Protein 3DO9 (pdb70)

Foldseek 3Di:
DDDQVLQLVVLVVDVVPFAWPDPVVNVLSVVCSVDSLLSVLEAEEDPQLLDQWGWEAETPPDPDQGIWTHHPPDIDRDSVVSSVCCVPVPPHHYYYYYHDDLQLCDPSNLVRHDDDPRDDDVPVDPCVVVCSVVVSVLSVVLVVVLVVLVVVLVVCVVVVVPVSNVVSVVVNVVRVVVD/DDDDLVLQLVVLVVCVVPFAWPDPVVNVLSVVCSVDSLLSVQEAEEADQQLDQWEWEAETPPDPDDGTWTHHPPDIDRDSVVSSVVCVPPDPDRYYYYYHDDLQLCDPSSLVRHDDDPRDDPDPCPNVCSVVVNVVSNVLVVLLVVLVVQLVVCVVVVPVVSNVVSVVVNVVSVVVD/DADLVLQLVVLVVCVVPFAWPDPVVNVLSVVCSVDSVLSVLEAEEDDQQLDQWGWEAETPPDPDQGTWTHHPPDIDRDSVVVSVVCVVVPHHRHYYYYHDDLQLCDPSSLVRHDDDPRDDDDVCSVVVSVVSVVVVVVVVVLVVQLVCCVVVPPPVRNVVSVVD

Sequence (520 aa):
PVSVNEKKDFVKWFLNNYQLKQRECVWILNYLMSHDQLMHKVHFVEEHHAAKYCPRGLVMSANCVKDTPFHFFKQNVMTTDAEKSFHDDIRLNRDEDIYIQLNFKSSFQNANYVAVLEENPYLPKHIEVNEKDRLLAERFLEESVFSFRRERLLKQIDEALDKQDKEAFHRLTAELKMLEEGHHTPVSVNEKKDFVKWFLNNYQLKQRECVWILNYLMSHDQLMHKVHFVEHAKYCPRGLVMSANCVKDTPFHFFKQNVMTTDAEKSFHDIRLNRDEDIYIQLNFKSSFQNANYVAVLEENPYLPKHNEKDRLLAERFLEESSVFSFRRERLLKQIDEALDKQDKEAFHRLTAELKMLEGHHPVSVNEKKDFVKWFLNNYQLKQRECVWILNYLMSHDQLMHKVHFVEHAKYCPRGLVMSANCVKDTPFHFFKQNVMTTDAEKSFHDIRLNRDEDIYIQLNFKSSFQNANYVAVLEENPYLPKHRLLAERFLEESVFSFRRERLLKQIDEALDKQDKEAFHRLTAE

CATH classification: 3.40.1530.30

Structure (mmCIF, N/CA/C/O backbone):
data_3DO9
#
_entry.id   3DO9
#
_cell.length_a   127.742
_cell.length_b   127.742
_cell.length_c   196.068
_cell.angle_alpha   90.00
_cell.angle_beta   90.00
_cell.angle_gamma   120.00
#
_symmetry.space_group_name_H-M   'P 65 2 2'
#
loop_
_entity.id
_entity.type
_entity.pdbx_description
1 polymer 'UPF0302 protein BA_1542/GBAA1542/BAS1430'
2 water water
#
loop_
_atom_site.group_PDB
_atom_site.id
_atom_site.type_symbol
_atom_site.label_atom_id
_atom_site.label_alt_id
_atom_site.label_comp_id
_atom_site.label_asym_id
_atom_site.label_entity_id
_atom_site.label_seq_id
_atom_site.pdbx_PDB_ins_code
_atom_site.Cartn_x
_atom_site.Cartn_y
_atom_site.Cartn_z
_atom_site.occupancy
_atom_site.B_iso_or_equiv
_atom_site.auth_seq_id
_atom_site.auth_comp_id
_atom_site.auth_asym_id
_atom_site.auth_atom_id
_atom_site.pdbx_PDB_model_num
ATOM 1 N N . PRO A 1 6 ? 36.250 18.877 100.419 1.00 126.33 4 PRO A N 1
ATOM 2 C CA . PRO A 1 6 ? 36.001 19.915 99.413 1.00 124.51 4 PRO A CA 1
ATOM 3 C C . PRO A 1 6 ? 37.048 21.022 99.469 1.00 125.13 4 PRO A C 1
ATOM 4 O O . PRO A 1 6 ? 38.211 20.787 99.138 1.00 127.61 4 PRO A O 1
ATOM 8 N N . VAL A 1 7 ? 36.635 22.214 99.886 1.00 119.84 5 VAL A N 1
ATOM 9 C CA . VAL A 1 7 ? 37.466 23.415 99.734 1.00 107.77 5 VAL A CA 1
ATOM 10 C C . VAL A 1 7 ? 38.099 23.855 101.061 1.00 100.94 5 VAL A C 1
ATOM 11 O O . VAL A 1 7 ? 37.438 23.869 102.102 1.00 94.89 5 VAL A O 1
ATOM 15 N N . SER A 1 8 ? 39.384 24.211 101.004 1.00 99.68 6 SER A N 1
ATOM 16 C CA . SER A 1 8 ? 40.148 24.635 102.180 1.00 91.17 6 SER A CA 1
ATOM 17 C C . SER A 1 8 ? 40.377 26.152 102.243 1.00 85.27 6 SER A C 1
ATOM 18 O O . SER A 1 8 ? 40.045 26.881 101.305 1.00 80.81 6 SER A O 1
ATOM 21 N N . VAL A 1 9 ? 40.955 26.603 103.357 1.00 77.69 7 VAL A N 1
ATOM 22 C CA . VAL A 1 9 ? 41.146 28.027 103.663 1.00 67.00 7 VAL A CA 1
ATOM 23 C C . VAL A 1 9 ? 42.287 28.655 102.855 1.00 73.76 7 VAL A C 1
ATOM 24 O O . VAL A 1 9 ? 42.125 29.739 102.284 1.00 70.86 7 VAL A O 1
ATOM 28 N N . ASN A 1 10 ? 43.429 27.964 102.811 1.00 79.15 8 ASN A N 1
ATOM 29 C CA . ASN A 1 10 ? 44.614 28.407 102.064 1.00 82.93 8 ASN A CA 1
ATOM 30 C C . ASN A 1 10 ? 44.353 28.483 100.565 1.00 82.41 8 ASN A C 1
ATOM 31 O O . ASN A 1 10 ? 44.933 29.314 99.868 1.00 69.82 8 ASN A O 1
ATOM 36 N N . GLU A 1 11 ? 43.480 27.595 100.092 1.00 83.32 9 GLU A N 1
ATOM 37 C CA . GLU A 1 11 ? 43.007 27.568 98.713 1.00 85.50 9 GLU A CA 1
ATOM 38 C C . GLU A 1 11 ? 42.250 28.849 98.365 1.00 71.59 9 GLU A C 1
ATOM 39 O O . GLU A 1 11 ? 42.421 29.397 97.276 1.00 49.75 9 GLU A O 1
ATOM 45 N N . LYS A 1 12 ? 41.422 29.316 99.301 1.00 64.67 10 LYS A N 1
ATOM 46 C CA . LYS A 1 12 ? 40.664 30.558 99.143 1.00 50.06 10 LYS A CA 1
ATOM 47 C C . LYS A 1 12 ? 41.562 31.786 99.278 1.00 55.22 10 LYS A C 1
ATOM 48 O O . LYS A 1 12 ? 41.451 32.721 98.484 1.00 39.45 10 LYS A O 1
ATOM 54 N N . LYS A 1 13 ? 42.441 31.767 100.285 1.00 48.64 11 LYS A N 1
ATOM 55 C CA . LYS A 1 13 ? 43.408 32.842 100.546 1.00 45.25 11 LYS A CA 1
ATOM 56 C C . LYS A 1 13 ? 44.308 33.122 99.349 1.00 49.17 11 LYS A C 1
ATOM 57 O O . LYS A 1 13 ? 44.501 34.277 98.962 1.00 43.86 11 LYS A O 1
ATOM 63 N N . ASP A 1 14 ? 44.853 32.051 98.775 1.00 52.53 12 ASP A N 1
ATOM 64 C CA . ASP A 1 14 ? 45.754 32.147 97.633 1.00 66.79 12 ASP A CA 1
ATOM 65 C C . ASP A 1 14 ? 45.012 32.497 96.345 1.00 62.97 12 ASP A C 1
ATOM 66 O O . ASP A 1 14 ? 45.597 33.094 95.440 1.00 55.08 12 ASP A O 1
ATOM 71 N N . PHE A 1 15 ? 43.734 32.119 96.267 1.00 66.99 13 PHE A N 1
ATOM 72 C CA . PHE A 1 15 ? 42.888 32.486 95.130 1.00 56.84 13 PHE A CA 1
ATOM 73 C C . PHE A 1 15 ? 42.672 33.996 95.059 1.00 54.17 13 PHE A C 1
ATOM 74 O O . PHE A 1 15 ? 42.798 34.584 93.985 1.00 38.21 13 PHE A O 1
ATOM 82 N N . VAL A 1 16 ? 42.344 34.606 96.199 1.00 49.01 14 VAL A N 1
ATOM 83 C CA . VAL A 1 16 ? 42.154 36.059 96.301 1.00 48.53 14 VAL A CA 1
ATOM 84 C C . VAL A 1 16 ? 43.472 36.787 96.023 1.00 51.26 14 VAL A C 1
ATOM 85 O O . VAL A 1 16 ? 43.491 37.814 95.335 1.00 35.61 14 VAL A O 1
ATOM 89 N N . LYS A 1 17 ? 44.565 36.228 96.546 1.00 53.00 15 LYS A N 1
ATOM 90 C CA . LYS A 1 17 ? 45.920 36.723 96.294 1.00 57.32 15 LYS A CA 1
ATOM 91 C C . LYS A 1 17 ? 46.273 36.674 94.803 1.00 57.75 15 LYS A C 1
ATOM 92 O O . LYS A 1 17 ? 46.907 37.596 94.283 1.00 61.78 15 LYS A O 1
ATOM 98 N N . TRP A 1 18 ? 45.853 35.603 94.126 1.00 58.07 16 TRP A N 1
ATOM 99 C CA . TRP A 1 18 ? 46.032 35.474 92.679 1.00 64.97 16 TRP A CA 1
ATOM 100 C C . TRP A 1 18 ? 45.142 36.446 91.907 1.00 55.53 16 TRP A C 1
ATOM 101 O O . TRP A 1 18 ? 45.617 37.138 91.003 1.00 49.84 16 TRP A O 1
ATOM 112 N N . PHE A 1 19 ? 43.857 36.477 92.268 1.00 52.15 17 PHE A N 1
ATOM 113 C CA . PHE A 1 19 ? 42.840 37.278 91.577 1.00 46.03 17 PHE A CA 1
ATOM 114 C C . PHE A 1 19 ? 43.159 38.772 91.558 1.00 45.00 17 PHE A C 1
ATOM 115 O O . PHE A 1 19 ? 43.011 39.429 90.525 1.00 39.80 17 PHE A O 1
ATOM 123 N N . LEU A 1 20 ? 43.600 39.292 92.702 1.00 48.42 18 LEU A N 1
ATOM 124 C CA . LEU A 1 20 ? 43.920 40.713 92.846 1.00 54.75 18 LEU A CA 1
ATOM 125 C C . LEU A 1 20 ? 45.206 41.112 92.125 1.00 64.57 18 LEU A C 1
ATOM 126 O O . LEU A 1 20 ? 45.377 42.274 91.748 1.00 70.78 18 LEU A O 1
ATOM 131 N N . ASN A 1 21 ? 46.100 40.145 91.934 1.00 71.72 19 ASN A N 1
ATOM 132 C CA . ASN A 1 21 ? 47.373 40.376 91.254 1.00 74.85 19 ASN A CA 1
ATOM 133 C C . ASN A 1 21 ? 47.278 40.265 89.729 1.00 67.96 19 ASN A C 1
ATOM 134 O O . ASN A 1 21 ? 48.226 40.604 89.015 1.00 75.30 19 ASN A O 1
ATOM 139 N N . ASN A 1 22 ? 46.130 39.801 89.239 1.00 68.40 20 ASN A N 1
ATOM 140 C CA . ASN A 1 22 ? 45.927 39.568 87.810 1.00 67.61 20 ASN A CA 1
ATOM 141 C C . ASN A 1 22 ? 44.795 40.397 87.201 1.00 72.51 20 ASN A C 1
ATOM 142 O O . ASN A 1 22 ? 44.790 40.656 85.994 1.00 70.43 20 ASN A O 1
ATOM 147 N N . TYR A 1 23 ? 43.845 40.809 88.038 1.00 72.03 21 TYR A N 1
ATOM 148 C CA . TYR A 1 23 ? 42.660 41.533 87.576 1.00 63.08 21 TYR A CA 1
ATOM 149 C C . TYR A 1 23 ? 42.437 42.823 88.360 1.00 62.42 21 TYR A C 1
ATOM 150 O O . TYR A 1 23 ? 42.660 42.873 89.573 1.00 73.78 21 TYR A O 1
ATOM 159 N N . GLN A 1 24 ? 41.995 43.861 87.653 1.00 51.11 22 GLN A N 1
ATOM 160 C CA . GLN A 1 24 ? 41.745 45.169 88.250 1.00 52.42 22 GLN A CA 1
ATOM 161 C C . GLN A 1 24 ? 40.249 45.389 88.468 1.00 57.96 22 GLN A C 1
ATOM 162 O O . GLN A 1 24 ? 39.487 45.488 87.504 1.00 53.40 22 GLN A O 1
ATOM 168 N N . LEU A 1 25 ? 39.844 45.461 89.735 1.00 57.15 23 LEU A N 1
ATOM 169 C CA . LEU A 1 25 ? 38.442 45.683 90.103 1.00 50.60 23 LEU A CA 1
ATOM 170 C C . LEU A 1 25 ? 37.989 47.107 89.782 1.00 48.31 23 LEU A C 1
ATOM 171 O O . LEU A 1 25 ? 38.782 48.049 89.859 1.00 46.36 23 LEU A O 1
ATOM 176 N N . LYS A 1 26 ? 36.715 47.242 89.409 1.00 42.88 24 LYS A N 1
ATOM 177 C CA . LYS A 1 26 ? 36.118 48.529 89.034 1.00 60.04 24 LYS A CA 1
ATOM 178 C C . LYS A 1 26 ? 36.082 49.526 90.187 1.00 66.54 24 LYS A C 1
ATOM 179 O O . LYS A 1 26 ? 36.366 50.712 90.000 1.00 67.76 24 LYS A O 1
ATOM 185 N N . GLN A 1 27 ? 35.730 49.037 91.372 1.00 64.06 25 GLN A N 1
ATOM 186 C CA . GLN A 1 27 ? 35.673 49.873 92.562 1.00 54.75 25 GLN A CA 1
ATOM 187 C C . GLN A 1 27 ? 36.805 49.501 93.519 1.00 55.82 25 GLN A C 1
ATOM 188 O O . GLN A 1 27 ? 37.046 48.321 93.786 1.00 55.35 25 GLN A O 1
ATOM 194 N N . ARG A 1 28 ? 37.491 50.529 94.014 1.00 40.57 26 ARG A N 1
ATOM 195 C CA . ARG A 1 28 ? 38.721 50.380 94.795 1.00 27.79 26 ARG A CA 1
ATOM 196 C C . ARG A 1 28 ? 38.507 49.778 96.185 1.00 33.96 26 ARG A C 1
ATOM 197 O O . ARG A 1 28 ? 39.371 49.067 96.700 1.00 47.26 26 ARG A O 1
ATOM 205 N N . GLU A 1 29 ? 37.352 50.059 96.782 1.00 24.81 27 GLU A N 1
ATOM 206 C CA . GLU A 1 29 ? 37.032 49.564 98.126 1.00 28.34 27 GLU A CA 1
ATOM 207 C C . GLU A 1 29 ? 36.711 48.069 98.165 1.00 20.31 27 GLU A C 1
ATOM 208 O O . GLU A 1 29 ? 36.733 47.457 99.232 1.00 8.99 27 GLU A O 1
ATOM 214 N N . CYS A 1 30 ? 36.439 47.490 96.996 1.00 3.93 28 CYS A N 1
ATOM 215 C CA . CYS A 1 30 ? 36.234 46.049 96.841 1.00 36.87 28 CYS A CA 1
ATOM 216 C C . CYS A 1 30 ? 37.543 45.272 96.980 1.00 39.48 28 CYS A C 1
ATOM 217 O O . CYS A 1 30 ? 37.543 44.112 97.402 1.00 40.62 28 CYS A O 1
ATOM 220 N N . VAL A 1 31 ? 38.647 45.920 96.603 1.00 26.07 29 VAL A N 1
ATOM 221 C CA . VAL A 1 31 ? 40.000 45.398 96.811 1.00 33.41 29 VAL A CA 1
ATOM 222 C C . VAL A 1 31 ? 40.289 45.353 98.313 1.00 40.89 29 VAL A C 1
ATOM 223 O O . VAL A 1 31 ? 40.858 44.381 98.816 1.00 29.88 29 VAL A O 1
ATOM 227 N N . TRP A 1 32 ? 39.866 46.402 99.018 1.00 35.56 30 TRP A N 1
ATOM 228 C CA . TRP A 1 32 ? 40.076 46.520 100.461 1.00 28.30 30 TRP A CA 1
ATOM 229 C C . TRP A 1 32 ? 39.164 45.602 101.267 1.00 34.00 30 TRP A C 1
ATOM 230 O O . TRP A 1 32 ? 39.520 45.204 102.376 1.00 24.65 30 TRP A O 1
ATOM 241 N N . ILE A 1 33 ? 37.991 45.286 100.712 1.00 32.16 31 ILE A N 1
ATOM 242 C CA . ILE A 1 33 ? 37.098 44.271 101.279 1.00 29.88 31 ILE A CA 1
ATOM 243 C C . ILE A 1 33 ? 37.771 42.895 101.188 1.00 29.23 31 ILE A C 1
ATOM 244 O O . ILE A 1 33 ? 37.806 42.149 102.170 1.00 29.23 31 ILE A O 1
ATOM 249 N N . LEU A 1 34 ? 38.329 42.591 100.015 1.00 36.37 32 LEU A N 1
ATOM 250 C CA . LEU A 1 34 ? 39.024 41.323 99.766 1.00 28.05 32 LEU A CA 1
ATOM 251 C C . LEU A 1 34 ? 40.318 41.163 100.564 1.00 32.19 32 LEU A C 1
ATOM 252 O O . LEU A 1 34 ? 40.619 40.065 101.043 1.00 25.56 32 LEU A O 1
ATOM 257 N N . ASN A 1 35 ? 41.076 42.253 100.694 1.00 33.88 33 ASN A N 1
ATOM 258 C CA . ASN A 1 35 ? 42.309 42.269 101.487 1.00 41.02 33 ASN A CA 1
ATOM 259 C C . ASN A 1 35 ? 42.045 42.119 102.982 1.00 48.35 33 ASN A C 1
ATOM 260 O O . ASN A 1 35 ? 42.861 41.544 103.708 1.00 42.87 33 ASN A O 1
ATOM 265 N N . TYR A 1 36 ? 40.908 42.656 103.427 1.00 42.24 34 TYR A N 1
ATOM 266 C CA . TYR A 1 36 ? 40.432 42.500 104.800 1.00 36.83 34 TYR A CA 1
ATOM 267 C C . TYR A 1 36 ? 40.098 41.038 105.079 1.00 23.18 34 TYR A C 1
ATOM 268 O O . TYR A 1 36 ? 40.462 40.503 106.126 1.00 16.66 34 TYR A O 1
ATOM 277 N N . LEU A 1 37 ? 39.403 40.407 104.134 1.00 24.05 35 LEU A N 1
ATOM 278 C CA . LEU A 1 37 ? 38.988 39.012 104.264 1.00 40.94 35 LEU A CA 1
ATOM 279 C C . LEU A 1 37 ? 40.166 38.045 104.184 1.00 38.13 35 LEU A C 1
ATOM 280 O O . LEU A 1 37 ? 40.156 37.005 104.841 1.00 37.34 35 LEU A O 1
ATOM 285 N N . MET A 1 38 ? 41.175 38.399 103.385 1.00 34.40 36 MET A N 1
ATOM 286 C CA . MET A 1 38 ? 42.427 37.636 103.305 1.00 46.16 36 MET A CA 1
ATOM 287 C C . MET A 1 38 ? 43.219 37.656 104.610 1.00 50.13 36 MET A C 1
ATOM 288 O O . MET A 1 38 ? 43.874 36.672 104.960 1.00 60.87 36 MET A O 1
ATOM 293 N N . SER A 1 39 ? 43.153 38.781 105.317 1.00 42.11 37 SER A N 1
ATOM 294 C CA . SER A 1 39 ? 43.859 38.960 106.582 1.00 36.76 37 SER A CA 1
ATOM 295 C C . SER A 1 39 ? 43.206 38.197 107.734 1.00 37.15 37 SER A C 1
ATOM 296 O O . SER A 1 39 ? 43.880 37.823 108.697 1.00 53.92 37 SER A O 1
ATOM 299 N N . HIS A 1 40 ? 41.899 37.971 107.629 1.00 44.07 38 HIS A N 1
ATOM 300 C CA . HIS A 1 40 ? 41.138 37.305 108.681 1.00 38.86 38 HIS A CA 1
ATOM 301 C C . HIS A 1 40 ? 40.825 35.861 108.290 1.00 42.18 38 HIS A C 1
ATOM 302 O O . HIS A 1 40 ? 39.936 35.604 107.473 1.00 55.60 38 HIS A O 1
ATOM 309 N N . ASP A 1 41 ? 41.570 34.926 108.877 1.00 42.22 39 ASP A N 1
ATOM 310 C CA . ASP A 1 41 ? 41.487 33.505 108.508 1.00 57.50 39 ASP A CA 1
ATOM 311 C C . ASP A 1 41 ? 40.239 32.755 108.989 1.00 50.55 39 ASP A C 1
ATOM 312 O O . ASP A 1 41 ? 39.903 31.705 108.434 1.00 54.74 39 ASP A O 1
ATOM 317 N N . GLN A 1 42 ? 39.555 33.273 110.007 1.00 52.26 40 GLN A N 1
ATOM 318 C CA . GLN A 1 42 ? 38.258 32.696 110.392 1.00 59.48 40 GLN A CA 1
ATOM 319 C C . GLN A 1 42 ? 37.060 33.448 109.802 1.00 61.27 40 GLN A C 1
ATOM 320 O O . GLN A 1 42 ? 35.904 33.139 110.110 1.00 51.95 40 GLN A O 1
ATOM 326 N N . LEU A 1 43 ? 37.353 34.431 108.953 1.00 66.52 41 LEU A N 1
ATOM 327 C CA . LEU A 1 43 ? 36.367 34.944 108.006 1.00 67.80 41 LEU A CA 1
ATOM 328 C C . LEU A 1 43 ? 36.392 34.058 106.766 1.00 70.55 41 LEU A C 1
ATOM 329 O O . LEU A 1 43 ? 35.342 33.755 106.197 1.00 75.93 41 LEU A O 1
ATOM 334 N N . MET A 1 44 ? 37.595 33.627 106.378 1.00 56.00 42 MET A N 1
ATOM 335 C CA . MET A 1 44 ? 37.808 32.775 105.199 1.00 57.81 42 MET A CA 1
ATOM 336 C C . MET A 1 44 ? 37.240 31.360 105.324 1.00 69.74 42 MET A C 1
ATOM 337 O O . MET A 1 44 ? 37.038 30.683 104.313 1.00 74.92 42 MET A O 1
ATOM 342 N N . HIS A 1 45 ? 37.006 30.916 106.560 1.00 77.46 43 HIS A N 1
ATOM 343 C CA . HIS A 1 45 ? 36.227 29.708 106.828 1.00 81.40 43 HIS A CA 1
ATOM 344 C C . HIS A 1 45 ? 34.802 29.904 106.332 1.00 77.35 43 HIS A C 1
ATOM 345 O O . HIS A 1 45 ? 34.234 29.036 105.665 1.00 81.45 43 HIS A O 1
ATOM 352 N N . LYS A 1 46 ? 34.243 31.066 106.666 1.00 73.33 44 LYS A N 1
ATOM 353 C CA . LYS A 1 46 ? 32.857 31.404 106.366 1.00 61.04 44 LYS A CA 1
ATOM 354 C C . LYS A 1 46 ? 32.678 32.023 104.976 1.00 57.30 44 LYS A C 1
ATOM 355 O O . LYS A 1 46 ? 31.551 32.189 104.508 1.00 69.14 44 LYS A O 1
ATOM 361 N N . VAL A 1 47 ? 33.789 32.365 104.325 1.00 47.83 45 VAL A N 1
ATOM 362 C CA . VAL A 1 47 ? 33.767 32.889 102.957 1.00 54.28 45 VAL A CA 1
ATOM 363 C C . VAL A 1 47 ? 33.536 31.748 101.963 1.00 57.64 45 VAL A C 1
ATOM 364 O O . VAL A 1 47 ? 34.229 30.726 102.003 1.00 64.15 45 VAL A O 1
ATOM 368 N N . HIS A 1 48 ? 32.541 31.921 101.094 1.00 52.06 46 HIS A N 1
ATOM 369 C CA . HIS A 1 48 ? 32.242 30.946 100.051 1.00 44.49 46 HIS A CA 1
ATOM 370 C C . HIS A 1 48 ? 32.204 31.604 98.678 1.00 53.29 46 HIS A C 1
ATOM 371 O O . HIS A 1 48 ? 31.514 32.606 98.478 1.00 65.04 46 HIS A O 1
ATOM 378 N N . PHE A 1 49 ? 32.956 31.037 97.738 1.00 56.48 47 PHE A N 1
ATOM 379 C CA . PHE A 1 49 ? 32.956 31.526 96.363 1.00 61.28 47 PHE A CA 1
ATOM 380 C C . PHE A 1 49 ? 31.879 30.823 95.549 1.00 58.84 47 PHE A C 1
ATOM 381 O O . PHE A 1 49 ? 31.816 29.594 95.506 1.00 62.21 47 PHE A O 1
ATOM 389 N N . VAL A 1 50 ? 31.027 31.628 94.918 1.00 55.73 48 VAL A N 1
ATOM 390 C CA . VAL A 1 50 ? 29.686 31.201 94.521 1.00 48.33 48 VAL A CA 1
ATOM 391 C C . VAL A 1 50 ? 29.289 31.869 93.194 1.00 46.26 48 VAL A C 1
ATOM 392 O O . VAL A 1 50 ? 29.760 32.964 92.892 1.00 54.94 48 VAL A O 1
ATOM 396 N N A GLU A 1 51 ? 28.443 31.203 92.407 0.50 40.44 49 GLU A N 1
ATOM 397 N N B GLU A 1 51 ? 28.461 31.185 92.404 0.50 48.16 49 GLU A N 1
ATOM 398 C CA A GLU A 1 51 ? 27.781 31.851 91.274 0.50 38.59 49 GLU A CA 1
ATOM 399 C CA B GLU A 1 51 ? 28.117 31.634 91.054 0.50 51.42 49 GLU A CA 1
ATOM 400 C C A GLU A 1 51 ? 26.316 32.151 91.594 0.50 38.61 49 GLU A C 1
ATOM 401 C C B GLU A 1 51 ? 27.105 32.779 90.960 0.50 56.86 49 GLU A C 1
ATOM 402 O O A GLU A 1 51 ? 25.588 31.292 92.094 0.50 23.18 49 GLU A O 1
ATOM 403 O O B GLU A 1 51 ? 27.258 33.665 90.118 0.50 52.61 49 GLU A O 1
ATOM 414 N N A HIS A 1 52 ? 25.893 33.378 91.305 0.50 35.51 50 HIS A N 1
ATOM 415 N N B HIS A 1 52 ? 26.077 32.777 91.804 0.50 61.01 50 HIS A N 1
ATOM 416 C CA A HIS A 1 52 ? 24.555 33.838 91.665 0.50 37.04 50 HIS A CA 1
ATOM 417 C CA B HIS A 1 52 ? 25.012 33.766 91.628 0.50 60.82 50 HIS A CA 1
ATOM 418 C C A HIS A 1 52 ? 24.477 34.066 93.175 0.50 39.05 50 HIS A C 1
ATOM 419 C C B HIS A 1 52 ? 24.804 34.765 92.777 0.50 57.55 50 HIS A C 1
ATOM 420 O O A HIS A 1 52 ? 23.753 33.370 93.889 0.50 45.49 50 HIS A O 1
ATOM 421 O O B HIS A 1 52 ? 24.423 35.907 92.531 0.50 55.32 50 HIS A O 1
ATOM 434 N N A ALA A 1 53 ? 25.227 35.053 93.655 0.50 45.35 51 ALA A N 1
ATOM 435 N N B ALA A 1 53 ? 25.045 34.341 94.015 0.50 59.26 51 ALA A N 1
ATOM 436 C CA A ALA A 1 53 ? 25.294 35.347 95.086 0.50 48.89 51 ALA A CA 1
ATOM 437 C CA B ALA A 1 53 ? 25.260 35.271 95.144 0.50 60.19 51 ALA A CA 1
ATOM 438 C C A ALA A 1 53 ? 24.154 36.246 95.576 0.50 51.83 51 ALA A C 1
ATOM 439 C C B ALA A 1 53 ? 24.104 36.182 95.595 0.50 60.10 51 ALA A C 1
ATOM 440 O O A ALA A 1 53 ? 24.079 36.574 96.762 0.50 53.16 51 ALA A O 1
ATOM 441 O O B ALA A 1 53 ? 24.001 36.493 96.783 0.50 64.24 51 ALA A O 1
ATOM 444 N N . LYS A 1 54 ? 23.264 36.625 94.660 1.00 58.57 52 LYS A N 1
ATOM 445 C CA . LYS A 1 54 ? 22.124 37.506 94.966 1.00 54.64 52 LYS A CA 1
ATOM 446 C C . LYS A 1 54 ? 21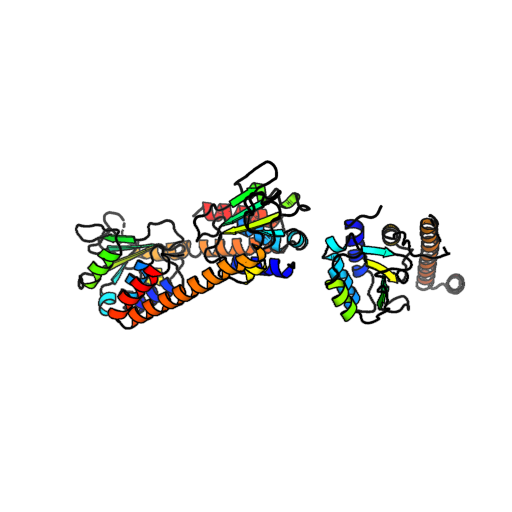.017 36.826 95.781 1.00 46.90 52 LYS A C 1
ATOM 447 O O . LYS A 1 54 ? 20.208 37.496 96.427 1.00 46.97 52 LYS A O 1
ATOM 453 N N . TYR A 1 55 ? 21.001 35.495 95.745 1.00 37.98 53 TYR A N 1
ATOM 454 C CA . TYR A 1 55 ? 20.046 34.682 96.491 1.00 37.72 53 TYR A CA 1
ATOM 455 C C . TYR A 1 55 ? 20.497 34.436 97.934 1.00 45.31 53 TYR A C 1
ATOM 456 O O . TYR A 1 55 ? 19.725 33.933 98.754 1.00 54.77 53 TYR A O 1
ATOM 465 N N . CYS A 1 56 ? 21.742 34.800 98.236 1.00 49.67 54 CYS A N 1
ATOM 466 C CA . CYS A 1 56 ? 22.366 34.482 99.519 1.00 56.54 54 CYS A CA 1
ATOM 467 C C . CYS A 1 56 ? 22.061 35.511 100.615 1.00 60.03 54 CYS A C 1
ATOM 468 O O . CYS A 1 56 ? 21.984 36.708 100.328 1.00 67.34 54 CYS A O 1
ATOM 471 N N . PRO A 1 57 ? 21.869 35.038 101.870 1.00 58.20 55 PRO A N 1
ATOM 472 C CA . PRO A 1 57 ? 21.696 35.838 103.093 1.00 59.98 55 PRO A CA 1
ATOM 473 C C . PRO A 1 57 ? 22.735 36.943 103.312 1.00 67.06 55 PRO A C 1
ATOM 474 O O . PRO A 1 57 ? 22.407 37.977 103.897 1.00 85.49 55 PRO A O 1
ATOM 478 N N . ARG A 1 58 ? 23.968 36.722 102.861 1.00 48.08 56 ARG A N 1
ATOM 479 C CA . ARG A 1 58 ? 24.998 37.754 102.905 1.00 42.87 56 ARG A CA 1
ATOM 480 C C . ARG A 1 58 ? 25.850 37.682 101.637 1.00 45.44 56 ARG A C 1
ATOM 481 O O . ARG A 1 58 ? 26.996 37.221 101.659 1.00 49.24 56 ARG A O 1
ATOM 489 N N . GLY A 1 59 ? 25.264 38.142 100.534 1.00 45.31 57 GLY A N 1
ATOM 490 C CA . GLY A 1 59 ? 25.861 38.009 99.209 1.00 39.80 57 GLY A CA 1
ATOM 491 C C . GLY A 1 59 ? 26.650 39.214 98.741 1.00 40.11 57 GLY A C 1
ATOM 492 O O . GLY A 1 59 ? 26.211 40.353 98.890 1.00 39.59 57 GLY A O 1
ATOM 493 N N . LEU A 1 60 ? 27.814 38.943 98.156 1.00 34.25 58 LEU A N 1
ATOM 494 C CA . LEU A 1 60 ? 28.733 39.975 97.700 1.00 24.42 58 LEU A CA 1
ATOM 495 C C . LEU A 1 60 ? 29.002 39.793 96.207 1.00 27.60 58 LEU A C 1
ATOM 496 O O . LEU A 1 60 ? 29.446 38.728 95.774 1.00 43.01 58 LEU A O 1
ATOM 501 N N . VAL A 1 61 ? 28.705 40.826 95.420 1.00 32.14 59 VAL A N 1
ATOM 502 C CA . VAL A 1 61 ? 28.933 40.795 93.972 1.00 31.60 59 VAL A CA 1
ATOM 503 C C . VAL A 1 61 ? 29.955 41.865 93.602 1.00 51.55 59 VAL A C 1
ATOM 504 O O . VAL A 1 61 ? 29.745 43.049 93.870 1.00 58.66 59 VAL A O 1
ATOM 508 N N . MET A 1 62 ? 31.063 41.442 92.998 1.00 46.21 60 MET A N 1
ATOM 509 C CA . MET A 1 62 ? 32.144 42.357 92.635 1.00 43.37 60 MET A CA 1
ATOM 510 C C . MET A 1 62 ? 32.669 42.100 91.227 1.00 44.35 60 MET A C 1
ATOM 511 O O . MET A 1 62 ? 32.773 40.951 90.797 1.00 52.83 60 MET A O 1
ATOM 516 N N . SER A 1 63 ? 33.001 43.177 90.518 1.00 33.48 61 SER A N 1
ATOM 517 C CA . SER A 1 63 ? 33.352 43.085 89.102 1.00 36.37 61 SER A CA 1
ATOM 518 C C . SER A 1 63 ? 34.679 43.747 88.754 1.00 44.79 61 SER A C 1
ATOM 519 O O . SER A 1 63 ? 34.992 44.836 89.243 1.00 57.16 61 SER A O 1
ATOM 522 N N . ALA A 1 64 ? 35.450 43.073 87.905 1.00 58.28 62 ALA A N 1
ATOM 523 C CA . ALA A 1 64 ? 36.674 43.634 87.346 1.00 58.50 62 ALA A CA 1
ATOM 524 C C . ALA A 1 64 ? 36.339 44.552 86.170 1.00 64.19 62 ALA A C 1
ATOM 525 O O . ALA A 1 64 ? 35.240 44.478 85.613 1.00 75.24 62 ALA A O 1
ATOM 527 N N . ASN A 1 65 ? 37.287 45.408 85.793 1.00 68.09 63 ASN A N 1
ATOM 528 C CA . ASN A 1 65 ? 37.062 46.432 84.756 1.00 69.47 63 ASN A CA 1
ATOM 529 C C . ASN A 1 65 ? 36.980 45.953 83.296 1.00 64.12 63 ASN A C 1
ATOM 530 O O . ASN A 1 65 ? 36.721 46.748 82.388 1.00 58.40 63 ASN A O 1
ATOM 535 N N . CYS A 1 66 ? 37.195 44.657 83.089 1.00 60.02 64 CYS A N 1
ATOM 536 C CA . CYS A 1 66 ? 37.081 44.040 81.771 1.00 75.98 64 CYS A CA 1
ATOM 537 C C . CYS A 1 66 ? 35.619 43.849 81.359 1.00 79.71 64 CYS A C 1
ATOM 538 O O . CYS A 1 66 ? 35.171 44.435 80.369 1.00 80.65 64 CYS A O 1
ATOM 541 N N . VAL A 1 67 ? 34.882 43.036 82.119 1.00 73.13 65 VAL A N 1
ATOM 542 C CA . VAL A 1 67 ? 33.457 42.808 81.857 1.00 69.48 65 VAL A CA 1
ATOM 543 C C . VAL A 1 67 ? 32.646 43.994 82.365 1.00 68.33 65 VAL A C 1
ATOM 544 O O . VAL A 1 67 ? 33.004 44.620 83.367 1.00 62.17 65 VAL A O 1
ATOM 548 N N . LYS A 1 68 ? 31.545 44.287 81.676 1.00 78.50 66 LYS A N 1
ATOM 549 C CA . LYS A 1 68 ? 30.731 45.469 81.961 1.00 86.16 66 LYS A CA 1
ATOM 550 C C . LYS A 1 68 ? 29.637 45.258 83.018 1.00 84.47 66 LYS A C 1
ATOM 551 O O . LYS A 1 68 ? 28.615 45.951 83.007 1.00 77.59 66 LYS A O 1
ATOM 557 N N . ASP A 1 69 ? 29.858 44.310 83.927 1.00 80.20 67 ASP A N 1
ATOM 558 C CA . ASP A 1 69 ? 28.968 44.109 85.069 1.00 71.67 67 ASP A CA 1
ATOM 559 C C . ASP A 1 69 ? 29.181 45.216 86.103 1.00 72.53 67 ASP A C 1
ATOM 560 O O . ASP A 1 69 ? 30.254 45.827 86.154 1.00 74.41 67 ASP A O 1
ATOM 565 N N . THR A 1 70 ? 28.149 45.468 86.908 1.00 72.93 68 THR A N 1
ATOM 566 C CA . THR A 1 70 ? 28.159 46.508 87.945 1.00 74.31 68 THR A CA 1
ATOM 567 C C . THR A 1 70 ? 29.237 46.251 89.007 1.00 64.76 68 THR A C 1
ATOM 568 O O . THR A 1 70 ? 29.387 45.113 89.458 1.00 60.99 68 THR A O 1
ATOM 572 N N . PRO A 1 71 ? 29.992 47.306 89.397 1.00 58.71 69 PRO A N 1
ATOM 573 C CA . PRO A 1 71 ? 31.149 47.214 90.301 1.00 51.46 69 PRO A CA 1
ATOM 574 C C . PRO A 1 71 ? 30.899 46.539 91.652 1.00 52.55 69 PRO A C 1
ATOM 575 O O . PRO A 1 71 ? 31.702 45.703 92.070 1.00 54.61 69 PRO A O 1
ATOM 579 N N . PHE A 1 72 ? 29.806 46.897 92.325 1.00 47.73 70 PHE A N 1
ATOM 580 C CA . PHE A 1 72 ? 29.535 46.373 93.665 1.00 38.96 70 PHE A CA 1
ATOM 581 C C . PHE A 1 72 ? 28.051 46.180 93.972 1.00 47.67 70 PHE A C 1
ATOM 582 O O . PHE A 1 72 ? 27.218 47.019 93.621 1.00 44.07 70 PHE A O 1
ATOM 590 N N . HIS A 1 73 ? 27.747 45.070 94.645 1.00 38.09 71 HIS A N 1
ATOM 591 C CA . HIS A 1 73 ? 26.436 44.824 95.244 1.00 41.20 71 HIS A CA 1
ATOM 592 C C . HIS A 1 73 ? 26.564 44.016 96.533 1.00 51.31 71 HIS A C 1
ATOM 593 O O . HIS A 1 73 ? 27.296 43.025 96.583 1.00 60.30 71 HIS A O 1
ATOM 600 N N . PHE A 1 74 ? 25.852 44.449 97.571 1.00 46.42 72 PHE A N 1
ATOM 601 C CA . PHE A 1 74 ? 25.787 43.703 98.824 1.00 42.49 72 PHE A CA 1
ATOM 602 C C . PHE A 1 74 ? 24.352 43.284 99.128 1.00 41.28 72 PHE A C 1
ATOM 603 O O . PHE A 1 74 ? 23.463 44.125 99.290 1.00 41.05 72 PHE A O 1
ATOM 611 N N . PHE A 1 75 ? 24.145 41.972 99.194 1.00 42.22 73 PHE A N 1
ATOM 612 C CA . PHE A 1 75 ? 22.824 41.395 99.393 1.00 32.18 73 PHE A CA 1
ATOM 613 C C . PHE A 1 75 ? 22.647 40.823 100.795 1.00 47.36 73 PHE A C 1
ATOM 614 O O . PHE A 1 75 ? 22.866 39.630 101.020 1.00 50.59 73 PHE A O 1
ATOM 622 N N . LYS A 1 76 ? 22.252 41.677 101.736 1.00 63.57 74 LYS A N 1
ATOM 623 C CA . LYS A 1 76 ? 21.788 41.203 103.037 1.00 65.79 74 LYS A CA 1
ATOM 624 C C . LYS A 1 76 ? 20.345 40.710 102.925 1.00 64.36 74 LYS A C 1
ATOM 625 O O . LYS A 1 76 ? 19.711 40.873 101.878 1.00 57.86 74 LYS A O 1
ATOM 631 N N . GLN A 1 77 ? 19.837 40.112 104.004 1.00 73.63 75 GLN A N 1
ATOM 632 C CA . GLN A 1 77 ? 18.522 39.451 104.008 1.00 83.30 75 GLN A CA 1
ATOM 633 C C . GLN A 1 77 ? 17.328 40.317 103.591 1.00 66.97 75 GLN A C 1
ATOM 634 O O . GLN A 1 77 ? 16.366 39.806 103.014 1.00 64.86 75 GLN A O 1
ATOM 640 N N . ASN A 1 78 ? 17.394 41.616 103.877 1.00 70.77 76 ASN A N 1
ATOM 641 C CA . ASN A 1 78 ? 16.306 42.534 103.534 1.00 73.19 76 ASN A CA 1
ATOM 642 C C . ASN A 1 78 ? 16.680 43.674 102.581 1.00 67.26 76 ASN A C 1
ATOM 643 O O . ASN A 1 78 ? 15.802 44.257 101.937 1.00 74.46 76 ASN A O 1
ATOM 648 N N . VAL A 1 79 ? 17.974 43.990 102.491 1.00 69.09 77 VAL A N 1
ATOM 649 C CA . VAL A 1 79 ? 18.442 45.125 101.684 1.00 62.67 77 VAL A CA 1
ATOM 650 C C . VAL A 1 79 ? 19.398 44.696 100.564 1.00 61.27 77 VAL A C 1
ATOM 651 O O . VAL A 1 79 ? 20.153 43.732 100.715 1.00 62.47 77 VAL A O 1
ATOM 655 N N . MET A 1 80 ? 19.349 45.419 99.445 1.00 42.50 78 MET A N 1
ATOM 656 C CA . MET A 1 80 ? 20.336 45.285 98.371 1.00 50.14 78 MET A CA 1
ATOM 657 C C . MET A 1 80 ? 21.078 46.613 98.143 1.00 38.69 78 MET A C 1
ATOM 658 O O . MET A 1 80 ? 20.716 47.413 97.274 1.00 48.81 78 MET A O 1
ATOM 663 N N . THR A 1 81 ? 22.115 46.838 98.946 1.00 47.80 79 THR A N 1
ATOM 664 C CA . THR A 1 81 ? 22.876 48.092 98.914 1.00 52.87 79 THR A CA 1
ATOM 665 C C . THR A 1 81 ? 24.004 48.084 97.879 1.00 52.91 79 THR A C 1
ATOM 666 O O . THR A 1 81 ? 24.603 47.041 97.602 1.00 52.97 79 THR A O 1
ATOM 670 N N . THR A 1 82 ? 24.279 49.260 97.318 1.00 51.14 80 THR A N 1
ATOM 671 C CA . THR A 1 82 ? 25.340 49.434 96.323 1.00 51.08 80 THR A CA 1
ATOM 672 C C . THR A 1 82 ? 26.563 50.161 96.894 1.00 55.47 80 THR A C 1
ATOM 673 O O . THR A 1 82 ? 27.634 50.164 96.279 1.00 58.74 80 THR A O 1
ATOM 677 N N . ASP A 1 83 ? 26.394 50.771 98.068 1.00 55.83 81 ASP A N 1
ATOM 678 C CA . ASP A 1 83 ? 27.473 51.496 98.737 1.00 46.86 81 ASP A CA 1
ATOM 679 C C . ASP A 1 83 ? 28.443 50.518 99.392 1.00 48.86 81 ASP A C 1
ATOM 680 O O . ASP A 1 83 ? 28.072 49.776 100.305 1.00 38.32 81 ASP A O 1
ATOM 685 N N . ALA A 1 84 ? 29.684 50.524 98.912 1.00 49.02 82 ALA A N 1
ATOM 686 C CA . ALA A 1 84 ? 30.701 49.585 99.380 1.00 37.82 82 ALA A CA 1
ATOM 687 C C . ALA A 1 84 ? 31.286 49.960 100.737 1.00 47.96 82 ALA A C 1
ATOM 688 O O . ALA A 1 84 ? 31.702 49.083 101.489 1.00 56.08 82 ALA A O 1
ATOM 690 N N . GLU A 1 85 ? 31.309 51.258 101.037 1.00 37.70 83 GLU A N 1
ATOM 691 C CA . GLU A 1 85 ? 31.862 51.775 102.292 1.00 37.91 83 GLU A CA 1
ATOM 692 C C . GLU A 1 85 ? 31.017 51.418 103.512 1.00 49.17 83 GLU A C 1
ATOM 693 O O . GLU A 1 85 ? 31.561 51.067 104.562 1.00 63.96 83 GLU A O 1
ATOM 699 N N . LYS A 1 86 ? 29.695 51.520 103.368 1.00 47.28 84 LYS A N 1
ATOM 700 C CA . LYS A 1 86 ? 28.765 51.139 104.429 1.00 53.19 84 LYS A CA 1
ATOM 701 C C . LYS A 1 86 ? 28.750 49.623 104.603 1.00 56.27 84 LYS A C 1
ATOM 702 O O . LYS A 1 86 ? 28.696 49.127 105.728 1.00 61.84 84 LYS A O 1
ATOM 708 N N . SER A 1 87 ? 28.824 48.904 103.483 1.00 52.57 85 SER A N 1
ATOM 709 C CA . SER A 1 87 ? 28.869 47.442 103.478 1.00 49.61 85 SER A CA 1
ATOM 710 C C . SER A 1 87 ? 30.157 46.897 104.095 1.00 47.01 85 SER A C 1
ATOM 711 O O . SER A 1 87 ? 30.130 45.872 104.774 1.00 52.71 85 SER A O 1
ATOM 714 N N . PHE A 1 88 ? 31.271 47.591 103.855 1.00 40.80 86 PHE A N 1
ATOM 715 C CA . PHE A 1 88 ? 32.565 47.250 104.453 1.00 37.95 86 PHE A CA 1
ATOM 716 C C . PHE A 1 88 ? 32.561 47.534 105.954 1.00 39.94 86 PHE A C 1
ATOM 717 O O . PHE A 1 88 ? 33.125 46.763 106.733 1.00 42.91 86 PHE A O 1
ATOM 725 N N . HIS A 1 89 ? 31.913 48.632 106.346 1.00 43.45 87 HIS A N 1
ATOM 726 C CA . HIS A 1 89 ? 31.733 48.990 107.755 1.00 33.20 87 HIS A CA 1
ATOM 727 C C . HIS A 1 89 ? 30.821 47.992 108.483 1.00 26.92 87 HIS A C 1
ATOM 728 O O . HIS A 1 89 ? 30.957 47.782 109.694 1.00 38.35 87 HIS A O 1
ATOM 735 N N . ASP A 1 90 ? 29.913 47.373 107.727 1.00 37.53 88 ASP A N 1
ATOM 736 C CA A ASP A 1 90 ? 28.997 46.413 108.322 0.50 28.64 88 ASP A CA 1
ATOM 737 C CA B ASP A 1 90 ? 28.950 46.386 108.234 0.50 29.14 88 ASP A CA 1
ATOM 738 C C . ASP A 1 90 ? 29.578 45.004 108.437 1.00 28.85 88 ASP A C 1
ATOM 739 O O . ASP A 1 90 ? 29.406 44.370 109.478 1.00 26.48 88 ASP A O 1
ATOM 748 N N . ILE A 1 91 ? 30.290 44.529 107.409 1.00 34.25 89 ILE A N 1
ATOM 749 C CA . ILE A 1 91 ? 30.942 43.200 107.451 1.00 50.45 89 ILE A CA 1
ATOM 750 C C . ILE A 1 91 ? 32.134 43.168 108.418 1.00 46.38 89 ILE A C 1
ATOM 751 O O . ILE A 1 91 ? 32.570 42.095 108.855 1.00 54.94 89 ILE A O 1
ATOM 756 N N . ARG A 1 92 ? 32.647 44.364 108.718 1.00 36.15 90 ARG A N 1
ATOM 757 C CA . ARG A 1 92 ? 33.648 44.613 109.751 1.00 33.44 90 ARG A CA 1
ATOM 758 C C . ARG A 1 92 ? 33.174 44.112 111.112 1.00 35.88 90 ARG A C 1
ATOM 759 O O . ARG A 1 92 ? 33.923 43.464 111.846 1.00 32.69 90 ARG A O 1
ATOM 767 N N . LEU A 1 93 ? 31.919 44.426 111.428 1.00 49.46 91 LEU A N 1
ATOM 768 C CA . LEU A 1 93 ? 31.334 44.160 112.737 1.00 39.94 91 LEU A CA 1
ATOM 769 C C . LEU A 1 93 ? 30.506 42.877 112.775 1.00 52.25 91 LEU A C 1
ATOM 770 O O . LEU A 1 93 ? 30.407 42.235 113.824 1.00 68.83 91 LEU A O 1
ATOM 775 N N . ASN A 1 94 ? 29.920 42.512 111.639 1.00 56.70 92 ASN A N 1
ATOM 776 C CA . ASN A 1 94 ? 28.881 41.490 111.607 1.00 67.96 92 ASN A CA 1
ATOM 777 C C . ASN A 1 94 ? 29.457 40.080 111.686 1.00 72.93 92 ASN A C 1
ATOM 778 O O . ASN A 1 94 ? 28.842 39.179 112.256 1.00 76.53 92 ASN A O 1
ATOM 783 N N . ARG A 1 95 ? 30.641 39.896 111.111 1.00 71.19 93 ARG A N 1
ATOM 784 C CA . ARG A 1 95 ? 31.543 38.834 111.538 1.00 73.30 93 ARG A CA 1
ATOM 785 C C . ARG A 1 95 ? 30.928 37.458 111.301 1.00 77.32 93 ARG A C 1
ATOM 786 O O . ARG A 1 95 ? 31.088 36.872 110.231 1.00 84.52 93 ARG A O 1
ATOM 794 N N . ASP A 1 96 ? 30.224 36.950 112.307 1.00 76.75 94 ASP A N 1
ATOM 795 C CA . ASP A 1 96 ? 30.181 35.515 112.563 1.00 75.47 94 ASP A CA 1
ATOM 796 C C . ASP A 1 96 ? 29.214 34.814 111.614 1.00 70.61 94 ASP A C 1
ATOM 797 O O . ASP A 1 96 ? 28.876 33.646 111.808 1.00 77.92 94 ASP A O 1
ATOM 802 N N . GLU A 1 97 ? 28.774 35.534 110.588 1.00 67.83 95 GLU A N 1
ATOM 803 C CA . GLU A 1 97 ? 27.934 34.949 109.541 1.00 72.63 95 GLU A CA 1
ATOM 804 C C . GLU A 1 97 ? 28.752 34.584 108.303 1.00 69.46 95 GLU A C 1
ATOM 805 O O . GLU A 1 97 ? 29.844 35.120 108.089 1.00 62.78 95 GLU A O 1
ATOM 811 N N . ASP A 1 98 ? 28.218 33.662 107.502 1.00 67.14 96 ASP A N 1
ATOM 812 C CA . ASP A 1 98 ? 28.824 33.275 106.229 1.00 61.36 96 ASP A CA 1
ATOM 813 C C . ASP A 1 98 ? 28.684 34.390 105.199 1.00 57.82 96 ASP A C 1
ATOM 814 O O . ASP A 1 98 ? 27.626 35.014 105.096 1.00 58.90 96 ASP A O 1
ATOM 819 N N . ILE A 1 99 ? 29.754 34.640 104.446 1.00 50.57 97 ILE A N 1
ATOM 820 C CA . ILE A 1 99 ? 29.721 35.600 103.340 1.00 42.35 97 ILE A CA 1
ATOM 821 C C . ILE A 1 99 ? 29.851 34.847 102.017 1.00 48.41 97 ILE A C 1
ATOM 822 O O . ILE A 1 99 ? 30.668 33.930 101.892 1.00 61.71 97 ILE A O 1
ATOM 827 N N . TYR A 1 100 ? 29.036 35.235 101.038 1.00 43.37 98 TYR A N 1
ATOM 828 C CA . TYR A 1 100 ? 29.033 34.593 99.728 1.00 41.55 98 TYR A CA 1
ATOM 829 C C . TYR A 1 100 ? 29.468 35.571 98.639 1.00 45.44 98 TYR A C 1
ATOM 830 O O . TYR A 1 100 ? 28.735 36.499 98.298 1.00 53.75 98 TYR A O 1
ATOM 839 N N . ILE A 1 101 ? 30.663 35.352 98.098 1.00 37.68 99 ILE A N 1
ATOM 840 C CA . ILE A 1 101 ? 31.256 36.271 97.125 1.00 28.08 99 ILE A CA 1
ATOM 841 C C . ILE A 1 101 ? 31.253 35.693 95.710 1.00 42.24 99 ILE A C 1
ATOM 842 O O . ILE A 1 101 ? 31.662 34.549 95.497 1.00 51.89 99 ILE A O 1
ATOM 847 N N . GLN A 1 102 ? 30.778 36.487 94.752 1.00 41.82 100 GLN A N 1
ATOM 848 C CA . GLN A 1 102 ? 30.997 36.194 93.339 1.00 50.21 100 GLN A CA 1
ATOM 849 C C . GLN A 1 102 ? 31.923 37.230 92.706 1.00 54.68 100 GLN A C 1
ATOM 850 O O . GLN A 1 102 ? 31.944 38.398 93.113 1.00 54.28 100 GLN A O 1
ATOM 856 N N . LEU A 1 103 ? 32.703 36.784 91.724 1.00 50.71 101 LEU A N 1
ATOM 857 C CA . LEU A 1 103 ? 33.607 37.672 91.003 1.00 52.79 101 LEU A CA 1
ATOM 858 C C . LEU A 1 103 ? 33.303 37.675 89.512 1.00 48.52 101 LEU A C 1
ATOM 859 O O . LEU A 1 103 ? 33.158 36.615 88.895 1.00 54.98 101 LEU A O 1
ATOM 864 N N . ASN A 1 104 ? 33.203 38.874 88.944 1.00 44.83 102 ASN A N 1
ATOM 865 C CA . ASN A 1 104 ? 32.942 39.035 87.518 1.00 54.17 102 ASN A CA 1
ATOM 866 C C . ASN A 1 104 ? 34.192 39.484 86.763 1.00 63.67 102 ASN A C 1
ATOM 867 O O . ASN A 1 104 ? 34.495 40.678 86.690 1.00 68.06 102 ASN A O 1
ATOM 872 N N . PHE A 1 105 ? 34.917 38.512 86.213 1.00 64.90 103 PHE A N 1
ATOM 873 C CA . PHE A 1 105 ? 36.127 38.782 85.431 1.00 71.60 103 PHE A CA 1
ATOM 874 C C . PHE A 1 105 ? 36.130 38.030 84.095 1.00 72.29 103 PHE A C 1
ATOM 875 O O . PHE A 1 105 ? 35.446 37.014 83.956 1.00 67.27 103 PHE A O 1
ATOM 883 N N . LYS A 1 106 ? 36.894 38.532 83.130 1.00 79.77 104 LYS A N 1
ATOM 884 C CA . LYS A 1 106 ? 36.661 38.217 81.726 1.00 77.85 104 LYS A CA 1
ATOM 885 C C . LYS A 1 106 ? 36.767 36.717 81.472 1.00 80.76 104 LYS A C 1
ATOM 886 O O . LYS A 1 106 ? 35.888 36.119 80.852 1.00 89.35 104 LYS A O 1
ATOM 892 N N . SER A 1 107 ? 37.849 36.115 81.956 1.00 79.14 105 SER A N 1
ATOM 893 C CA . SER A 1 107 ? 38.225 34.768 81.544 1.00 84.89 105 SER A CA 1
ATOM 894 C C . SER A 1 107 ? 37.589 33.717 82.448 1.00 82.17 105 SER A C 1
ATOM 895 O O . SER A 1 107 ? 37.340 32.589 82.023 1.00 88.04 105 SER A O 1
ATOM 898 N N . SER A 1 108 ? 37.328 34.096 83.695 1.00 73.03 106 SER A N 1
ATOM 899 C CA . SER A 1 108 ? 36.538 33.267 84.597 1.00 75.36 106 SER A CA 1
ATOM 900 C C . SER A 1 108 ? 36.819 31.785 84.373 1.00 81.22 106 SER A C 1
ATOM 901 O O . SER A 1 108 ? 37.758 31.228 84.942 1.00 72.87 106 SER A O 1
ATOM 904 N N . PHE A 1 109 ? 35.999 31.151 83.541 1.00 83.20 107 PHE A N 1
ATOM 905 C CA . PHE A 1 109 ? 35.974 29.697 83.449 1.00 84.24 107 PHE A CA 1
ATOM 906 C C . PHE A 1 109 ? 37.065 29.184 82.516 1.00 86.74 107 PHE A C 1
ATOM 907 O O . PHE A 1 109 ? 37.000 28.055 82.029 1.00 85.34 107 PHE A O 1
ATOM 915 N N . GLN A 1 110 ? 38.068 30.021 82.269 1.00 81.83 108 GLN A N 1
ATOM 916 C CA . GLN A 1 110 ? 39.314 29.567 81.664 1.00 71.50 108 GLN A CA 1
ATOM 917 C C . GLN A 1 110 ? 40.315 29.128 82.727 1.00 73.51 108 GLN A C 1
ATOM 918 O O . GLN A 1 110 ? 41.228 28.350 82.450 1.00 84.63 108 GLN A O 1
ATOM 924 N N . ASN A 1 111 ? 40.138 29.632 83.944 1.00 61.06 109 ASN A N 1
ATOM 925 C CA . ASN A 1 111 ? 41.099 29.402 85.016 1.00 56.97 109 ASN A CA 1
ATOM 926 C C . ASN A 1 111 ? 40.647 28.313 85.986 1.00 59.09 109 ASN A C 1
ATOM 927 O O . ASN A 1 111 ? 39.636 28.468 86.676 1.00 75.42 109 ASN A O 1
ATOM 932 N N . ALA A 1 112 ? 41.421 27.226 86.034 1.00 59.44 110 ALA A N 1
ATOM 933 C CA . ALA A 1 112 ? 41.104 26.024 86.820 1.00 76.50 110 ALA A CA 1
ATOM 934 C C . ALA A 1 112 ? 40.965 26.262 88.322 1.00 85.33 110 ALA A C 1
ATOM 935 O O . ALA A 1 112 ? 40.127 25.641 88.974 1.00 92.26 110 ALA A O 1
ATOM 937 N N . ASN A 1 113 ? 41.793 27.159 88.852 1.00 82.09 111 ASN A N 1
ATOM 938 C CA . ASN A 1 113 ? 41.751 27.555 90.263 1.00 78.31 111 ASN A CA 1
ATOM 939 C C . ASN A 1 113 ? 40.481 28.279 90.704 1.00 81.26 111 ASN A C 1
ATOM 940 O O . ASN A 1 113 ? 40.028 28.098 91.838 1.00 72.89 111 ASN A O 1
ATOM 945 N N . TYR A 1 114 ? 39.919 29.097 89.812 1.00 79.02 112 TYR A N 1
ATOM 946 C CA . TYR A 1 114 ? 38.642 29.763 90.070 1.00 74.72 112 TYR A CA 1
ATOM 947 C C . TYR A 1 114 ? 37.493 28.757 90.073 1.00 69.62 112 TYR A C 1
ATOM 948 O O . TYR A 1 114 ? 36.572 28.866 90.882 1.00 78.78 112 TYR A O 1
ATOM 957 N N . VAL A 1 115 ? 37.558 27.778 89.172 1.00 62.73 113 VAL A N 1
ATOM 958 C CA . VAL A 1 115 ? 36.542 26.726 89.111 1.00 67.82 113 VAL A CA 1
ATOM 959 C C . VAL A 1 115 ? 36.683 25.765 90.301 1.00 71.35 113 VAL A C 1
ATOM 960 O O . VAL A 1 115 ? 35.686 25.234 90.801 1.00 73.33 113 VAL A O 1
ATOM 964 N N . ALA A 1 116 ? 37.919 25.572 90.765 1.00 76.69 114 ALA A N 1
ATOM 965 C CA . ALA A 1 116 ? 38.192 24.758 91.953 1.00 80.97 114 ALA A CA 1
ATOM 966 C C . ALA A 1 116 ? 37.709 25.418 93.245 1.00 78.44 114 ALA A C 1
ATOM 967 O O . ALA A 1 116 ? 37.286 24.727 94.175 1.00 66.02 114 ALA A O 1
ATOM 969 N N . VAL A 1 117 ? 37.770 26.748 93.296 1.00 75.18 115 VAL A N 1
ATOM 970 C CA . VAL A 1 117 ? 37.393 27.499 94.499 1.00 59.72 115 VAL A CA 1
ATOM 971 C C . VAL A 1 117 ? 35.870 27.702 94.617 1.00 56.76 115 VAL A C 1
ATOM 972 O O . VAL A 1 117 ? 35.364 28.046 95.692 1.00 50.37 115 VAL A O 1
ATOM 976 N N . LEU A 1 118 ? 35.151 27.466 93.517 1.00 48.29 116 LEU A N 1
ATOM 977 C CA . LEU A 1 118 ? 33.690 27.584 93.485 1.00 47.06 116 LEU A CA 1
ATOM 978 C C . LEU A 1 118 ? 33.000 26.504 94.314 1.00 54.39 116 LEU A C 1
ATOM 979 O O . LEU A 1 118 ? 33.454 25.358 94.365 1.00 65.36 116 LEU A O 1
ATOM 984 N N . GLU A 1 119 ? 31.901 26.889 94.962 1.00 54.18 117 GLU A N 1
ATOM 985 C CA . GLU A 1 119 ? 31.165 26.003 95.862 1.00 65.51 117 GLU A CA 1
ATOM 986 C C . GLU A 1 119 ? 29.683 25.931 95.498 1.00 73.86 117 GLU A C 1
ATOM 987 O O . GLU A 1 119 ? 29.170 26.787 94.769 1.00 82.41 117 GLU A O 1
ATOM 993 N N . GLU A 1 120 ? 29.011 24.898 96.008 1.00 83.47 118 GLU A N 1
ATOM 994 C CA . GLU A 1 120 ? 27.568 24.732 95.846 1.00 86.27 118 GLU A CA 1
ATOM 995 C C . GLU A 1 120 ? 26.795 25.804 96.608 1.00 80.52 118 GLU A C 1
ATOM 996 O O . GLU A 1 120 ? 26.851 25.872 97.838 1.00 81.70 118 GLU A O 1
ATOM 1002 N N . ASN A 1 121 ? 26.096 26.646 95.853 1.00 71.42 119 ASN A N 1
ATOM 1003 C CA . ASN A 1 121 ? 25.233 27.688 96.397 1.00 67.20 119 ASN A CA 1
ATOM 1004 C C . ASN A 1 121 ? 23.840 27.099 96.645 1.00 66.23 119 ASN A C 1
ATOM 1005 O O . ASN A 1 121 ? 23.119 26.792 95.692 1.00 71.02 119 ASN A O 1
ATOM 1010 N N . PRO A 1 122 ? 23.458 26.941 97.930 1.00 67.17 120 PRO A N 1
ATOM 1011 C CA . PRO A 1 122 ? 22.210 26.271 98.289 1.00 72.55 120 PRO A CA 1
ATOM 1012 C C . PRO A 1 122 ? 21.014 27.218 98.461 1.00 70.30 120 PRO A C 1
ATOM 1013 O O . PRO A 1 122 ? 20.143 26.969 99.300 1.00 79.44 120 PRO A O 1
ATOM 1017 N N . TYR A 1 123 ? 20.976 28.287 97.668 1.00 66.26 121 TYR A N 1
ATOM 1018 C CA . TYR A 1 123 ? 19.871 29.248 97.703 1.00 70.81 121 TYR A CA 1
ATOM 1019 C C . TYR A 1 123 ? 19.294 29.470 96.308 1.00 75.80 121 TYR A C 1
ATOM 1020 O O . TYR A 1 123 ? 18.388 30.288 96.117 1.00 86.93 121 TYR A O 1
ATOM 1029 N N . LEU A 1 124 ? 19.823 28.737 95.334 1.00 74.94 122 LEU A N 1
ATOM 1030 C CA . LEU A 1 124 ? 19.115 28.503 94.081 1.00 73.34 122 LEU A CA 1
ATOM 1031 C C . LEU A 1 124 ? 17.804 27.762 94.319 1.00 73.93 122 LEU A C 1
ATOM 1032 O O . LEU A 1 124 ? 17.756 26.793 95.077 1.00 74.38 122 LEU A O 1
ATOM 1037 N N . PRO A 1 125 ? 16.742 28.224 93.667 1.00 76.58 123 PRO A N 1
ATOM 1038 C CA . PRO A 1 125 ? 15.381 27.804 94.014 1.00 86.95 123 PRO A CA 1
ATOM 1039 C C . PRO A 1 125 ? 14.845 26.760 93.040 1.00 94.89 123 PRO A C 1
ATOM 1040 O O . PRO A 1 125 ? 14.496 25.654 93.452 1.00 96.50 123 PRO A O 1
ATOM 1044 N N . LYS A 1 126 ? 14.781 27.115 91.761 1.00 99.47 124 LYS A N 1
ATOM 1045 C CA . LYS A 1 126 ? 13.868 26.464 90.829 1.00 97.66 124 LYS A CA 1
ATOM 1046 C C . LYS A 1 126 ? 14.613 25.927 89.612 1.00 99.29 124 LYS A C 1
ATOM 1047 O O . LYS A 1 126 ? 15.112 24.802 89.624 1.00 88.83 124 LYS A O 1
ATOM 1053 N N . HIS A 1 127 ? 14.685 26.739 88.562 1.00 111.40 125 HIS A N 1
ATOM 1054 C CA . HIS A 1 127 ? 15.925 27.415 88.199 1.00 120.81 125 HIS A CA 1
ATOM 1055 C C . HIS A 1 127 ? 17.084 26.428 88.110 1.00 124.10 125 HIS A C 1
ATOM 1056 O O . HIS A 1 127 ? 17.734 26.312 87.071 1.00 130.62 125 HIS A O 1
ATOM 1063 N N . ILE A 1 128 ? 17.338 25.720 89.206 1.00 122.25 126 ILE A N 1
ATOM 1064 C CA . ILE A 1 128 ? 18.415 24.739 89.251 1.00 119.56 126 ILE A CA 1
ATOM 1065 C C . ILE A 1 128 ? 18.367 23.811 88.042 1.00 124.87 126 ILE A C 1
ATOM 1066 O O . ILE A 1 128 ? 19.190 23.917 87.133 1.00 126.05 126 ILE A O 1
ATOM 1071 N N . GLU A 1 129 ? 17.399 22.901 88.039 1.00 130.50 127 GLU A N 1
ATOM 1072 C CA . GLU A 1 129 ? 17.003 22.207 86.819 1.00 132.71 127 GLU A CA 1
ATOM 1073 C C . GLU A 1 129 ? 18.218 21.656 86.079 1.00 137.88 127 GLU A C 1
ATOM 1074 O O . GLU A 1 129 ? 18.103 21.171 84.954 1.00 136.92 127 GLU A O 1
ATOM 1080 N N . VAL A 1 130 ? 19.380 21.735 86.719 1.00 143.02 128 VAL A N 1
ATOM 1081 C CA . VAL A 1 130 ? 20.532 20.979 86.293 1.00 146.68 128 VAL A CA 1
ATOM 1082 C C . VAL A 1 130 ? 21.008 20.288 87.563 1.00 151.71 128 VAL A C 1
ATOM 1083 O O . VAL A 1 130 ? 21.691 20.907 88.389 1.00 150.33 128 VAL A O 1
ATOM 1087 N N . ASN A 1 131 ? 20.634 19.021 87.751 1.00 156.50 129 ASN A N 1
ATOM 1088 C CA . ASN A 1 131 ? 21.191 18.279 88.885 1.00 162.91 129 ASN A CA 1
ATOM 1089 C C . ASN A 1 131 ? 22.515 17.565 88.550 1.00 163.98 129 ASN A C 1
ATOM 1090 O O . ASN A 1 131 ? 22.914 16.584 89.186 1.00 164.09 129 ASN A O 1
ATOM 1095 N N . GLU A 1 132 ? 23.181 18.111 87.528 1.00 166.46 130 GLU A N 1
ATOM 1096 C CA . GLU A 1 132 ? 24.549 17.778 87.160 1.00 168.88 130 GLU A CA 1
ATOM 1097 C C . GLU A 1 132 ? 25.336 19.072 86.926 1.00 167.62 130 GLU A C 1
ATOM 1098 O O . GLU A 1 132 ? 26.216 19.120 86.065 1.00 169.80 130 GLU A O 1
ATOM 1104 N N . LYS A 1 133 ? 25.011 20.114 87.695 1.00 166.22 131 LYS A N 1
ATOM 1105 C CA . LYS A 1 133 ? 25.738 21.390 87.643 1.00 166.47 131 LYS A CA 1
ATOM 1106 C C . LYS A 1 133 ? 27.144 21.242 88.227 1.00 168.50 131 LYS A C 1
ATOM 1107 O O . LYS A 1 133 ? 28.032 22.037 87.934 1.00 170.14 131 LYS A O 1
ATOM 1113 N N . ASP A 1 134 ? 27.317 20.206 89.048 1.00 168.43 132 ASP A N 1
ATOM 1114 C CA . ASP A 1 134 ? 28.619 19.730 89.504 1.00 167.51 132 ASP A CA 1
ATOM 1115 C C . ASP A 1 134 ? 29.454 19.211 88.327 1.00 164.29 132 ASP A C 1
ATOM 1116 O O . ASP A 1 134 ? 30.673 19.394 88.293 1.00 161.39 132 ASP A O 1
ATOM 1121 N N . ARG A 1 135 ? 28.784 18.572 87.366 1.00 161.72 133 ARG A N 1
ATOM 1122 C CA . ARG A 1 135 ? 29.440 17.992 86.193 1.00 156.47 133 ARG A CA 1
ATOM 1123 C C . ARG A 1 135 ? 29.428 18.875 84.939 1.00 152.18 133 ARG A C 1
ATOM 1124 O O . ARG A 1 135 ? 30.107 18.557 83.955 1.00 154.16 133 ARG A O 1
ATOM 1132 N N . LEU A 1 136 ? 28.658 19.963 84.957 1.00 143.68 134 LEU A N 1
ATOM 1133 C CA . LEU A 1 136 ? 28.728 20.936 83.859 1.00 136.50 134 LEU A CA 1
ATOM 1134 C C . LEU A 1 136 ? 29.092 22.364 84.278 1.00 131.84 134 LEU A C 1
ATOM 1135 O O . LEU A 1 136 ? 28.673 23.337 83.654 1.00 129.34 134 LEU A O 1
ATOM 1140 N N . LEU A 1 137 ? 29.887 22.470 85.343 1.00 124.48 135 LEU A N 1
ATOM 1141 C CA . LEU A 1 137 ? 30.802 23.595 85.500 1.00 119.54 135 LEU A CA 1
ATOM 1142 C C . LEU A 1 137 ? 31.929 23.282 84.525 1.00 117.09 135 LEU A C 1
ATOM 1143 O O . LEU A 1 137 ? 32.481 24.179 83.864 1.00 111.90 135 LEU A O 1
ATOM 1148 N N . ALA A 1 138 ? 32.246 21.979 84.469 1.00 113.51 136 ALA A N 1
ATOM 1149 C CA . ALA A 1 138 ? 33.234 21.380 83.564 1.00 105.54 136 ALA A CA 1
ATOM 1150 C C . ALA A 1 138 ? 33.027 21.710 82.090 1.00 97.47 136 ALA A C 1
ATOM 1151 O O . ALA A 1 138 ? 33.984 22.074 81.403 1.00 87.77 136 ALA A O 1
ATOM 1153 N N . GLU A 1 139 ? 31.784 21.559 81.623 1.00 91.76 137 GLU A N 1
ATOM 1154 C CA . GLU A 1 139 ? 31.394 21.832 80.236 1.00 104.50 137 GLU A CA 1
ATOM 1155 C C . GLU A 1 139 ? 31.785 23.245 79.801 1.00 97.80 137 GLU A C 1
ATOM 1156 O O . GLU A 1 139 ? 32.379 23.435 78.738 1.00 99.73 137 GLU A O 1
ATOM 1162 N N . ARG A 1 140 ? 31.467 24.220 80.649 1.00 96.98 138 ARG A N 1
ATOM 1163 C CA . ARG A 1 140 ? 31.740 25.626 80.368 1.00 94.62 138 ARG A CA 1
ATOM 1164 C C . ARG A 1 140 ? 33.204 25.983 80.613 1.00 87.70 138 ARG A C 1
ATOM 1165 O O . ARG A 1 140 ? 33.720 26.918 80.000 1.00 79.71 138 ARG A O 1
ATOM 1173 N N . PHE A 1 141 ? 33.858 25.247 81.516 1.00 77.95 139 PHE A N 1
ATOM 1174 C CA . PHE A 1 141 ? 35.295 25.398 81.771 1.00 74.41 139 PHE A CA 1
ATOM 1175 C C . PHE A 1 141 ? 36.097 24.969 80.549 1.00 83.45 139 PHE A C 1
ATOM 1176 O O . PHE A 1 141 ? 37.004 25.690 80.107 1.00 79.15 139 PHE A O 1
ATOM 1184 N N . LEU A 1 142 ? 35.741 23.789 80.027 1.00 89.76 140 LEU A N 1
ATOM 1185 C CA . LEU A 1 142 ? 36.295 23.245 78.788 1.00 83.72 140 LEU A CA 1
ATOM 1186 C C . LEU A 1 142 ? 36.123 24.214 77.632 1.00 74.89 140 LEU A C 1
ATOM 1187 O O . LEU A 1 142 ? 37.104 24.597 76.992 1.00 80.65 140 LEU A O 1
ATOM 1192 N N . GLU A 1 143 ? 34.867 24.601 77.394 1.00 62.12 141 GLU A N 1
ATOM 1193 C CA . GLU A 1 143 ? 34.477 25.525 76.331 1.00 72.91 141 GLU A CA 1
ATOM 1194 C C . GLU A 1 143 ? 35.274 26.826 76.372 1.00 70.76 141 GLU A C 1
ATOM 1195 O O . GLU A 1 143 ? 35.735 27.296 75.338 1.00 61.12 141 GLU A O 1
ATOM 1201 N N . GLU A 1 144 ? 35.450 27.380 77.572 1.00 70.57 142 GLU A N 1
ATOM 1202 C CA . GLU A 1 144 ? 36.199 28.624 77.756 1.00 70.18 142 GLU A CA 1
ATOM 1203 C C . GLU A 1 144 ? 37.710 28.475 77.600 1.00 57.86 142 GLU A C 1
ATOM 1204 O O . GLU A 1 144 ? 38.347 29.335 76.997 1.00 51.15 142 GLU A O 1
ATOM 1210 N N . SER A 1 145 ? 38.276 27.398 78.148 1.00 46.49 143 SER A N 1
ATOM 1211 C CA . SER A 1 145 ? 39.715 27.131 78.045 1.00 54.07 143 SER A CA 1
ATOM 1212 C C . SER A 1 145 ? 40.127 26.814 76.608 1.00 61.59 143 SER A C 1
ATOM 1213 O O . SER A 1 145 ? 41.213 27.200 76.171 1.00 59.40 143 SER A O 1
ATOM 1216 N N . VAL A 1 146 ? 39.248 26.114 75.887 1.00 64.71 144 VAL A N 1
ATOM 1217 C CA . VAL A 1 146 ? 39.433 25.831 74.461 1.00 57.48 144 VAL A CA 1
ATOM 1218 C C . VAL A 1 146 ? 39.257 27.105 73.622 1.00 64.86 144 VAL A C 1
ATOM 1219 O O . VAL A 1 146 ? 40.089 27.390 72.755 1.00 70.26 144 VAL A O 1
ATOM 1223 N N . PHE A 1 147 ? 38.192 27.865 73.900 1.00 66.42 145 PHE A N 1
ATOM 1224 C CA . PHE A 1 147 ? 37.913 29.135 73.211 1.00 76.46 145 PHE A CA 1
ATOM 1225 C C . PHE A 1 147 ? 39.072 30.110 73.345 1.00 77.87 145 PHE A C 1
ATOM 1226 O O . PHE A 1 147 ? 39.564 30.632 72.343 1.00 57.57 145 PHE A O 1
ATOM 1234 N N . SER A 1 148 ? 39.485 30.349 74.591 1.00 85.48 146 SER A N 1
ATOM 1235 C CA . SER A 1 148 ? 40.549 31.297 74.905 1.00 84.48 146 SER A CA 1
ATOM 1236 C C . SER A 1 148 ? 41.874 30.888 74.286 1.00 81.30 146 SER A C 1
ATOM 1237 O O . SER A 1 148 ? 42.569 31.739 73.741 1.00 78.40 146 SER A O 1
ATOM 1240 N N . PHE A 1 149 ? 42.209 29.595 74.357 1.00 72.76 147 PHE A N 1
ATOM 1241 C CA . PHE A 1 149 ? 43.453 29.093 73.766 1.00 60.52 147 PHE A CA 1
ATOM 1242 C C . PHE A 1 149 ? 43.495 29.341 72.268 1.00 58.73 147 PHE A C 1
ATOM 1243 O O . PHE A 1 149 ? 44.467 29.906 71.775 1.00 58.69 147 PHE A O 1
ATOM 1251 N N . ARG A 1 150 ? 42.449 28.908 71.561 1.00 56.45 148 ARG A N 1
ATOM 1252 C CA . ARG A 1 150 ? 42.353 29.089 70.112 1.00 66.02 148 ARG A CA 1
ATOM 1253 C C . ARG A 1 150 ? 42.444 30.565 69.734 1.00 64.81 148 ARG A C 1
ATOM 1254 O O . ARG A 1 150 ? 43.113 30.913 68.768 1.00 60.81 148 ARG A O 1
ATOM 1262 N N . ARG A 1 151 ? 41.797 31.418 70.529 1.00 71.52 149 ARG A N 1
ATOM 1263 C CA . ARG A 1 151 ? 41.869 32.872 70.377 1.00 72.50 149 ARG A CA 1
ATOM 1264 C C . ARG A 1 151 ? 43.273 33.430 70.665 1.00 75.06 149 ARG A C 1
ATOM 1265 O O . ARG A 1 151 ? 43.764 34.272 69.911 1.00 65.23 149 ARG A O 1
ATOM 1273 N N . GLU A 1 152 ? 43.905 32.955 71.743 1.00 74.27 150 GLU A N 1
ATOM 1274 C CA . GLU A 1 152 ? 45.288 33.324 72.090 1.00 75.73 150 GLU A CA 1
ATOM 1275 C C . GLU A 1 152 ? 46.269 32.848 71.026 1.00 73.14 150 GLU A C 1
ATOM 1276 O O . GLU A 1 152 ? 47.253 33.533 70.724 1.00 75.28 150 GLU A O 1
ATOM 1282 N N . ARG A 1 153 ? 45.987 31.664 70.478 1.00 71.22 151 ARG A N 1
ATOM 1283 C CA . ARG A 1 153 ? 46.755 31.088 69.382 1.00 76.62 151 ARG A CA 1
ATOM 1284 C C . ARG A 1 153 ? 46.594 31.926 68.119 1.00 79.08 151 ARG A C 1
ATOM 1285 O O . ARG A 1 153 ? 47.592 32.301 67.504 1.00 72.14 151 ARG A O 1
ATOM 1293 N N . LEU A 1 154 ? 45.342 32.225 67.758 1.00 75.71 152 LEU A N 1
ATOM 1294 C CA . LEU A 1 154 ? 45.017 33.074 66.603 1.00 77.27 152 LEU A CA 1
ATOM 1295 C C . LEU A 1 154 ? 45.658 34.458 66.684 1.00 72.85 152 LEU A C 1
ATOM 1296 O O . LEU A 1 154 ? 46.334 34.877 65.745 1.00 68.69 152 LEU A O 1
ATOM 1301 N N . LEU A 1 155 ? 45.465 35.141 67.816 1.00 68.30 153 LEU A N 1
ATOM 1302 C CA . LEU A 1 155 ? 45.988 36.499 68.037 1.00 65.07 153 LEU A CA 1
ATOM 1303 C C . LEU A 1 155 ? 47.515 36.592 68.038 1.00 68.44 153 LEU A C 1
ATOM 1304 O O . LEU A 1 155 ? 48.074 37.660 67.773 1.00 68.83 153 LEU A O 1
ATOM 1309 N N . LYS A 1 156 ? 48.177 35.477 68.343 1.00 62.19 154 LYS A N 1
ATOM 1310 C CA . LYS A 1 156 ? 49.632 35.388 68.269 1.00 65.37 154 LYS A CA 1
ATOM 1311 C C . LYS A 1 156 ? 50.101 35.398 66.811 1.00 69.21 154 LYS A C 1
ATOM 1312 O O . LYS A 1 156 ? 51.031 36.129 66.463 1.00 73.82 154 LYS A O 1
ATOM 1318 N N . GLN A 1 157 ? 49.435 34.603 65.971 1.00 73.88 155 GLN A N 1
ATOM 1319 C CA . GLN A 1 157 ? 49.824 34.421 64.566 1.00 78.76 155 GLN A CA 1
ATOM 1320 C C . GLN A 1 157 ? 49.559 35.644 63.687 1.00 74.50 155 GLN A C 1
ATOM 1321 O O . GLN A 1 157 ? 50.288 35.873 62.719 1.00 64.20 155 GLN A O 1
ATOM 1327 N N . ILE A 1 158 ? 48.513 36.406 64.024 1.00 65.67 156 ILE A N 1
ATOM 1328 C CA . ILE A 1 158 ? 48.171 37.660 63.333 1.00 69.28 156 ILE A CA 1
ATOM 1329 C C . ILE A 1 158 ? 49.313 38.672 63.461 1.00 75.10 156 ILE A C 1
ATOM 1330 O O . ILE A 1 158 ? 49.699 39.322 62.483 1.00 64.94 156 ILE A O 1
ATOM 1335 N N . ASP A 1 159 ? 49.859 38.769 64.673 1.00 84.79 157 ASP A N 1
ATOM 1336 C CA . ASP A 1 159 ? 50.978 39.658 64.978 1.00 90.40 157 ASP A CA 1
ATOM 1337 C C . ASP A 1 159 ? 52.280 39.190 64.321 1.00 94.53 157 ASP A C 1
ATOM 1338 O O . ASP A 1 159 ? 53.126 40.013 63.961 1.00 94.91 157 ASP A O 1
ATOM 1343 N N . GLU A 1 160 ? 52.429 37.872 64.172 1.00 95.46 158 GLU A N 1
ATOM 1344 C CA . GLU A 1 160 ? 53.559 37.275 63.453 1.00 98.92 158 GLU A CA 1
ATOM 1345 C C . GLU A 1 160 ? 53.437 37.491 61.946 1.00 97.21 158 GLU A C 1
ATOM 1346 O O . GLU A 1 160 ? 54.445 37.611 61.245 1.00 94.11 158 GLU A O 1
ATOM 1352 N N . ALA A 1 161 ? 52.198 37.518 61.456 1.00 89.56 159 ALA A N 1
ATOM 1353 C CA . ALA A 1 161 ? 51.914 37.762 60.041 1.00 81.83 159 ALA A CA 1
ATOM 1354 C C . ALA A 1 161 ? 52.113 39.232 59.686 1.00 78.16 159 ALA A C 1
ATOM 1355 O O . ALA A 1 161 ? 52.569 39.554 58.583 1.00 69.30 159 ALA A O 1
ATOM 1357 N N . LEU A 1 162 ? 51.766 40.114 60.627 1.00 82.35 160 LEU A N 1
ATOM 1358 C CA . LEU A 1 162 ? 51.998 41.552 60.488 1.00 89.16 160 LEU A CA 1
ATOM 1359 C C . LEU A 1 162 ? 53.486 41.884 60.566 1.00 90.27 160 LEU A C 1
ATOM 1360 O O . LEU A 1 162 ? 53.940 42.863 59.974 1.00 83.37 160 LEU A O 1
ATOM 1365 N N . ASP A 1 163 ? 54.228 41.059 61.304 1.00 91.85 161 ASP A N 1
ATOM 1366 C CA . ASP A 1 163 ? 55.684 41.153 61.403 1.00 100.86 161 ASP A CA 1
ATOM 1367 C C . ASP A 1 163 ? 56.372 40.828 60.073 1.00 108.28 161 ASP A C 1
ATOM 1368 O O . ASP A 1 163 ? 57.334 41.497 59.686 1.00 114.55 161 ASP A O 1
ATOM 1373 N N . LYS A 1 164 ? 55.865 39.810 59.381 1.00 109.05 162 LYS A N 1
ATOM 1374 C CA . LYS A 1 164 ? 56.491 39.301 58.157 1.00 106.28 162 LYS A CA 1
ATOM 1375 C C . LYS A 1 164 ? 55.835 39.827 56.877 1.00 108.25 162 LYS A C 1
ATOM 1376 O O . LYS A 1 164 ? 56.156 39.364 55.776 1.00 113.51 162 LYS A O 1
ATOM 1382 N N . GLN A 1 165 ? 54.923 40.792 57.041 1.00 102.08 163 GLN A N 1
ATOM 1383 C CA . GLN A 1 165 ? 54.162 41.438 55.948 1.00 93.16 163 GLN A CA 1
ATOM 1384 C C . GLN A 1 165 ? 53.322 40.462 55.112 1.00 87.88 163 GLN A C 1
ATOM 1385 O O . GLN A 1 165 ? 53.017 40.722 53.943 1.00 91.97 163 GLN A O 1
ATOM 1391 N N . ASP A 1 166 ? 52.947 39.348 55.736 1.00 84.04 164 ASP A N 1
ATOM 1392 C CA . ASP A 1 166 ? 52.146 38.315 55.101 1.00 80.22 164 ASP A CA 1
ATOM 1393 C C . ASP A 1 166 ? 50.683 38.755 55.112 1.00 75.36 164 ASP A C 1
ATOM 1394 O O . ASP A 1 166 ? 49.931 38.443 56.041 1.00 56.40 164 ASP A O 1
ATOM 1399 N N . LYS A 1 167 ? 50.307 39.503 54.073 1.00 75.59 165 LYS A N 1
ATOM 1400 C CA . LYS A 1 167 ? 48.963 40.069 53.919 1.00 89.20 165 LYS A CA 1
ATOM 1401 C C . LYS A 1 167 ? 47.926 38.970 53.700 1.00 90.05 165 LYS A C 1
ATOM 1402 O O . LYS A 1 167 ? 46.758 39.109 54.107 1.00 82.51 165 LYS A O 1
ATOM 1408 N N . GLU A 1 168 ? 48.377 37.907 53.018 1.00 89.90 166 GLU A N 1
ATOM 1409 C CA . GLU A 1 168 ? 47.702 36.609 52.958 1.00 86.66 166 GLU A CA 1
ATOM 1410 C C . GLU A 1 168 ? 47.109 36.186 54.297 1.00 92.06 166 GLU A C 1
ATOM 1411 O O . GLU A 1 168 ? 45.890 36.223 54.479 1.00 92.76 166 GLU A O 1
ATOM 1417 N N . ALA A 1 169 ? 47.993 35.809 55.225 1.00 93.30 167 ALA A N 1
ATOM 1418 C CA . ALA A 1 169 ? 47.614 35.245 56.520 1.00 87.68 167 ALA A CA 1
ATOM 1419 C C . ALA A 1 169 ? 46.807 36.191 57.392 1.00 85.88 167 ALA A C 1
ATOM 1420 O O . ALA A 1 169 ? 45.864 35.755 58.038 1.00 64.46 167 ALA A O 1
ATOM 1422 N N . PHE A 1 170 ? 47.172 37.475 57.394 1.00 92.12 168 PHE A N 1
ATOM 1423 C CA . PHE A 1 170 ? 46.454 38.492 58.172 1.00 91.98 168 PHE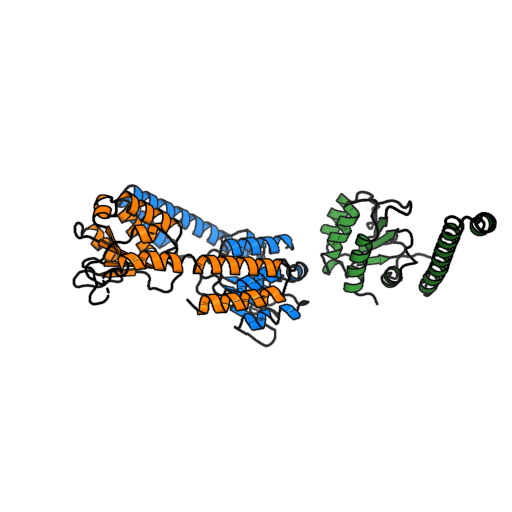 A CA 1
ATOM 1424 C C . PHE A 1 170 ? 44.946 38.393 57.955 1.00 89.50 168 PHE A C 1
ATOM 1425 O O . PHE A 1 170 ? 44.197 38.213 58.910 1.00 77.45 168 PHE A O 1
ATOM 1433 N N . HIS A 1 171 ? 44.525 38.474 56.693 1.00 92.89 169 HIS A N 1
ATOM 1434 C CA . HIS A 1 171 ? 43.112 38.393 56.320 1.00 93.13 169 HIS A CA 1
ATOM 1435 C C . HIS A 1 171 ? 42.511 37.000 56.470 1.00 93.06 169 HIS A C 1
ATOM 1436 O O . HIS A 1 171 ? 41.298 36.872 56.666 1.00 89.48 169 HIS A O 1
ATOM 1443 N N . ARG A 1 172 ? 43.349 35.967 56.353 1.00 85.94 170 ARG A N 1
ATOM 1444 C CA . ARG A 1 172 ? 42.920 34.600 56.642 1.00 87.65 170 ARG A CA 1
ATOM 1445 C C . ARG A 1 172 ? 42.591 34.492 58.127 1.00 89.38 170 ARG A C 1
ATOM 1446 O O . ARG A 1 172 ? 41.479 34.114 58.488 1.00 87.31 170 ARG A O 1
ATOM 1454 N N . LEU A 1 173 ? 43.551 34.874 58.970 1.00 93.51 171 LEU A N 1
ATOM 1455 C CA . LEU A 1 173 ? 43.452 34.718 60.426 1.00 89.67 171 LEU A CA 1
ATOM 1456 C C . LEU A 1 173 ? 42.479 35.685 61.112 1.00 96.30 171 LEU A C 1
ATOM 1457 O O . LEU A 1 173 ? 41.901 35.336 62.145 1.00 96.58 171 LEU A O 1
ATOM 1462 N N . THR A 1 174 ? 42.313 36.889 60.555 1.00 96.62 172 THR A N 1
ATOM 1463 C CA . THR A 1 174 ? 41.340 37.863 61.073 1.00 93.35 172 THR A CA 1
ATOM 1464 C C . THR A 1 174 ? 39.922 37.325 60.884 1.00 92.58 172 THR A C 1
ATOM 1465 O O . THR A 1 174 ? 39.112 37.359 61.812 1.00 80.77 172 THR A O 1
ATOM 1469 N N . ALA A 1 175 ? 39.649 36.800 59.690 1.00 94.45 173 ALA A N 1
ATOM 1470 C CA . ALA A 1 175 ? 38.363 36.178 59.375 1.00 96.42 173 ALA A CA 1
ATOM 1471 C C . ALA A 1 175 ? 38.179 34.824 60.069 1.00 96.31 173 ALA A C 1
ATOM 1472 O O . ALA A 1 175 ? 37.045 34.397 60.304 1.00 93.83 173 ALA A O 1
ATOM 1474 N N . GLU A 1 176 ? 39.292 34.155 60.381 1.00 97.86 174 GLU A N 1
ATOM 1475 C CA . GLU A 1 176 ? 39.281 32.901 61.147 1.00 98.15 174 GLU A CA 1
ATOM 1476 C C . GLU A 1 176 ? 38.821 33.127 62.583 1.00 105.52 174 GLU A C 1
ATOM 1477 O O . GLU A 1 176 ? 38.040 32.338 63.120 1.00 110.13 174 GLU A O 1
ATOM 1483 N N . LEU A 1 177 ? 39.311 34.205 63.195 1.00 110.06 175 LEU A N 1
ATOM 1484 C CA . LEU A 1 177 ? 38.984 34.533 64.583 1.00 115.43 175 LEU A CA 1
ATOM 1485 C C . LEU A 1 177 ? 37.571 35.112 64.702 1.00 119.52 175 LEU A C 1
ATOM 1486 O O . LEU A 1 177 ? 36.930 34.965 65.743 1.00 121.42 175 LEU A O 1
ATOM 1491 N N . LYS A 1 178 ? 37.100 35.759 63.630 1.00 119.31 176 LYS A N 1
ATOM 1492 C CA . LYS A 1 178 ? 35.740 36.308 63.551 1.00 111.26 176 LYS A CA 1
ATOM 1493 C C . LYS A 1 178 ? 34.679 35.212 63.637 1.00 109.72 176 LYS A C 1
ATOM 1494 O O . LYS A 1 178 ? 33.591 35.428 64.179 1.00 110.92 176 LYS A O 1
ATOM 1500 N N . MET A 1 179 ? 35.019 34.044 63.089 1.00 108.45 177 MET A N 1
ATOM 1501 C CA . MET A 1 179 ? 34.175 32.851 63.119 1.00 114.36 177 MET A CA 1
ATOM 1502 C C . MET A 1 179 ? 33.998 32.289 64.538 1.00 110.70 177 MET A C 1
ATOM 1503 O O . MET A 1 179 ? 32.921 31.794 64.881 1.00 115.95 177 MET A O 1
ATOM 1508 N N . LEU A 1 180 ? 35.052 32.387 65.350 1.00 107.19 178 LEU A N 1
ATOM 1509 C CA . LEU A 1 180 ? 35.109 31.758 66.681 1.00 106.52 178 LEU A CA 1
ATOM 1510 C C . LEU A 1 180 ? 34.101 32.268 67.718 1.00 114.78 178 LEU A C 1
ATOM 1511 O O . LEU A 1 180 ? 33.412 31.466 68.358 1.00 116.74 178 LEU A O 1
ATOM 1516 N N . GLU A 1 181 ? 34.026 33.595 67.871 1.00 120.21 179 GLU A N 1
ATOM 1517 C CA A GLU A 1 181 ? 33.129 34.185 68.872 0.50 119.17 179 GLU A CA 1
ATOM 1518 C CA B GLU A 1 181 ? 33.148 34.278 68.830 0.50 119.36 179 GLU A CA 1
ATOM 1519 C C . GLU A 1 181 ? 31.658 34.160 68.455 1.00 120.33 179 GLU A C 1
ATOM 1520 O O . GLU A 1 181 ? 30.769 34.396 69.281 1.00 115.90 179 GLU A O 1
ATOM 1531 N N . GLY A 1 182 ? 31.395 33.809 67.196 1.00 122.49 180 GLY A N 1
ATOM 1532 C CA . GLY A 1 182 ? 30.029 33.625 66.697 1.00 135.43 180 GLY A CA 1
ATOM 1533 C C . GLY A 1 182 ? 29.252 32.501 67.371 1.00 146.26 180 GLY A C 1
ATOM 1534 O O . GLY A 1 182 ? 28.024 32.453 67.283 1.00 146.73 180 GLY A O 1
ATOM 1535 N N . HIS A 1 183 ? 29.971 31.598 68.042 1.00 155.93 181 HIS A N 1
ATOM 1536 C CA . HIS A 1 183 ? 29.364 30.500 68.797 1.00 164.03 181 HIS A CA 1
ATOM 1537 C C . HIS A 1 183 ? 29.900 30.455 70.236 1.00 166.71 181 HIS A C 1
ATOM 1538 O O . HIS A 1 183 ? 29.994 29.382 70.840 1.00 168.52 181 HIS A O 1
ATOM 1545 N N . HIS A 1 184 ? 30.244 31.625 70.774 1.00 166.32 182 HIS A N 1
ATOM 1546 C CA . HIS A 1 184 ? 30.830 31.746 72.113 1.00 164.21 182 HIS A CA 1
ATOM 1547 C C . HIS A 1 184 ? 29.793 31.545 73.218 1.00 160.38 182 HIS A C 1
ATOM 1548 O O . HIS A 1 184 ? 28.688 32.085 73.155 1.00 158.19 182 HIS A O 1
ATOM 1555 N N . THR B 1 5 ? 65.588 66.165 71.886 1.00 112.42 3 THR B N 1
ATOM 1556 C CA . THR B 1 5 ? 66.394 66.623 70.665 1.00 116.78 3 THR B CA 1
ATOM 1557 C C . THR B 1 5 ? 65.390 66.736 69.449 1.00 114.57 3 THR B C 1
ATOM 1558 O O . THR B 1 5 ? 64.248 67.247 69.628 1.00 106.54 3 THR B O 1
ATOM 1562 N N . PRO B 1 6 ? 65.800 66.319 68.222 1.00 117.22 4 PRO B N 1
ATOM 1563 C CA . PRO B 1 6 ? 64.728 65.735 67.410 1.00 114.72 4 PRO B CA 1
ATOM 1564 C C . PRO B 1 6 ? 64.623 64.213 67.615 1.00 104.85 4 PRO B C 1
ATOM 1565 O O . PRO B 1 6 ? 65.430 63.630 68.343 1.00 104.33 4 PRO B O 1
ATOM 1569 N N . VAL B 1 7 ? 63.638 63.583 66.975 1.00 91.40 5 VAL B N 1
ATOM 1570 C CA . VAL B 1 7 ? 63.277 62.189 67.274 1.00 87.87 5 VAL B CA 1
ATOM 1571 C C . VAL B 1 7 ? 63.702 61.205 66.172 1.00 91.89 5 VAL B C 1
ATOM 1572 O O . VAL B 1 7 ? 63.521 61.476 64.982 1.00 100.02 5 VAL B O 1
ATOM 1576 N N . SER B 1 8 ? 64.266 60.069 66.588 1.00 92.21 6 SER B N 1
ATOM 1577 C CA . SER B 1 8 ? 64.721 59.015 65.674 1.00 92.39 6 SER B CA 1
ATOM 1578 C C . SER B 1 8 ? 63.682 57.906 65.457 1.00 93.21 6 SER B C 1
ATOM 1579 O O . SER B 1 8 ? 62.677 57.830 66.170 1.00 99.51 6 SER B O 1
ATOM 1582 N N . VAL B 1 9 ? 63.952 57.049 64.470 1.00 92.35 7 VAL B N 1
ATOM 1583 C CA . VAL B 1 9 ? 63.033 55.995 64.019 1.00 94.30 7 VAL B CA 1
ATOM 1584 C C . VAL B 1 9 ? 62.923 54.839 65.020 1.00 96.08 7 VAL B C 1
ATOM 1585 O O . VAL B 1 9 ? 61.817 54.384 65.333 1.00 89.27 7 VAL B O 1
ATOM 1589 N N . ASN B 1 10 ? 64.075 54.381 65.514 1.00 97.47 8 ASN B N 1
ATOM 1590 C CA . ASN B 1 10 ? 64.162 53.291 66.494 1.00 100.10 8 ASN B CA 1
ATOM 1591 C C . ASN B 1 10 ? 63.510 53.652 67.824 1.00 103.33 8 ASN B C 1
ATOM 1592 O O . ASN B 1 10 ? 62.955 52.788 68.504 1.00 102.36 8 ASN B O 1
ATOM 1597 N N . GLU B 1 11 ? 63.595 54.935 68.178 1.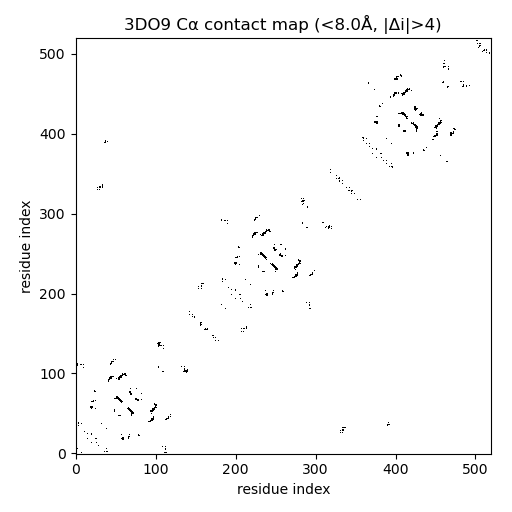00 102.32 9 GLU B N 1
ATOM 1598 C CA . GLU B 1 11 ? 62.956 55.496 69.367 1.00 104.67 9 GLU B CA 1
ATOM 1599 C C . GLU B 1 11 ? 61.431 55.415 69.268 1.00 98.94 9 GLU B C 1
ATOM 1600 O O . GLU B 1 11 ? 60.752 55.186 70.269 1.00 107.62 9 GLU B O 1
ATOM 1606 N N . LYS B 1 12 ? 60.909 55.600 68.056 1.00 86.10 10 LYS B N 1
ATOM 1607 C CA . LYS B 1 12 ? 59.476 55.482 67.789 1.00 80.06 10 LYS B CA 1
ATOM 1608 C C . LYS B 1 12 ? 59.023 54.022 67.766 1.00 86.53 10 LYS B C 1
ATOM 1609 O O . LYS B 1 12 ? 57.994 53.689 68.357 1.00 86.99 10 LYS B O 1
ATOM 1615 N N . LYS B 1 13 ? 59.797 53.170 67.085 1.00 87.90 11 LYS B N 1
ATOM 1616 C CA . LYS B 1 13 ? 59.519 51.729 66.972 1.00 94.63 11 LYS B CA 1
ATOM 1617 C C . LYS B 1 13 ? 59.443 51.038 68.329 1.00 100.29 11 LYS B C 1
ATOM 1618 O O . LYS B 1 13 ? 58.530 50.250 68.584 1.00 102.27 11 LYS B O 1
ATOM 1624 N N . ASP B 1 14 ? 60.416 51.344 69.186 1.00 100.86 12 ASP B N 1
ATOM 1625 C CA . ASP B 1 14 ? 60.515 50.765 70.523 1.00 102.53 12 ASP B CA 1
ATOM 1626 C C . ASP B 1 14 ? 59.429 51.298 71.455 1.00 98.33 12 ASP B C 1
ATOM 1627 O O . ASP B 1 14 ? 59.001 50.596 72.377 1.00 100.20 12 ASP B O 1
ATOM 1632 N N . PHE B 1 15 ? 58.993 52.536 71.213 1.00 89.97 13 PHE B N 1
ATOM 1633 C CA . PHE B 1 15 ? 57.886 53.131 71.960 1.00 88.00 13 PHE B CA 1
ATOM 1634 C C . PHE B 1 15 ? 56.559 52.427 71.670 1.00 88.37 13 PHE B C 1
ATOM 1635 O O . PHE B 1 15 ? 55.755 52.226 72.574 1.00 90.90 13 PHE B O 1
ATOM 1643 N N . VAL B 1 16 ? 56.330 52.066 70.410 1.00 83.42 14 VAL B N 1
ATOM 1644 C CA . VAL B 1 16 ? 55.112 51.345 70.029 1.00 85.95 14 VAL B CA 1
ATOM 1645 C C . VAL B 1 16 ? 55.139 49.921 70.600 1.00 87.09 14 VAL B C 1
ATOM 1646 O O . VAL B 1 16 ? 54.101 49.384 71.001 1.00 70.22 14 VAL B O 1
ATOM 1650 N N . LYS B 1 17 ? 56.339 49.340 70.666 1.00 91.64 15 LYS B N 1
ATOM 1651 C CA . LYS B 1 17 ? 56.541 47.992 71.199 1.00 90.29 15 LYS B CA 1
ATOM 1652 C C . LYS B 1 17 ? 56.139 47.854 72.672 1.00 90.28 15 LYS B C 1
ATOM 1653 O O . LYS B 1 17 ? 55.312 47.002 73.003 1.00 88.82 15 LYS B O 1
ATOM 1659 N N . TRP B 1 18 ? 56.711 48.695 73.540 1.00 92.64 16 TRP B N 1
ATOM 1660 C CA . TRP B 1 18 ? 56.431 48.634 74.982 1.00 100.02 16 TRP B CA 1
ATOM 1661 C C . TRP B 1 18 ? 54.986 49.026 75.310 1.00 105.82 16 TRP B C 1
ATOM 1662 O O . TRP B 1 18 ? 54.414 48.516 76.272 1.00 106.55 16 TRP B O 1
ATOM 1673 N N . PHE B 1 19 ? 54.415 49.927 74.506 1.00 108.94 17 PHE B N 1
ATOM 1674 C CA . PHE B 1 19 ? 53.066 50.452 74.726 1.00 104.52 17 PHE B CA 1
ATOM 1675 C C . PHE B 1 19 ? 52.013 49.367 74.532 1.00 99.31 17 PHE B C 1
ATOM 1676 O O . PHE B 1 19 ? 51.056 49.277 75.300 1.00 77.95 17 PHE B O 1
ATOM 1684 N N . LEU B 1 20 ? 52.208 48.541 73.507 1.00 101.52 18 LEU B N 1
ATOM 1685 C CA . LEU B 1 20 ? 51.332 47.402 73.251 1.00 102.58 18 LEU B CA 1
ATOM 1686 C C . LEU B 1 20 ? 51.600 46.264 74.234 1.00 99.55 18 LEU B C 1
ATOM 1687 O O . LEU B 1 20 ? 50.725 45.432 74.485 1.00 96.26 18 LEU B O 1
ATOM 1692 N N . ASN B 1 21 ? 52.811 46.242 74.787 1.00 97.89 19 ASN B N 1
ATOM 1693 C CA . ASN B 1 21 ? 53.215 45.231 75.761 1.00 107.05 19 ASN B CA 1
ATOM 1694 C C . ASN B 1 21 ? 52.852 45.592 77.207 1.00 110.83 19 ASN B C 1
ATOM 1695 O O . ASN B 1 21 ? 52.972 44.756 78.107 1.00 121.51 19 ASN B O 1
ATOM 1700 N N . ASN B 1 22 ? 52.404 46.829 77.421 1.00 105.94 20 ASN B N 1
ATOM 1701 C CA . ASN B 1 22 ? 52.031 47.303 78.757 1.00 96.75 20 ASN B CA 1
ATOM 1702 C C . ASN B 1 22 ? 50.588 47.803 78.869 1.00 95.39 20 ASN B C 1
ATOM 1703 O O . ASN B 1 22 ? 50.014 47.802 79.961 1.00 98.06 20 ASN B O 1
ATOM 1708 N N . TYR B 1 23 ? 50.009 48.224 77.746 1.00 92.67 21 TYR B N 1
ATOM 1709 C CA . TYR B 1 23 ? 48.657 48.786 77.741 1.00 89.71 21 TYR B CA 1
ATOM 1710 C C . TYR B 1 23 ? 47.722 48.073 76.770 1.00 89.64 21 TYR B C 1
ATOM 1711 O O . TYR B 1 23 ? 48.109 47.734 75.649 1.00 91.58 21 TYR B O 1
ATOM 1720 N N . GLN B 1 24 ? 46.489 47.855 77.221 1.00 84.35 22 GLN B N 1
ATOM 1721 C CA . GLN B 1 24 ? 45.462 47.194 76.425 1.00 86.61 22 GLN B CA 1
ATOM 1722 C C . GLN B 1 24 ? 44.541 48.229 75.785 1.00 87.87 22 GLN B C 1
ATOM 1723 O O . GLN B 1 24 ? 43.846 48.968 76.485 1.00 92.72 22 GLN B O 1
ATOM 1729 N N . LEU B 1 25 ? 44.549 48.279 74.454 1.00 88.97 23 LEU B N 1
ATOM 1730 C CA . LEU B 1 25 ? 43.708 49.212 73.703 1.00 85.80 23 LEU B CA 1
ATOM 1731 C C . LEU B 1 25 ? 42.243 48.779 73.706 1.00 92.90 23 LEU B C 1
ATOM 1732 O O . LEU B 1 25 ? 41.943 47.584 73.792 1.00 85.34 23 LEU B O 1
ATOM 1737 N N . LYS B 1 26 ? 41.344 49.761 73.625 1.00 103.80 24 LYS B N 1
ATOM 1738 C CA . LYS B 1 26 ? 39.899 49.519 73.592 1.00 109.33 24 LYS B CA 1
ATOM 1739 C C . LYS B 1 26 ? 39.467 48.800 72.319 1.00 111.48 24 LYS B C 1
ATOM 1740 O O . LYS B 1 26 ? 38.672 47.858 72.368 1.00 111.96 24 LYS B O 1
ATOM 1746 N N . GLN B 1 27 ? 39.999 49.251 71.187 1.00 108.16 25 GLN B N 1
ATOM 1747 C CA . GLN B 1 27 ? 39.673 48.662 69.897 1.00 110.86 25 GLN B CA 1
ATOM 1748 C C . GLN B 1 27 ? 40.838 47.819 69.375 1.00 106.52 25 GLN B C 1
ATOM 1749 O O . GLN B 1 27 ? 41.994 48.251 69.388 1.00 102.17 25 GLN B O 1
ATOM 1755 N N . ARG B 1 28 ? 40.503 46.613 68.923 1.00 106.69 26 ARG B N 1
ATOM 1756 C CA . ARG B 1 28 ? 41.473 45.576 68.568 1.00 103.43 26 ARG B CA 1
ATOM 1757 C C . ARG B 1 28 ? 42.207 45.852 67.254 1.00 103.41 26 ARG B C 1
ATOM 1758 O O . ARG B 1 28 ? 43.346 45.419 67.069 1.00 110.96 26 ARG B O 1
ATOM 1766 N N . GLU B 1 29 ? 41.552 46.575 66.350 1.00 92.02 27 GLU B N 1
ATOM 1767 C CA . GLU B 1 29 ? 42.139 46.913 65.050 1.00 88.63 27 GLU B CA 1
ATOM 1768 C C . GLU B 1 29 ? 43.194 48.017 65.136 1.00 89.27 27 GLU B C 1
ATOM 1769 O O . GLU B 1 29 ? 44.016 48.166 64.233 1.00 83.20 27 GLU B O 1
ATOM 1775 N N . CYS B 1 30 ? 43.168 48.770 66.236 1.00 97.90 28 CYS B N 1
ATOM 1776 C CA . CYS B 1 30 ? 44.153 49.814 66.523 1.00 106.14 28 CYS B CA 1
ATOM 1777 C C . CYS B 1 30 ? 45.512 49.228 66.899 1.00 103.39 28 CYS B C 1
ATOM 1778 O O . CYS B 1 30 ? 46.550 49.859 66.676 1.00 105.56 28 CYS B O 1
ATOM 1781 N N . VAL B 1 31 ? 45.485 48.033 67.490 1.00 93.51 29 VAL B N 1
ATOM 1782 C CA . VAL B 1 31 ? 46.682 47.230 67.740 1.00 89.84 29 VAL B CA 1
ATOM 1783 C C . VAL B 1 31 ? 47.304 46.853 66.396 1.00 97.10 29 VAL B C 1
ATOM 1784 O O . VAL B 1 31 ? 48.519 46.961 66.213 1.00 102.49 29 VAL B O 1
ATOM 1788 N N . TRP B 1 32 ? 46.451 46.443 65.458 1.00 96.58 30 TRP B N 1
ATOM 1789 C CA . TRP B 1 32 ? 46.883 46.005 64.131 1.00 88.63 30 TRP B CA 1
ATOM 1790 C C . TRP B 1 32 ? 47.341 47.166 63.253 1.00 84.22 30 TRP B C 1
ATOM 1791 O O . TRP B 1 32 ? 48.195 46.978 62.389 1.00 81.01 30 TRP B O 1
ATOM 1802 N N . ILE B 1 33 ? 46.770 48.351 63.479 1.00 77.01 31 ILE B N 1
ATOM 1803 C CA . ILE B 1 33 ? 47.221 49.585 62.827 1.00 78.11 31 ILE B CA 1
ATOM 1804 C C . ILE B 1 33 ? 48.647 49.921 63.284 1.00 86.51 31 ILE B C 1
ATOM 1805 O O . ILE B 1 33 ? 49.516 50.206 62.456 1.00 84.34 31 ILE B O 1
ATOM 1810 N N . LEU B 1 34 ? 48.882 49.844 64.595 1.00 93.54 32 LEU B N 1
ATOM 1811 C CA . LEU B 1 34 ? 50.206 50.084 65.185 1.00 99.34 32 LEU B CA 1
ATOM 1812 C C . LEU B 1 34 ? 51.246 49.034 64.799 1.00 102.77 32 LEU B C 1
ATOM 1813 O O . LEU B 1 34 ? 52.408 49.372 64.554 1.00 99.51 32 LEU B O 1
ATOM 1818 N N . ASN B 1 35 ? 50.823 47.768 64.764 1.00 107.98 33 ASN B N 1
ATOM 1819 C CA . ASN B 1 35 ? 51.681 46.650 64.355 1.00 112.78 33 ASN B CA 1
ATOM 1820 C C . ASN B 1 35 ? 52.085 46.736 62.888 1.00 110.65 33 ASN B C 1
ATOM 1821 O O . ASN B 1 35 ? 53.190 46.333 62.515 1.00 105.49 33 ASN B O 1
ATOM 1826 N N . TYR B 1 36 ? 51.167 47.249 62.069 1.00 105.32 34 TYR B N 1
ATOM 1827 C CA . TYR B 1 36 ? 51.423 47.545 60.663 1.00 105.61 34 TYR B CA 1
ATOM 1828 C C . TYR B 1 36 ? 52.460 48.658 60.536 1.00 102.69 34 TYR B C 1
ATOM 1829 O O . TYR B 1 36 ? 53.377 48.565 59.720 1.00 104.03 34 TYR B O 1
ATOM 1838 N N . LEU B 1 37 ? 52.305 49.701 61.350 1.00 98.36 35 LEU B N 1
ATOM 1839 C CA . LEU B 1 37 ? 53.190 50.865 61.313 1.00 101.67 35 LEU B CA 1
ATOM 1840 C C . LEU B 1 37 ? 54.591 50.570 61.848 1.00 106.66 35 LEU B C 1
ATOM 1841 O O . LEU B 1 37 ? 55.564 51.172 61.394 1.00 105.30 35 LEU B O 1
ATOM 1846 N N . MET B 1 38 ? 54.684 49.648 62.807 1.00 116.28 36 MET B N 1
ATOM 1847 C CA . MET B 1 38 ? 55.973 49.175 63.323 1.00 122.56 36 MET B CA 1
ATOM 1848 C C . MET B 1 38 ? 56.744 48.353 62.297 1.00 121.39 36 MET B C 1
ATOM 1849 O O . MET B 1 38 ? 57.976 48.399 62.254 1.00 112.14 36 MET B O 1
ATOM 1854 N N . SER B 1 39 ? 56.005 47.597 61.485 1.00 122.17 37 SER B N 1
ATOM 1855 C CA . SER B 1 39 ? 56.578 46.752 60.440 1.00 117.51 37 SER B CA 1
ATOM 1856 C C . SER B 1 39 ? 57.175 47.575 59.302 1.00 115.14 37 SER B C 1
ATOM 1857 O O . SER B 1 39 ? 58.126 47.143 58.646 1.00 110.09 37 SER B O 1
ATOM 1860 N N . HIS B 1 40 ? 56.610 48.758 59.081 1.00 113.42 38 HIS B N 1
ATOM 1861 C CA . HIS B 1 40 ? 57.039 49.637 58.003 1.00 110.63 38 HIS B CA 1
ATOM 1862 C C . HIS B 1 40 ? 57.852 50.802 58.556 1.00 109.06 38 HIS B C 1
ATOM 1863 O O . HIS B 1 40 ? 57.301 51.787 59.052 1.00 105.34 38 HIS B O 1
ATOM 1870 N N . ASP B 1 41 ? 59.174 50.670 58.469 1.00 113.35 39 ASP B N 1
ATOM 1871 C CA . ASP B 1 41 ? 60.105 51.709 58.922 1.00 123.65 39 ASP B CA 1
ATOM 1872 C C . ASP B 1 41 ? 60.163 52.914 57.981 1.00 127.43 39 ASP B C 1
ATOM 1873 O O . ASP B 1 41 ? 60.719 53.958 58.333 1.00 131.03 39 ASP B O 1
ATOM 1878 N N . GLN B 1 42 ? 59.586 52.761 56.790 1.00 131.43 40 GLN B N 1
ATOM 1879 C CA . GLN B 1 42 ? 59.407 53.865 55.855 1.00 133.63 40 GLN B CA 1
ATOM 1880 C C . GLN B 1 42 ? 58.277 54.771 56.346 1.00 133.48 40 GLN B C 1
ATOM 1881 O O . GLN B 1 42 ? 58.313 55.987 56.144 1.00 132.38 40 GLN B O 1
ATOM 1887 N N . LEU B 1 43 ? 57.281 54.162 56.990 1.00 133.11 41 LEU B N 1
ATOM 1888 C CA . LEU B 1 43 ? 56.162 54.891 57.589 1.00 129.15 41 LEU B CA 1
ATOM 1889 C C . LEU B 1 43 ? 56.564 55.608 58.876 1.00 125.41 41 LEU B C 1
ATOM 1890 O O . LEU B 1 43 ? 56.089 56.713 59.142 1.00 131.86 41 LEU B O 1
ATOM 1895 N N . MET B 1 44 ? 57.448 54.982 59.656 1.00 114.55 42 MET B N 1
ATOM 1896 C CA . MET B 1 44 ? 57.898 55.520 60.949 1.00 101.15 42 MET B CA 1
ATOM 1897 C C . MET B 1 44 ? 58.760 56.782 60.853 1.00 103.24 42 MET B C 1
ATOM 1898 O O . MET B 1 44 ? 58.977 57.464 61.856 1.00 108.59 42 MET B O 1
ATOM 1903 N N . HIS B 1 45 ? 59.252 57.079 59.650 1.00 100.55 43 HIS B N 1
ATOM 1904 C CA . HIS B 1 45 ? 59.852 58.376 59.345 1.00 110.93 43 HIS B CA 1
ATOM 1905 C C . HIS B 1 45 ? 58.790 59.469 59.405 1.00 112.35 43 HIS B C 1
ATOM 1906 O O . HIS B 1 45 ? 59.034 60.565 59.916 1.00 113.20 43 HIS B O 1
ATOM 1913 N N . LYS B 1 46 ? 57.610 59.147 58.879 1.00 114.46 44 LYS B N 1
ATOM 1914 C CA . LYS B 1 46 ? 56.520 60.103 58.714 1.00 118.75 44 LYS B CA 1
ATOM 1915 C C . LYS B 1 46 ? 55.529 60.097 59.882 1.00 113.01 44 LYS B C 1
ATOM 1916 O O . LYS B 1 46 ? 54.719 61.018 60.018 1.00 115.14 44 LYS B O 1
ATOM 1922 N N . VAL B 1 47 ? 55.601 59.060 60.715 1.00 104.63 45 VAL B N 1
ATOM 1923 C CA . VAL B 1 47 ? 54.770 58.952 61.917 1.00 97.12 45 VAL B CA 1
ATOM 1924 C C . VAL B 1 47 ? 55.265 59.926 62.990 1.00 91.05 45 VAL B C 1
ATOM 1925 O O . VAL B 1 47 ? 56.440 59.900 63.371 1.00 83.17 45 VAL B O 1
ATOM 1929 N N . HIS B 1 48 ? 54.371 60.801 63.446 1.00 87.42 46 HIS B N 1
ATOM 1930 C CA . HIS B 1 48 ? 54.681 61.730 64.530 1.00 80.68 46 HIS B CA 1
ATOM 1931 C C . HIS B 1 48 ? 53.766 61.505 65.724 1.00 78.09 46 HIS B C 1
ATOM 1932 O O . HIS B 1 48 ? 52.554 61.350 65.569 1.00 85.81 46 HIS B O 1
ATOM 1939 N N . PHE B 1 49 ? 54.357 61.486 66.915 1.00 67.26 47 PHE B N 1
ATOM 1940 C CA . PHE B 1 49 ? 53.584 61.338 68.142 1.00 60.87 47 PHE B CA 1
ATOM 1941 C C . PHE B 1 49 ? 53.279 62.688 68.763 1.00 64.34 47 PHE B C 1
ATOM 1942 O O . PHE B 1 49 ? 54.175 63.488 69.037 1.00 60.18 47 PHE B O 1
ATOM 1950 N N . VAL B 1 50 ? 51.986 62.924 68.959 1.00 59.16 48 VAL B N 1
ATOM 1951 C CA . VAL B 1 50 ? 51.427 64.256 69.157 1.00 54.13 48 VAL B CA 1
ATOM 1952 C C . VAL B 1 50 ? 50.396 64.167 70.281 1.00 51.90 48 VAL B C 1
ATOM 1953 O O . VAL B 1 50 ? 49.826 63.105 70.502 1.00 55.59 48 VAL B O 1
ATOM 1957 N N . GLU B 1 51 ? 50.185 65.257 71.017 1.00 56.16 49 GLU B N 1
ATOM 1958 C CA . GLU B 1 51 ? 49.177 65.272 72.078 1.00 59.04 49 GLU B CA 1
ATOM 1959 C C . GLU B 1 51 ? 47.739 65.398 71.561 1.00 63.07 49 GLU B C 1
ATOM 1960 O O . GLU B 1 51 ? 46.863 64.637 71.979 1.00 70.37 49 GLU B O 1
ATOM 1966 N N . HIS B 1 52 ? 47.500 66.350 70.660 1.00 65.78 50 HIS B N 1
ATOM 1967 C CA . HIS B 1 52 ? 46.174 66.534 70.064 1.00 56.18 50 HIS B CA 1
ATOM 1968 C C . HIS B 1 52 ? 46.242 66.445 68.541 1.00 54.29 50 HIS B C 1
ATOM 1969 O O . HIS B 1 52 ? 46.656 67.393 67.866 1.00 50.46 50 HIS B O 1
ATOM 1976 N N . ALA B 1 53 ? 45.837 65.292 68.014 1.00 49.33 51 ALA B N 1
ATOM 1977 C CA . ALA B 1 53 ? 46.011 64.970 66.598 1.00 48.44 51 ALA B CA 1
ATOM 1978 C C . ALA B 1 53 ? 44.813 65.326 65.712 1.00 59.60 51 ALA B C 1
ATOM 1979 O O . ALA B 1 53 ? 44.853 65.106 64.501 1.00 57.85 51 ALA B O 1
ATOM 1981 N N . LYS B 1 54 ? 43.763 65.890 66.307 1.00 62.82 52 LYS B N 1
ATOM 1982 C CA . LYS B 1 54 ? 42.547 66.247 65.561 1.00 54.28 52 LYS B CA 1
ATOM 1983 C C . LYS B 1 54 ? 42.722 67.475 64.657 1.00 55.41 52 LYS B C 1
ATOM 1984 O O . LYS B 1 54 ? 41.910 67.719 63.760 1.00 73.44 52 LYS B O 1
ATOM 1990 N N . TYR B 1 55 ? 43.792 68.228 64.900 1.00 48.30 53 TYR B N 1
ATOM 1991 C CA . TYR B 1 55 ? 44.116 69.438 64.147 1.00 55.42 53 TYR B CA 1
ATOM 1992 C C . TYR B 1 55 ? 44.928 69.122 62.889 1.00 59.92 53 TYR B C 1
ATOM 1993 O O . TYR B 1 55 ? 45.184 70.005 62.066 1.00 57.99 53 TYR B O 1
ATOM 2002 N N . CYS B 1 56 ? 45.303 67.854 62.739 1.00 65.91 54 CYS B N 1
ATOM 2003 C CA . CYS B 1 56 ? 46.274 67.428 61.735 1.00 86.96 54 CYS B CA 1
ATOM 2004 C C . CYS B 1 56 ? 45.637 66.932 60.430 1.00 88.76 54 CYS B C 1
ATOM 2005 O O . CYS B 1 56 ? 44.549 66.349 60.460 1.00 91.21 54 CYS B O 1
ATOM 2008 N N . PRO B 1 57 ? 46.302 67.203 59.282 1.00 92.61 55 PRO B N 1
ATOM 2009 C CA . PRO B 1 57 ? 46.060 66.621 57.955 1.00 94.36 55 PRO B CA 1
ATOM 2010 C C . PRO B 1 57 ? 45.727 65.127 57.964 1.00 97.72 55 PRO B C 1
ATOM 2011 O O . PRO B 1 57 ? 44.771 64.712 57.307 1.00 106.67 55 PRO B O 1
ATOM 2015 N N . ARG B 1 58 ? 46.509 64.335 58.695 1.00 92.28 56 ARG B N 1
ATOM 2016 C CA . ARG B 1 58 ? 46.268 62.900 58.796 1.00 94.82 56 ARG B CA 1
ATOM 2017 C C . ARG B 1 58 ? 46.410 62.439 60.247 1.00 88.99 56 ARG B C 1
ATOM 2018 O O . ARG B 1 58 ? 47.376 61.763 60.615 1.00 99.02 56 ARG B O 1
ATOM 2026 N N . GLY B 1 59 ? 45.427 62.818 61.060 1.00 83.81 57 GLY B N 1
ATOM 2027 C CA . GLY B 1 59 ? 45.465 62.584 62.499 1.00 87.28 57 GLY B CA 1
ATOM 2028 C C . GLY B 1 59 ? 44.823 61.291 62.955 1.00 88.35 57 GLY B C 1
ATOM 2029 O O . GLY B 1 59 ? 43.664 61.020 62.651 1.00 98.94 57 GLY B O 1
ATOM 2030 N N . LEU B 1 60 ? 45.593 60.502 63.698 1.00 80.81 58 LEU B N 1
ATOM 2031 C CA . LEU B 1 60 ? 45.149 59.224 64.236 1.00 78.47 58 LEU B CA 1
ATOM 2032 C C . LEU B 1 60 ? 44.980 59.359 65.748 1.00 73.35 58 LEU B C 1
ATOM 2033 O O . LEU B 1 60 ? 45.883 59.833 66.438 1.00 85.46 58 LEU B O 1
ATOM 2038 N N . VAL B 1 61 ? 43.813 58.969 66.259 1.00 59.74 59 VAL B N 1
ATOM 2039 C CA . VAL B 1 61 ? 43.521 59.070 67.695 1.00 59.81 59 VAL B CA 1
ATOM 2040 C C . VAL B 1 61 ? 43.107 57.707 68.242 1.00 70.83 59 VAL B C 1
ATOM 2041 O O . VAL B 1 61 ? 42.143 57.108 67.763 1.00 83.50 59 VAL B O 1
ATOM 2045 N N . MET B 1 62 ? 43.842 57.223 69.243 1.00 75.26 60 MET B N 1
ATOM 2046 C CA . MET B 1 62 ? 43.593 55.902 69.821 1.00 69.20 60 MET B CA 1
ATOM 2047 C C . MET B 1 62 ? 43.635 55.906 71.347 1.00 72.64 60 MET B C 1
ATOM 2048 O O . MET B 1 62 ? 44.359 56.697 71.952 1.00 69.52 60 MET B O 1
ATOM 2053 N N . SER B 1 63 ? 42.853 55.020 71.961 1.00 81.77 61 SER B N 1
ATOM 2054 C CA . SER B 1 63 ? 42.698 55.012 73.415 1.00 95.12 61 SER B CA 1
ATOM 2055 C C . SER B 1 63 ? 42.790 53.624 74.035 1.00 99.15 61 SER B C 1
ATOM 2056 O O . SER B 1 63 ? 42.272 52.648 73.487 1.00 100.01 61 SER B O 1
ATOM 2059 N N . ALA B 1 64 ? 43.452 53.556 75.187 1.00 105.66 62 ALA B N 1
ATOM 2060 C CA . ALA B 1 64 ? 43.531 52.335 75.979 1.00 106.05 62 ALA B CA 1
ATOM 2061 C C . ALA B 1 64 ? 42.277 52.173 76.842 1.00 99.57 62 ALA B C 1
ATOM 2062 O O . ALA B 1 64 ? 41.481 53.107 76.975 1.00 91.99 62 ALA B O 1
ATOM 2064 N N . ASN B 1 65 ? 42.115 50.989 77.430 1.00 97.29 63 ASN B N 1
ATOM 2065 C CA . ASN B 1 65 ? 40.903 50.637 78.186 1.00 106.57 63 ASN B CA 1
ATOM 2066 C C . ASN B 1 65 ? 40.856 51.085 79.655 1.00 112.76 63 ASN B C 1
ATOM 2067 O O . ASN B 1 65 ? 40.005 50.633 80.427 1.00 116.37 63 ASN B O 1
ATOM 2072 N N . CYS B 1 66 ? 41.768 51.983 80.020 1.00 115.71 64 CYS B N 1
ATOM 2073 C CA . CYS B 1 66 ? 41.835 52.538 81.369 1.00 124.03 64 CYS B CA 1
ATOM 2074 C C . CYS B 1 66 ? 41.110 53.882 81.463 1.00 130.01 64 CYS B C 1
ATOM 2075 O O . CYS B 1 66 ? 40.152 54.018 82.229 1.00 135.54 64 CYS B O 1
ATOM 2078 N N . VAL B 1 67 ? 41.565 54.867 80.685 1.00 130.96 65 VAL B N 1
ATOM 2079 C CA . VAL B 1 67 ? 40.887 56.163 80.611 1.00 129.88 65 VAL B CA 1
ATOM 2080 C C . VAL B 1 67 ? 39.657 56.025 79.723 1.00 134.18 65 VAL B C 1
ATOM 2081 O O . VAL B 1 67 ? 39.662 55.254 78.758 1.00 139.74 65 VAL B O 1
ATOM 2085 N N . LYS B 1 68 ? 38.612 56.784 80.045 1.00 132.50 66 LYS B N 1
ATOM 2086 C CA . LYS B 1 68 ? 37.331 56.685 79.343 1.00 131.23 66 LYS B CA 1
ATOM 2087 C C . LYS B 1 68 ? 37.233 57.527 78.063 1.00 127.87 66 LYS B C 1
ATOM 2088 O O . LYS B 1 68 ? 36.141 57.953 77.674 1.00 130.24 66 LYS B O 1
ATOM 2094 N N . ASP B 1 69 ? 38.373 57.761 77.414 1.00 125.61 67 ASP B N 1
ATOM 2095 C CA . ASP B 1 69 ? 38.400 58.375 76.091 1.00 121.85 67 ASP B CA 1
ATOM 2096 C C . ASP B 1 69 ? 37.946 57.350 75.058 1.00 116.10 67 ASP B C 1
ATOM 2097 O O . ASP B 1 69 ? 38.140 56.146 75.244 1.00 110.82 67 ASP B O 1
ATOM 2102 N N . THR B 1 70 ? 37.342 57.838 73.979 1.00 115.06 68 THR B N 1
ATOM 2103 C CA . THR B 1 70 ? 36.776 56.986 72.932 1.00 115.88 68 THR B CA 1
ATOM 2104 C C . THR B 1 70 ? 37.853 56.235 72.142 1.00 108.89 68 THR B C 1
ATOM 2105 O O . THR B 1 70 ? 38.884 56.824 71.805 1.00 103.56 68 THR B O 1
ATOM 2109 N N . PRO B 1 71 ? 37.613 54.932 71.864 1.00 105.11 69 PRO B N 1
ATOM 2110 C CA . PRO B 1 71 ? 38.517 53.995 71.181 1.00 99.86 69 PRO B CA 1
ATOM 2111 C C . PRO B 1 71 ? 39.309 54.540 69.986 1.00 86.66 69 PRO B C 1
ATOM 2112 O O . PRO B 1 71 ? 40.532 54.637 70.073 1.00 83.29 69 PRO B O 1
ATOM 2116 N N . PHE B 1 72 ? 38.629 54.887 68.892 1.00 64.10 70 PHE B N 1
ATOM 2117 C CA . PHE B 1 72 ? 39.323 55.260 67.654 1.00 65.42 70 PHE B CA 1
ATOM 2118 C C . PHE B 1 72 ? 38.733 56.455 66.901 1.00 75.52 70 PHE B C 1
ATOM 2119 O O . PHE B 1 72 ? 37.513 56.585 66.785 1.00 82.40 70 PHE B O 1
ATOM 2127 N N . HIS B 1 73 ? 39.623 57.304 66.380 1.00 75.00 71 HIS B N 1
ATOM 2128 C CA . HIS B 1 73 ? 39.282 58.322 65.377 1.00 75.10 71 HIS B CA 1
ATOM 2129 C C . HIS B 1 73 ? 40.370 58.468 64.314 1.00 74.90 71 HIS B C 1
ATOM 2130 O O . HIS B 1 73 ? 41.547 58.201 64.573 1.00 86.38 71 HIS B O 1
ATOM 2137 N N . PHE B 1 74 ? 39.961 58.890 63.119 1.00 62.20 72 PHE B N 1
ATOM 2138 C CA . PHE B 1 74 ? 40.891 59.223 62.045 1.00 72.02 72 PHE B CA 1
ATOM 2139 C C . PHE B 1 74 ? 40.463 60.508 61.347 1.00 84.36 72 PHE B C 1
ATOM 2140 O O . PHE B 1 74 ? 39.329 60.630 60.890 1.00 99.07 72 PHE B O 1
ATOM 2148 N N . PHE B 1 75 ? 41.391 61.457 61.267 1.00 80.14 73 PHE B N 1
ATOM 2149 C CA . PHE B 1 75 ? 41.114 62.775 60.716 1.00 74.11 73 PHE B CA 1
ATOM 2150 C C . PHE B 1 75 ? 41.884 63.034 59.438 1.00 84.20 73 PHE B C 1
ATOM 2151 O O . PHE B 1 75 ? 43.049 63.433 59.474 1.00 75.57 73 PHE B O 1
ATOM 2159 N N . LYS B 1 76 ? 41.228 62.806 58.306 1.00 100.86 74 LYS B N 1
ATOM 2160 C CA . LYS B 1 76 ? 41.737 63.302 57.037 1.00 111.58 74 LYS B CA 1
ATOM 2161 C C . LYS B 1 76 ? 41.359 64.773 56.873 1.00 110.20 74 LYS B C 1
ATOM 2162 O O . LYS B 1 76 ? 40.585 65.310 57.673 1.00 105.89 74 LYS B O 1
ATOM 2168 N N . GLN B 1 77 ? 41.910 65.411 55.838 1.00 104.18 75 GLN B N 1
ATOM 2169 C CA . GLN B 1 77 ? 41.751 66.855 55.600 1.00 101.77 75 GLN B CA 1
ATOM 2170 C C . GLN B 1 77 ? 40.309 67.367 55.563 1.00 106.72 75 GLN B C 1
ATOM 2171 O O . GLN B 1 77 ? 40.039 68.496 55.979 1.00 114.61 75 GLN B O 1
ATOM 2177 N N . ASN B 1 78 ? 39.394 66.538 55.066 1.00 107.69 76 ASN B N 1
ATOM 2178 C CA . ASN B 1 78 ? 37.977 66.885 55.025 1.00 106.99 76 ASN B CA 1
ATOM 2179 C C . ASN B 1 78 ? 37.098 65.969 55.869 1.00 107.43 76 ASN B C 1
ATOM 2180 O O . ASN B 1 78 ? 36.071 66.402 56.399 1.00 104.13 76 ASN B O 1
ATOM 2185 N N . VAL B 1 79 ? 37.506 64.707 55.987 1.00 108.69 77 VAL B N 1
ATOM 2186 C CA . VAL B 1 79 ? 36.692 63.699 56.659 1.00 107.44 77 VAL B CA 1
ATOM 2187 C C . VAL B 1 79 ? 37.268 63.301 58.014 1.00 97.93 77 VAL B C 1
ATOM 2188 O O . VAL B 1 79 ? 38.480 63.138 58.173 1.00 95.53 77 VAL B O 1
ATOM 2192 N N . MET B 1 80 ? 36.372 63.161 58.983 1.00 86.89 78 MET B N 1
ATOM 2193 C CA . MET B 1 80 ? 36.685 62.585 60.276 1.00 93.24 78 MET B CA 1
ATOM 2194 C C . MET B 1 80 ? 35.998 61.225 60.307 1.00 108.75 78 MET B C 1
ATOM 2195 O O . MET B 1 80 ? 34.791 61.150 60.142 1.00 106.37 78 MET B O 1
ATOM 2200 N N . THR B 1 81 ? 36.763 60.146 60.467 1.00 118.66 79 THR B N 1
ATOM 2201 C CA . THR B 1 81 ? 36.160 58.809 60.485 1.00 116.43 79 THR B CA 1
ATOM 2202 C C . THR B 1 81 ? 36.406 58.078 61.800 1.00 120.01 79 THR B C 1
ATOM 2203 O O . THR B 1 81 ? 37.409 58.312 62.478 1.00 124.60 79 THR B O 1
ATOM 2207 N N . THR B 1 82 ? 35.470 57.204 62.157 1.00 117.41 80 THR B N 1
ATOM 2208 C CA . THR B 1 82 ? 35.597 56.378 63.351 1.00 114.52 80 THR B CA 1
ATOM 2209 C C . THR B 1 82 ? 35.809 54.912 63.001 1.00 116.84 80 THR B C 1
ATOM 2210 O O . THR B 1 82 ? 36.183 54.110 63.863 1.00 111.49 80 THR B O 1
ATOM 2214 N N . ASP B 1 83 ? 35.552 54.567 61.741 1.00 118.64 81 ASP B N 1
ATOM 2215 C CA . ASP B 1 83 ? 35.671 53.195 61.283 1.00 118.71 81 ASP B CA 1
ATOM 2216 C C . ASP B 1 83 ? 37.141 52.874 61.083 1.00 113.28 81 ASP B C 1
ATOM 2217 O O . ASP B 1 83 ? 37.773 53.378 60.153 1.00 87.77 81 ASP B O 1
ATOM 2222 N N . ALA B 1 84 ? 37.674 52.043 61.975 1.00 122.38 82 ALA B N 1
ATOM 2223 C CA . ALA B 1 84 ? 39.093 51.704 61.981 1.00 128.33 82 ALA B CA 1
ATOM 2224 C C . ALA B 1 84 ? 39.515 50.873 60.778 1.00 130.97 82 ALA B C 1
ATOM 2225 O O . ALA B 1 84 ? 40.631 51.031 60.291 1.00 133.55 82 ALA B O 1
ATOM 2227 N N . GLU B 1 85 ? 38.616 50.009 60.305 1.00 128.96 83 GLU B N 1
ATOM 2228 C CA . GLU B 1 85 ? 38.871 49.136 59.154 1.00 129.42 83 GLU B CA 1
ATOM 2229 C C . GLU B 1 85 ? 39.047 49.910 57.848 1.00 126.19 83 GLU B C 1
ATOM 2230 O O . GLU B 1 85 ? 39.955 49.614 57.069 1.00 114.84 83 GLU B O 1
ATOM 2236 N N . LYS B 1 86 ? 38.171 50.888 57.617 1.00 123.83 84 LYS B N 1
ATOM 2237 C CA . LYS B 1 86 ? 38.253 51.748 56.436 1.00 125.41 84 LYS B CA 1
ATOM 2238 C C . LYS B 1 86 ? 39.434 52.708 56.551 1.00 124.27 84 LYS B C 1
ATOM 2239 O O . LYS B 1 86 ? 40.068 53.036 55.549 1.00 125.19 84 LYS B O 1
ATOM 2245 N N . SER B 1 87 ? 39.728 53.137 57.778 1.00 121.52 85 SER B N 1
ATOM 2246 C CA . SER B 1 87 ? 40.889 53.979 58.065 1.00 123.52 85 SER B CA 1
ATOM 2247 C C . SER B 1 87 ? 42.199 53.200 57.978 1.00 121.88 85 SER B C 1
ATOM 2248 O O . SER B 1 87 ? 43.236 53.771 57.640 1.00 121.17 85 SER B O 1
ATOM 2251 N N . PHE B 1 88 ? 42.144 51.907 58.307 1.00 120.80 86 PHE B N 1
ATOM 2252 C CA . PHE B 1 88 ? 43.270 50.993 58.114 1.00 122.55 86 PHE B CA 1
ATOM 2253 C C . PHE B 1 88 ? 43.512 50.880 56.617 1.00 122.23 86 PHE B C 1
ATOM 2254 O O . PHE B 1 88 ? 44.604 51.186 56.148 1.00 120.49 86 PHE B O 1
ATOM 2262 N N . HIS B 1 89 ? 42.472 50.479 55.884 1.00 118.71 87 HIS B N 1
ATOM 2263 C CA . HIS B 1 89 ? 42.507 50.344 54.424 1.00 116.41 87 HIS B CA 1
ATOM 2264 C C . HIS B 1 89 ? 42.912 51.643 53.709 1.00 113.56 87 HIS B C 1
ATOM 2265 O O . HIS B 1 89 ? 43.536 51.604 52.643 1.00 114.01 87 HIS B O 1
ATOM 2272 N N . ASP B 1 90 ? 42.563 52.780 54.315 1.00 109.42 88 ASP B N 1
ATOM 2273 C CA . ASP B 1 90 ? 43.001 54.104 53.864 1.00 113.10 88 ASP B CA 1
ATOM 2274 C C . ASP B 1 90 ? 44.519 54.257 53.967 1.00 113.56 88 ASP B C 1
ATOM 2275 O O . ASP B 1 90 ? 45.185 54.505 52.959 1.00 113.46 88 ASP B O 1
ATOM 2280 N N . ILE B 1 91 ? 45.055 54.095 55.181 1.00 113.50 89 ILE B N 1
ATOM 2281 C CA . ILE B 1 91 ? 46.489 54.308 55.445 1.00 120.32 89 ILE B CA 1
ATOM 2282 C C . ILE B 1 91 ? 47.399 53.215 54.859 1.00 121.84 89 ILE B C 1
ATOM 2283 O O . ILE B 1 91 ? 48.621 53.395 54.797 1.00 125.18 89 ILE B O 1
ATOM 2288 N N . ARG B 1 92 ? 46.796 52.092 54.450 1.00 121.38 90 ARG B N 1
ATOM 2289 C CA . ARG B 1 92 ? 47.488 51.048 53.684 1.00 123.79 90 ARG B CA 1
ATOM 2290 C C . ARG B 1 92 ? 47.956 51.607 52.349 1.00 128.62 90 ARG B C 1
ATOM 2291 O O . ARG B 1 92 ? 49.093 51.385 51.928 1.00 131.47 90 ARG B O 1
ATOM 2299 N N . LEU B 1 93 ? 47.070 52.338 51.681 1.00 128.60 91 LEU B N 1
ATOM 2300 C CA . LEU B 1 93 ? 47.342 52.832 50.337 1.00 126.72 91 LEU B CA 1
ATOM 2301 C C . LEU B 1 93 ? 47.840 54.273 50.369 1.00 124.57 91 LEU B C 1
ATOM 2302 O O . LEU B 1 93 ? 48.844 54.607 49.741 1.00 127.83 91 LEU B O 1
ATOM 2307 N N . ASN B 1 94 ? 47.131 55.122 51.105 1.00 116.23 92 ASN B N 1
ATOM 2308 C CA . ASN B 1 94 ? 47.594 56.480 51.368 1.00 108.69 92 ASN B CA 1
ATOM 2309 C C . ASN B 1 94 ? 48.938 56.501 52.087 1.00 110.55 92 ASN B C 1
ATOM 2310 O O . ASN B 1 94 ? 48.996 56.622 53.311 1.00 107.87 92 ASN B O 1
ATOM 2315 N N . ARG B 1 95 ? 50.016 56.383 51.320 1.00 114.15 93 ARG B N 1
ATOM 2316 C CA . ARG B 1 95 ? 51.363 56.454 51.874 1.00 126.40 93 ARG B CA 1
ATOM 2317 C C . ARG B 1 95 ? 52.154 57.602 51.257 1.00 136.70 93 ARG B C 1
ATOM 2318 O O . ARG B 1 95 ? 52.017 57.896 50.070 1.00 147.46 93 ARG B O 1
ATOM 2326 N N . ASP B 1 96 ? 52.982 58.249 52.072 1.00 139.10 94 ASP B N 1
ATOM 2327 C CA . ASP B 1 96 ? 53.362 59.636 51.835 1.00 137.75 94 ASP B CA 1
ATOM 2328 C C . ASP B 1 96 ? 52.138 60.546 51.804 1.00 138.46 94 ASP B C 1
ATOM 2329 O O . ASP B 1 96 ? 51.878 61.220 50.807 1.00 141.01 94 ASP B O 1
ATOM 2334 N N . GLU B 1 97 ? 51.390 60.560 52.902 1.00 133.81 95 GLU B N 1
ATOM 2335 C CA . GLU B 1 97 ? 51.286 61.746 53.743 1.00 132.39 95 GLU B CA 1
ATOM 2336 C C . GLU B 1 97 ? 51.575 61.414 55.203 1.00 133.98 95 GLU B C 1
ATOM 2337 O O . GLU B 1 97 ? 51.064 60.430 55.739 1.00 142.81 95 GLU B O 1
ATOM 2343 N N . ASP B 1 98 ? 52.396 62.241 55.842 1.00 125.38 96 ASP B N 1
ATOM 2344 C CA . ASP B 1 98 ? 52.721 62.060 57.252 1.00 113.74 96 ASP B CA 1
ATOM 2345 C C . ASP B 1 98 ? 51.491 61.647 58.053 1.00 110.22 96 ASP B C 1
ATOM 2346 O O . ASP B 1 98 ? 50.369 62.038 57.732 1.00 112.42 96 ASP B O 1
ATOM 2351 N N . ILE B 1 99 ? 51.710 60.853 59.096 1.00 106.23 97 ILE B N 1
ATOM 2352 C CA . ILE B 1 99 ? 50.634 60.473 60.012 1.00 105.00 97 ILE B CA 1
ATOM 2353 C C . ILE B 1 99 ? 50.926 61.038 61.401 1.00 99.10 97 ILE B C 1
ATOM 2354 O O . ILE B 1 99 ? 52.073 61.034 61.851 1.00 106.87 97 ILE B O 1
ATOM 2359 N N . TYR B 1 100 ? 49.886 61.531 62.067 1.00 87.56 98 TYR B N 1
ATOM 2360 C CA . TYR B 1 100 ? 50.011 62.085 63.409 1.00 86.63 98 TYR B CA 1
ATOM 2361 C C . TYR B 1 100 ? 49.179 61.267 64.399 1.00 87.27 98 TYR B C 1
ATOM 2362 O O . TYR B 1 100 ? 47.952 61.276 64.339 1.00 95.61 98 TYR B O 1
ATOM 2371 N N . ILE B 1 101 ? 49.853 60.562 65.305 1.00 74.95 99 ILE B N 1
ATOM 2372 C CA . ILE B 1 101 ? 49.176 59.676 66.258 1.00 64.74 99 ILE B CA 1
ATOM 2373 C C . ILE B 1 101 ? 49.168 60.241 67.681 1.00 68.57 99 ILE B C 1
ATOM 2374 O O . ILE B 1 101 ? 50.186 60.755 68.160 1.00 80.85 99 ILE B O 1
ATOM 2379 N N . GLN B 1 102 ? 48.012 60.156 68.341 1.00 57.99 100 GLN B N 1
ATOM 2380 C CA . GLN B 1 102 ? 47.930 60.359 69.788 1.00 73.93 100 GLN B CA 1
ATOM 2381 C C . GLN B 1 102 ? 47.394 59.127 70.511 1.00 78.62 100 GLN B C 1
ATOM 2382 O O . GLN B 1 102 ? 46.544 58.402 69.985 1.00 82.70 100 GLN B O 1
ATOM 2388 N N . LEU B 1 103 ? 47.911 58.893 71.714 1.00 78.55 101 LEU B N 1
ATOM 2389 C CA . LEU B 1 103 ? 47.507 57.750 72.527 1.00 77.67 101 LEU B CA 1
ATOM 2390 C C . LEU B 1 103 ? 46.951 58.198 73.874 1.00 80.87 101 LEU B C 1
ATOM 2391 O O . LEU B 1 103 ? 47.517 59.078 74.528 1.00 74.99 101 LEU B O 1
ATOM 2396 N N . ASN B 1 104 ? 45.841 57.586 74.278 1.00 82.92 102 ASN B N 1
ATOM 2397 C CA . ASN B 1 104 ? 45.203 57.896 75.555 1.00 83.66 102 ASN B CA 1
ATOM 2398 C C . ASN B 1 104 ? 45.289 56.730 76.538 1.00 88.77 102 ASN B C 1
ATOM 2399 O O . ASN B 1 104 ? 44.484 55.796 76.489 1.00 95.17 102 ASN B O 1
ATOM 2404 N N . PHE B 1 105 ? 46.279 56.796 77.425 1.00 89.83 103 PHE B N 1
ATOM 2405 C CA . PHE B 1 105 ? 46.512 55.760 78.434 1.00 84.33 103 PHE B CA 1
ATOM 2406 C C . PHE B 1 105 ? 46.739 56.374 79.818 1.00 81.63 103 PHE B C 1
ATOM 2407 O O . PHE B 1 105 ? 47.204 57.512 79.918 1.00 88.84 103 PHE B O 1
ATOM 2415 N N . LYS B 1 106 ? 46.399 55.615 80.865 1.00 78.05 104 LYS B N 1
ATOM 2416 C CA . LYS B 1 106 ? 46.211 56.133 82.239 1.00 87.86 104 LYS B CA 1
ATOM 2417 C C . LYS B 1 106 ? 47.305 57.045 82.787 1.00 91.87 104 LYS B C 1
ATOM 2418 O O . LYS B 1 106 ? 47.031 58.185 83.177 1.00 97.66 104 LYS B O 1
ATOM 2424 N N . SER B 1 107 ? 48.533 56.539 82.809 1.00 91.11 105 SER B N 1
ATOM 2425 C CA . SER B 1 107 ? 49.660 57.266 83.374 1.00 92.96 105 SER B CA 1
ATOM 2426 C C . SER B 1 107 ? 50.120 58.413 82.472 1.00 89.96 105 SER B C 1
ATOM 2427 O O . SER B 1 107 ? 50.319 59.533 82.953 1.00 87.55 105 SER B O 1
ATOM 2430 N N . SER B 1 108 ? 50.253 58.119 81.174 1.00 84.33 106 SER B N 1
ATOM 2431 C CA . SER B 1 108 ? 50.728 59.060 80.143 1.00 77.83 106 SER B CA 1
ATOM 2432 C C . SER B 1 108 ? 52.037 59.762 80.504 1.00 73.37 106 SER B C 1
ATOM 2433 O O . SER B 1 108 ? 53.124 59.254 80.221 1.00 63.99 106 SER B O 1
ATOM 2436 N N . PHE B 1 109 ? 51.915 60.914 81.162 1.00 76.19 107 PHE B N 1
ATOM 2437 C CA . PHE B 1 109 ? 53.059 61.733 81.560 1.00 76.84 107 PHE B CA 1
ATOM 2438 C C . PHE B 1 109 ? 53.791 61.226 82.812 1.00 80.19 107 PHE B C 1
ATOM 2439 O O . PHE B 1 109 ? 54.471 61.991 83.490 1.00 78.90 107 PHE B O 1
ATOM 2447 N N . GLN B 1 110 ? 53.638 59.939 83.112 1.00 83.39 108 GLN B N 1
ATOM 2448 C CA . GLN B 1 110 ? 54.420 59.265 84.144 1.00 89.61 108 GLN B CA 1
ATOM 2449 C C . GLN B 1 110 ? 55.585 58.537 83.466 1.00 88.01 108 GLN B C 1
ATOM 2450 O O . GLN B 1 110 ? 56.574 58.175 84.112 1.00 99.36 108 GLN B O 1
ATOM 2456 N N . ASN B 1 111 ? 55.468 58.355 82.152 1.00 75.37 109 ASN B N 1
ATOM 2457 C CA . ASN B 1 111 ? 56.442 57.592 81.376 1.00 70.84 109 ASN B CA 1
ATOM 2458 C C . ASN B 1 111 ? 57.337 58.487 80.518 1.00 74.72 109 ASN B C 1
ATOM 2459 O O . ASN B 1 111 ? 56.855 59.173 79.612 1.00 78.29 109 ASN B O 1
ATOM 2464 N N . ALA B 1 112 ? 58.638 58.455 80.819 1.00 76.47 110 ALA B N 1
ATOM 2465 C CA . ALA B 1 112 ? 59.652 59.325 80.201 1.00 74.40 110 ALA B CA 1
ATOM 2466 C C . ALA B 1 112 ? 59.769 59.155 78.697 1.00 68.43 110 ALA B C 1
ATOM 2467 O O . ALA B 1 112 ? 59.879 60.135 77.961 1.00 63.61 110 ALA B O 1
ATOM 2469 N N . ASN B 1 113 ? 59.747 57.898 78.267 1.00 59.45 111 ASN B N 1
ATOM 2470 C CA . ASN B 1 113 ? 59.830 57.521 76.859 1.00 65.70 111 ASN B CA 1
ATOM 2471 C C . ASN B 1 113 ? 58.655 58.002 75.997 1.00 70.43 111 ASN B C 1
ATOM 2472 O O . ASN B 1 113 ? 58.832 58.257 74.804 1.00 66.61 111 ASN B O 1
ATOM 2477 N N . TYR B 1 114 ? 57.470 58.118 76.600 1.00 64.84 112 TYR B N 1
ATOM 2478 C CA . TYR B 1 114 ? 56.310 58.710 75.928 1.00 55.58 112 TYR B CA 1
ATOM 2479 C C . TYR B 1 114 ? 56.479 60.221 75.782 1.00 58.24 112 TYR B C 1
ATOM 2480 O O . TYR B 1 114 ? 56.125 60.791 74.750 1.00 60.58 112 TYR B O 1
ATOM 2489 N N . VAL B 1 115 ? 57.020 60.856 76.821 1.00 48.09 113 VAL B N 1
ATOM 2490 C CA . VAL B 1 115 ? 57.296 62.296 76.812 1.00 58.21 113 VAL B CA 1
ATOM 2491 C C . VAL B 1 115 ? 58.445 62.612 75.841 1.00 61.25 113 VAL B C 1
ATOM 2492 O O . VAL B 1 115 ? 58.436 63.649 75.169 1.00 62.30 113 VAL B O 1
ATOM 2496 N N . ALA B 1 116 ? 59.410 61.697 75.754 1.00 67.61 114 ALA B N 1
ATOM 2497 C CA . ALA B 1 116 ? 60.543 61.830 74.834 1.00 65.66 114 ALA B CA 1
ATOM 2498 C C . ALA B 1 116 ? 60.144 61.645 73.367 1.00 65.75 114 ALA B C 1
ATOM 2499 O O . ALA B 1 116 ? 60.730 62.273 72.482 1.00 67.81 114 ALA B O 1
ATOM 2501 N N . VAL B 1 117 ? 59.152 60.792 73.116 1.00 62.94 115 VAL B N 1
ATOM 2502 C CA . VAL B 1 117 ? 58.711 60.497 71.747 1.00 45.66 115 VAL B CA 1
ATOM 2503 C C . VAL B 1 117 ? 57.774 61.582 71.181 1.00 46.38 115 VAL B C 1
ATOM 2504 O O . VAL B 1 117 ? 57.570 61.659 69.964 1.00 46.44 115 VAL B O 1
ATOM 2508 N N . LEU B 1 118 ? 57.227 62.419 72.066 1.00 47.45 116 LEU B N 1
ATOM 2509 C CA . LEU B 1 118 ? 56.314 63.498 71.674 1.00 52.62 116 LEU B CA 1
ATOM 2510 C C . LEU B 1 118 ? 57.001 64.583 70.850 1.00 56.65 116 LEU B C 1
ATOM 2511 O O . LEU B 1 118 ? 58.162 64.923 71.092 1.00 68.75 116 LEU B O 1
ATOM 2516 N N . GLU B 1 119 ? 56.266 65.116 69.876 1.00 55.35 117 GLU B N 1
ATOM 2517 C CA . GLU B 1 119 ? 56.788 66.121 68.955 1.00 60.66 117 GLU B CA 1
ATOM 2518 C C . GLU B 1 119 ? 55.918 67.375 68.933 1.00 60.64 117 GLU B C 1
ATOM 2519 O O . GLU B 1 119 ? 54.747 67.340 69.329 1.00 65.33 117 GLU B O 1
ATOM 2525 N N . GLU B 1 120 ? 56.511 68.477 68.475 1.00 69.13 118 GLU B N 1
ATOM 2526 C CA . GLU B 1 120 ? 55.804 69.740 68.275 1.00 78.86 118 GLU B CA 1
ATOM 2527 C C . GLU B 1 120 ? 54.795 69.629 67.137 1.00 82.12 118 GLU B C 1
ATOM 2528 O O . GLU B 1 120 ? 55.168 69.461 65.974 1.00 91.51 118 GLU B O 1
ATOM 2534 N N . ASN B 1 121 ? 53.517 69.705 67.495 1.00 72.59 119 ASN B N 1
ATOM 2535 C CA . ASN B 1 121 ? 52.427 69.700 66.531 1.00 71.98 119 ASN B CA 1
ATOM 2536 C C . ASN B 1 121 ? 52.146 71.140 66.086 1.00 75.76 119 ASN B C 1
ATOM 2537 O O . ASN B 1 121 ? 51.700 71.967 66.889 1.00 72.95 119 ASN B O 1
ATOM 2542 N N . PRO B 1 122 ? 52.440 71.452 64.805 1.00 73.59 120 PRO B N 1
ATOM 2543 C CA . PRO B 1 122 ? 52.373 72.821 64.298 1.00 74.88 120 PRO B CA 1
ATOM 2544 C C . PRO B 1 122 ? 51.008 73.196 63.711 1.00 82.98 120 PRO B C 1
ATOM 2545 O O . PRO B 1 122 ? 50.922 74.062 62.834 1.00 81.83 120 PRO B O 1
ATOM 2549 N N . TYR B 1 123 ? 49.957 72.547 64.204 1.00 88.14 121 TYR B N 1
ATOM 2550 C CA . TYR B 1 123 ? 48.591 72.823 63.776 1.00 92.53 121 TYR B CA 1
ATOM 2551 C C . TYR B 1 123 ? 47.740 73.280 64.961 1.00 95.76 121 TYR B C 1
ATOM 2552 O O . TYR B 1 123 ? 46.522 73.440 64.842 1.00 100.61 121 TYR B O 1
ATOM 2561 N N . LEU B 1 124 ? 48.404 73.486 66.099 1.00 95.65 122 LEU B N 1
ATOM 2562 C CA . LEU B 1 124 ? 47.786 74.061 67.292 1.00 102.53 122 LEU B CA 1
ATOM 2563 C C . LEU B 1 124 ? 47.446 75.537 67.081 1.00 105.30 122 LEU B C 1
ATOM 2564 O O . LEU B 1 124 ? 48.297 76.311 66.638 1.00 116.68 122 LEU B O 1
ATOM 2569 N N . PRO B 1 125 ? 46.192 75.922 67.389 1.00 104.56 123 PRO B N 1
ATOM 2570 C CA . PRO B 1 125 ? 45.684 77.271 67.123 1.00 114.92 123 PRO B CA 1
ATOM 2571 C C . PRO B 1 125 ? 46.195 78.354 68.084 1.00 126.40 123 PRO B C 1
ATOM 2572 O O . PRO B 1 125 ? 47.340 78.797 67.968 1.00 130.42 123 PRO B O 1
ATOM 2576 N N . LYS B 1 126 ? 45.338 78.766 69.014 1.00 133.98 124 LYS B N 1
ATOM 2577 C CA . LYS B 1 126 ? 45.589 79.903 69.899 1.00 137.86 124 LYS B CA 1
ATOM 2578 C C . LYS B 1 126 ? 46.078 79.507 71.295 1.00 141.31 124 LYS B C 1
ATOM 2579 O O . LYS B 1 126 ? 46.173 80.353 72.193 1.00 141.96 124 LYS B O 1
ATOM 2585 N N . HIS B 1 127 ? 46.393 78.223 71.469 1.00 143.76 125 HIS B N 1
ATOM 2586 C CA . HIS B 1 127 ? 46.893 77.717 72.747 1.00 146.58 125 HIS B CA 1
ATOM 2587 C C . HIS B 1 127 ? 48.359 77.299 72.659 1.00 147.35 125 HIS B C 1
ATOM 2588 O O . HIS B 1 127 ? 49.150 77.587 73.562 1.00 147.89 125 HIS B O 1
ATOM 2595 N N . ASN B 1 131 ? 55.192 79.079 73.546 1.00 159.19 129 ASN B N 1
ATOM 2596 C CA . ASN B 1 131 ? 56.515 79.467 74.021 1.00 158.05 129 ASN B CA 1
ATOM 2597 C C . ASN B 1 131 ? 56.743 79.037 75.468 1.00 157.74 129 ASN B C 1
ATOM 2598 O O . ASN B 1 131 ? 55.961 79.387 76.359 1.00 157.84 129 ASN B O 1
ATOM 2603 N N . GLU B 1 132 ? 57.827 78.284 75.673 1.00 156.72 130 GLU B N 1
ATOM 2604 C CA . GLU B 1 132 ? 58.121 77.556 76.923 1.00 154.36 130 GLU B CA 1
ATOM 2605 C C . GLU B 1 132 ? 56.992 76.608 77.350 1.00 156.00 130 GLU B C 1
ATOM 2606 O O . GLU B 1 132 ? 56.763 76.371 78.540 1.00 158.07 130 GLU B O 1
ATOM 2612 N N . LYS B 1 133 ? 56.298 76.075 76.344 1.00 156.25 131 LYS B N 1
ATOM 2613 C CA . LYS B 1 133 ? 55.396 74.949 76.510 1.00 158.37 131 LYS B CA 1
ATOM 2614 C C . LYS B 1 133 ? 56.218 73.684 76.276 1.00 157.94 131 LYS B C 1
ATOM 2615 O O . LYS B 1 133 ? 55.765 72.568 76.538 1.00 158.11 131 LYS B O 1
ATOM 2621 N N . ASP B 1 134 ? 57.437 73.893 75.775 1.00 154.04 132 ASP B N 1
ATOM 2622 C CA . ASP B 1 134 ? 58.478 72.876 75.706 1.00 148.30 132 ASP B CA 1
ATOM 2623 C C . ASP B 1 134 ? 58.966 72.524 77.113 1.00 141.83 132 ASP B C 1
ATOM 2624 O O . ASP B 1 134 ? 59.274 71.365 77.399 1.00 136.89 132 ASP B O 1
ATOM 2629 N N . ARG B 1 135 ? 59.026 73.531 77.985 1.00 137.32 133 ARG B N 1
ATOM 2630 C CA . ARG B 1 135 ? 59.544 73.358 79.342 1.00 131.48 133 ARG B CA 1
ATOM 2631 C C . ARG B 1 135 ? 58.517 72.779 80.318 1.00 120.53 133 ARG B C 1
ATOM 2632 O O . ARG B 1 135 ? 58.878 72.004 81.209 1.00 117.78 133 ARG B O 1
ATOM 2640 N N . LEU B 1 136 ? 57.244 73.138 80.147 1.00 108.52 134 LEU B N 1
ATOM 2641 C CA . LEU B 1 136 ? 56.185 72.591 81.005 1.00 99.05 134 LEU B CA 1
ATOM 2642 C C . LEU B 1 136 ? 55.842 71.135 80.681 1.00 89.83 134 LEU B C 1
ATOM 2643 O O . LEU B 1 136 ? 55.163 70.477 81.464 1.00 89.65 134 LEU B O 1
ATOM 2648 N N . LEU B 1 137 ? 56.322 70.646 79.533 1.00 75.84 135 LEU B N 1
ATOM 2649 C CA . LEU B 1 137 ? 56.306 69.218 79.189 1.00 66.58 135 LEU B CA 1
ATOM 2650 C C . LEU B 1 137 ? 57.118 68.393 80.190 1.00 71.30 135 LEU B C 1
ATOM 2651 O O . LEU B 1 137 ? 56.723 67.285 80.559 1.00 65.54 135 LEU B O 1
ATOM 2656 N N . ALA B 1 138 ? 58.252 68.946 80.618 1.00 76.23 136 ALA B N 1
ATOM 2657 C CA . ALA B 1 138 ? 59.100 68.334 81.639 1.00 73.53 136 ALA B CA 1
ATOM 2658 C C . ALA B 1 138 ? 58.492 68.476 83.034 1.00 71.10 136 ALA B C 1
ATOM 2659 O O . ALA B 1 138 ? 58.695 67.618 83.897 1.00 69.66 136 ALA B O 1
ATOM 2661 N N . GLU B 1 139 ? 57.749 69.563 83.242 1.00 68.61 137 GLU B N 1
ATOM 2662 C CA . GLU B 1 139 ? 57.156 69.889 84.542 1.00 67.12 137 GLU B CA 1
ATOM 2663 C C . GLU B 1 139 ? 55.959 69.016 84.909 1.00 58.97 137 GLU B C 1
ATOM 2664 O O . GLU B 1 139 ? 55.778 68.673 86.078 1.00 70.32 137 GLU B O 1
ATOM 2670 N N . ARG B 1 140 ? 55.135 68.675 83.919 1.00 52.17 138 ARG B N 1
ATOM 2671 C CA . ARG B 1 140 ? 54.013 67.761 84.151 1.00 58.92 138 ARG B CA 1
ATOM 2672 C C . ARG B 1 140 ? 54.427 66.297 84.005 1.00 60.17 138 ARG B C 1
ATOM 2673 O O . ARG B 1 140 ? 53.631 65.392 84.269 1.00 60.85 138 ARG B O 1
ATOM 2681 N N . PHE B 1 141 ? 55.672 66.070 83.585 1.00 53.71 139 PHE B N 1
ATOM 2682 C CA . PHE B 1 141 ? 56.282 64.757 83.744 1.00 51.29 139 PHE B CA 1
ATOM 2683 C C . PHE B 1 141 ? 56.644 64.550 85.211 1.00 54.55 139 PHE B C 1
ATOM 2684 O O . PHE B 1 141 ? 56.522 63.442 85.727 1.00 53.45 139 PHE B O 1
ATOM 2692 N N . LEU B 1 142 ? 57.080 65.625 85.869 1.00 60.09 140 LEU B N 1
ATOM 2693 C CA . LEU B 1 142 ? 57.369 65.605 87.300 1.00 64.89 140 LEU B CA 1
ATOM 2694 C C . LEU B 1 142 ? 56.065 65.411 88.076 1.00 66.83 140 LEU B C 1
ATOM 2695 O O . LEU B 1 142 ? 55.923 64.426 88.811 1.00 72.28 140 LEU B O 1
ATOM 2700 N N . GLU B 1 143 ? 55.117 66.335 87.870 1.00 57.22 141 GLU B N 1
ATOM 2701 C CA . GLU B 1 143 ? 53.794 66.324 88.521 1.00 52.96 141 GLU B CA 1
ATOM 2702 C C . GLU B 1 143 ? 53.065 64.981 88.514 1.00 47.11 141 GLU B C 1
ATOM 2703 O O . GLU B 1 143 ? 52.536 64.558 89.543 1.00 54.25 141 GLU B O 1
ATOM 2709 N N . GLU B 1 144 ? 53.044 64.322 87.356 1.00 42.84 142 GLU B N 1
ATOM 2710 C CA . GLU B 1 144 ? 52.379 63.027 87.208 1.00 53.80 142 GLU B CA 1
ATOM 2711 C C . GLU B 1 144 ? 53.122 61.885 87.896 1.00 52.60 142 GLU B C 1
ATOM 2712 O O . GLU B 1 144 ? 52.487 61.034 88.516 1.00 63.29 142 GLU B O 1
ATOM 2718 N N . SER B 1 145 ? 54.453 61.879 87.786 1.00 56.58 143 SER B N 1
ATOM 2719 C CA A SER B 1 145 ? 55.287 60.850 88.410 0.50 55.04 143 SER B CA 1
ATOM 2720 C CA B SER B 1 145 ? 55.285 60.848 88.409 0.50 50.51 143 SER B CA 1
ATOM 2721 C C . SER B 1 145 ? 55.309 60.981 89.930 1.00 53.12 143 SER B C 1
ATOM 2722 O O . SER B 1 145 ? 55.395 59.978 90.638 1.00 42.70 143 SER B O 1
ATOM 2727 N N . VAL B 1 146 ? 55.243 62.223 90.419 1.00 38.73 144 VAL B N 1
ATOM 2728 C CA . VAL B 1 146 ? 55.179 62.513 91.857 1.00 37.39 144 VAL B CA 1
ATOM 2729 C C . VAL B 1 146 ? 53.851 61.997 92.411 1.00 43.39 144 VAL B C 1
ATOM 2730 O O . VAL B 1 146 ? 53.831 61.241 93.389 1.00 48.35 144 VAL B O 1
ATOM 2734 N N . PHE B 1 147 ? 52.756 62.402 91.762 1.00 47.91 145 PHE B N 1
ATOM 2735 C CA . PHE B 1 147 ? 51.402 61.990 92.136 1.00 47.29 145 PHE B CA 1
ATOM 2736 C C . PHE B 1 147 ? 51.225 60.474 92.095 1.00 45.43 145 PHE B C 1
ATOM 2737 O O . PHE B 1 147 ? 50.671 59.891 93.030 1.00 43.60 145 PHE B O 1
ATOM 2745 N N . SER B 1 148 ? 51.684 59.854 91.006 1.00 34.25 146 SER B N 1
ATOM 2746 C CA . SER B 1 148 ? 51.539 58.410 90.805 1.00 50.06 146 SER B CA 1
ATOM 2747 C C . SER B 1 148 ? 52.343 57.598 91.813 1.00 54.42 146 SER B C 1
ATOM 2748 O O . SER B 1 148 ? 51.881 56.547 92.254 1.00 59.42 146 SER B O 1
ATOM 2751 N N . PHE B 1 149 ? 53.534 58.084 92.168 1.00 57.96 147 PHE B N 1
ATOM 2752 C CA . PHE B 1 149 ? 54.351 57.453 93.208 1.00 59.70 147 PHE B CA 1
ATOM 2753 C C . PHE B 1 149 ? 53.642 57.505 94.555 1.00 61.76 147 PHE B C 1
ATOM 2754 O O . PHE B 1 149 ? 53.595 56.503 95.268 1.00 49.29 147 PHE B O 1
ATOM 2762 N N . ARG B 1 150 ? 53.111 58.681 94.893 1.00 51.31 148 ARG B N 1
ATOM 2763 C CA . ARG B 1 150 ? 52.396 58.894 96.150 1.00 55.79 148 ARG B CA 1
ATOM 2764 C C . ARG B 1 150 ? 51.116 58.070 96.224 1.00 59.37 148 ARG B C 1
ATOM 2765 O O . ARG B 1 150 ? 50.770 57.562 97.289 1.00 59.82 148 ARG B O 1
ATOM 2773 N N . ARG B 1 151 ? 50.432 57.930 95.087 1.00 51.67 149 ARG B N 1
ATOM 2774 C CA . ARG B 1 151 ? 49.231 57.100 94.991 1.00 50.40 149 ARG B CA 1
ATOM 2775 C C . ARG B 1 151 ? 49.565 55.618 95.163 1.00 54.17 149 ARG B C 1
ATOM 2776 O O . ARG B 1 151 ? 48.861 54.906 95.880 1.00 57.34 149 ARG B O 1
ATOM 2784 N N . GLU B 1 152 ? 50.641 55.171 94.511 1.00 50.01 150 GLU B N 1
ATOM 2785 C CA . GLU B 1 152 ? 51.117 53.784 94.609 1.00 60.72 150 GLU B CA 1
ATOM 2786 C C . GLU B 1 152 ? 51.640 53.438 96.001 1.00 59.36 150 GLU B C 1
ATOM 2787 O O . GLU B 1 152 ? 51.486 52.302 96.459 1.00 54.69 150 GLU B O 1
ATOM 2793 N N . ARG B 1 153 ? 52.264 54.416 96.656 1.00 47.43 151 ARG B N 1
ATOM 2794 C CA . ARG B 1 153 ? 52.778 54.242 98.012 1.00 36.74 151 ARG B CA 1
ATOM 2795 C C . ARG B 1 153 ? 51.633 54.147 99.016 1.00 33.69 151 ARG B C 1
ATOM 2796 O O . ARG B 1 153 ? 51.599 53.212 99.818 1.00 23.59 151 ARG B O 1
ATOM 2804 N N . LEU B 1 154 ? 50.698 55.100 98.949 1.00 38.41 152 LEU B N 1
ATOM 2805 C CA . LEU B 1 154 ? 49.500 55.105 99.799 1.00 23.47 152 LEU B CA 1
ATOM 2806 C C . LEU B 1 154 ? 48.675 53.822 99.680 1.00 25.07 152 LEU B C 1
ATOM 2807 O O . LEU B 1 154 ? 48.209 53.293 100.688 1.00 17.62 152 LEU B O 1
ATOM 2812 N N . LEU B 1 155 ? 48.521 53.325 98.451 1.00 3.39 153 LEU B N 1
ATOM 2813 C CA . LEU B 1 155 ? 47.827 52.059 98.184 1.00 25.57 153 LEU B CA 1
ATOM 2814 C C . LEU B 1 155 ? 48.566 50.838 98.737 1.00 35.31 153 LEU B C 1
ATOM 2815 O O . LEU B 1 155 ? 47.934 49.849 99.114 1.00 35.13 153 LEU B O 1
ATOM 2820 N N . LYS B 1 156 ? 49.896 50.912 98.771 1.00 29.84 154 LYS B N 1
ATOM 2821 C CA . LYS B 1 156 ? 50.727 49.852 99.342 1.00 36.28 154 LYS B CA 1
ATOM 2822 C C . LYS B 1 156 ? 50.597 49.819 100.867 1.00 38.36 154 LYS B C 1
ATOM 2823 O O . LYS B 1 156 ? 50.502 48.742 101.461 1.00 40.95 154 LYS B O 1
ATOM 2829 N N . GLN B 1 157 ? 50.576 51.003 101.482 1.00 27.37 155 GLN B N 1
ATOM 2830 C CA . GLN B 1 157 ? 50.470 51.145 102.939 1.00 29.70 155 GLN B CA 1
ATOM 2831 C C . GLN B 1 157 ? 49.085 50.770 103.471 1.00 45.06 155 GLN B C 1
ATOM 2832 O O . GLN B 1 157 ? 48.963 50.311 104.609 1.00 56.56 155 GLN B O 1
ATOM 2838 N N . ILE B 1 158 ? 48.053 50.987 102.651 1.00 34.99 156 ILE B N 1
ATOM 2839 C CA . ILE B 1 158 ? 46.673 50.598 102.977 1.00 32.42 156 ILE B CA 1
ATOM 2840 C C . ILE B 1 158 ? 46.558 49.074 103.096 1.00 31.22 156 ILE B C 1
ATOM 2841 O O . ILE B 1 158 ? 45.995 48.562 104.070 1.00 19.52 156 ILE B O 1
ATOM 2846 N N . ASP B 1 159 ? 47.127 48.367 102.119 1.00 35.95 157 ASP B N 1
ATOM 2847 C CA . ASP B 1 159 ? 47.135 46.902 102.096 1.00 34.12 157 ASP B CA 1
ATOM 2848 C C . ASP B 1 159 ? 47.987 46.303 103.217 1.00 42.36 157 ASP B C 1
ATOM 2849 O O . ASP B 1 159 ? 47.718 45.193 103.677 1.00 38.45 157 ASP B O 1
ATOM 2854 N N . GLU B 1 160 ? 49.011 47.044 103.643 1.00 34.75 158 GLU B N 1
ATOM 2855 C CA . GLU B 1 160 ? 49.828 46.683 104.802 1.00 43.23 158 GLU B CA 1
ATOM 2856 C C . GLU B 1 160 ? 49.050 46.865 106.103 1.00 36.48 158 GLU B C 1
ATOM 2857 O O . GLU B 1 160 ? 49.172 46.052 107.021 1.00 45.10 158 GLU B O 1
ATOM 2863 N N . ALA B 1 161 ? 48.262 47.939 106.170 1.00 32.67 159 ALA B N 1
ATOM 2864 C CA . ALA B 1 161 ? 47.417 48.236 107.329 1.00 30.94 159 ALA B CA 1
ATOM 2865 C C . ALA B 1 161 ? 46.258 47.251 107.447 1.00 26.11 159 ALA B C 1
ATOM 2866 O O . ALA B 1 161 ? 45.808 46.943 108.553 1.00 9.20 159 ALA B O 1
ATOM 2868 N N . LEU B 1 162 ? 45.779 46.770 106.301 1.00 21.49 160 LEU B N 1
ATOM 2869 C CA . LEU B 1 162 ? 44.765 45.721 106.257 1.00 41.00 160 LEU B CA 1
ATOM 2870 C C . LEU B 1 162 ? 45.355 44.372 106.668 1.00 44.17 160 LEU B C 1
ATOM 2871 O O . LEU B 1 162 ? 44.684 43.581 107.329 1.00 47.15 160 LEU B O 1
ATOM 2876 N N . ASP B 1 163 ? 46.611 44.133 106.285 1.00 45.24 161 ASP B N 1
ATOM 2877 C CA . ASP B 1 163 ? 47.350 42.917 106.648 1.00 46.77 161 ASP B CA 1
ATOM 2878 C C . ASP B 1 163 ? 47.656 42.856 108.148 1.00 47.53 161 ASP B C 1
ATOM 2879 O O . ASP B 1 163 ? 47.507 41.806 108.779 1.00 42.67 161 ASP B O 1
ATOM 2884 N N . LYS B 1 164 ? 48.075 43.991 108.705 1.00 30.84 162 LYS B N 1
ATOM 2885 C CA . LYS B 1 164 ? 48.424 44.113 110.122 1.00 34.30 162 LYS B CA 1
ATOM 2886 C C . LYS B 1 164 ? 47.182 44.161 111.018 1.00 22.53 162 LYS B C 1
ATOM 2887 O O . LYS B 1 164 ? 47.252 43.811 112.203 1.00 31.77 162 LYS B O 1
ATOM 2893 N N . GLN B 1 165 ? 46.057 44.578 110.429 1.00 39.39 163 GLN B N 1
ATOM 2894 C CA . GLN B 1 165 ? 44.804 44.898 111.136 1.00 29.33 163 GLN B CA 1
ATOM 2895 C C . GLN B 1 165 ? 44.960 46.140 112.013 1.00 18.37 163 GLN B C 1
ATOM 2896 O O . GLN B 1 165 ? 44.828 46.089 113.238 1.00 23.56 163 GLN B O 1
ATOM 2902 N N . ASP B 1 166 ? 45.258 47.255 111.351 1.00 25.02 164 ASP B N 1
ATOM 2903 C CA . ASP B 1 166 ? 45.365 48.555 111.990 1.00 34.33 164 ASP B CA 1
ATOM 2904 C C . ASP B 1 166 ? 44.273 49.442 111.397 1.00 35.11 164 ASP B C 1
ATOM 2905 O O . ASP B 1 166 ? 44.471 50.081 110.357 1.00 27.38 164 ASP B O 1
ATOM 2910 N N . LYS B 1 167 ? 43.116 49.453 112.062 1.00 40.56 165 LYS B N 1
ATOM 2911 C CA . LYS B 1 167 ? 41.931 50.186 111.604 1.00 42.78 165 LYS B CA 1
ATOM 2912 C C . LYS B 1 167 ? 42.145 51.698 111.638 1.00 33.93 165 LYS B C 1
ATOM 2913 O O . LYS B 1 167 ? 41.632 52.420 110.781 1.00 40.47 165 LYS B O 1
ATOM 2919 N N . GLU B 1 168 ? 42.902 52.160 112.634 1.00 37.36 166 GLU B N 1
ATOM 2920 C CA . GLU B 1 168 ? 43.297 53.564 112.752 1.00 35.72 166 GLU B CA 1
ATOM 2921 C C . GLU B 1 168 ? 44.146 54.017 111.569 1.00 39.07 166 GLU B C 1
ATOM 2922 O O . GLU B 1 168 ? 43.965 55.124 111.059 1.00 41.60 166 GLU B O 1
ATOM 2928 N N . ALA B 1 169 ? 45.067 53.152 111.145 1.00 36.17 167 ALA B N 1
ATOM 2929 C CA . ALA B 1 169 ? 45.931 53.428 110.002 1.00 35.35 167 ALA B CA 1
ATOM 2930 C C . ALA B 1 169 ? 45.172 53.352 108.682 1.00 38.22 167 ALA B C 1
ATOM 2931 O O . ALA B 1 169 ? 45.441 54.139 107.777 1.00 42.22 167 ALA B O 1
ATOM 2933 N N . PHE B 1 170 ? 44.231 52.410 108.580 1.00 36.21 168 PHE B N 1
ATOM 2934 C CA . PHE B 1 170 ? 43.403 52.263 107.379 1.00 26.44 168 PHE B CA 1
ATOM 2935 C C . PHE B 1 170 ? 42.628 53.545 107.087 1.00 32.37 168 PHE B C 1
ATOM 2936 O O . PHE B 1 170 ? 42.709 54.073 105.982 1.00 39.55 168 PHE B O 1
ATOM 2944 N N . HIS B 1 171 ? 41.911 54.047 108.092 1.00 28.51 169 HIS B N 1
ATOM 2945 C CA . HIS B 1 171 ? 41.116 55.271 107.959 1.00 35.50 169 HIS B CA 1
ATOM 2946 C C . HIS B 1 171 ? 41.965 56.541 107.841 1.00 35.38 169 HIS B C 1
ATOM 2947 O O . HIS B 1 171 ? 41.483 57.560 107.347 1.00 37.04 169 HIS B O 1
ATOM 2954 N N . ARG B 1 172 ? 43.214 56.476 108.304 1.00 39.50 170 ARG B N 1
ATOM 2955 C CA . ARG B 1 172 ? 44.186 57.552 108.102 1.00 39.58 170 ARG B CA 1
ATOM 2956 C C . ARG B 1 172 ? 44.610 57.645 106.641 1.00 47.37 170 ARG B C 1
ATOM 2957 O O . ARG B 1 172 ? 44.490 58.702 106.019 1.00 52.51 170 ARG B O 1
ATOM 2965 N N . LEU B 1 173 ? 45.106 56.527 106.111 1.00 36.29 171 LEU B N 1
ATOM 2966 C CA . LEU B 1 173 ? 45.670 56.463 104.762 1.00 25.63 171 LEU B CA 1
ATOM 2967 C C . LEU B 1 173 ? 44.598 56.545 103.668 1.00 35.66 171 LEU B C 1
ATOM 2968 O O . LEU B 1 173 ? 44.874 57.019 102.563 1.00 47.03 171 LEU B O 1
ATOM 2973 N N . THR B 1 174 ? 43.386 56.077 103.979 1.00 40.96 172 THR B N 1
ATOM 2974 C CA . THR B 1 174 ? 42.241 56.202 103.068 1.00 31.75 172 THR B CA 1
ATOM 2975 C C . THR B 1 174 ? 41.810 57.668 102.955 1.00 33.17 172 THR B C 1
ATOM 2976 O O . THR B 1 174 ? 41.548 58.157 101.856 1.00 24.47 172 THR B O 1
ATOM 2980 N N . ALA B 1 175 ? 41.768 58.370 104.088 1.00 32.91 173 ALA B N 1
ATOM 2981 C CA . ALA B 1 175 ? 41.460 59.804 104.101 1.00 32.34 173 ALA B CA 1
ATOM 2982 C C . ALA B 1 175 ? 42.595 60.647 103.516 1.00 35.97 173 ALA B C 1
ATOM 2983 O O . ALA B 1 175 ? 42.354 61.736 102.989 1.00 38.57 173 ALA B O 1
ATOM 2985 N N . GLU B 1 176 ? 43.824 60.137 103.620 1.00 34.42 174 GLU B N 1
ATOM 2986 C CA . GLU B 1 176 ? 44.994 60.768 103.008 1.00 34.41 174 GLU B CA 1
ATOM 2987 C C . GLU B 1 176 ? 44.957 60.699 101.482 1.00 42.11 174 GLU B C 1
ATOM 2988 O O . GLU B 1 176 ? 45.193 61.706 100.810 1.00 50.54 174 GLU B O 1
ATOM 2994 N N . LEU B 1 177 ? 44.664 59.519 100.946 1.00 40.30 175 LEU B N 1
ATOM 2995 C CA . LEU B 1 177 ? 44.667 59.313 99.502 1.00 42.15 175 LEU B CA 1
ATOM 2996 C C . LEU B 1 177 ? 43.489 60.022 98.842 1.00 33.19 175 LEU B C 1
ATOM 2997 O O . LEU B 1 177 ? 43.604 60.534 97.729 1.00 31.64 175 LEU B O 1
ATOM 3002 N N . LYS B 1 178 ? 42.357 60.046 99.538 1.00 30.93 176 LYS B N 1
ATOM 3003 C CA . LYS B 1 178 ? 41.159 60.733 99.044 1.00 33.73 176 LYS B CA 1
ATOM 3004 C C . LYS B 1 178 ? 41.445 62.214 98.806 1.00 26.84 176 LYS B C 1
ATOM 3005 O O . LYS B 1 178 ? 40.970 62.796 97.825 1.00 46.54 176 LYS B O 1
ATOM 3011 N N . MET B 1 179 ? 42.220 62.811 99.713 1.00 40.62 177 MET B N 1
ATOM 3012 C CA . MET B 1 179 ? 42.690 64.189 99.570 1.00 42.99 177 MET B CA 1
ATOM 3013 C C . MET B 1 179 ? 43.737 64.317 98.469 1.00 53.66 177 MET B C 1
ATOM 3014 O O . MET B 1 179 ? 43.746 65.304 97.728 1.00 58.09 177 MET B O 1
ATOM 3019 N N . LEU B 1 180 ? 44.616 63.316 98.382 1.00 58.26 178 LEU B N 1
ATOM 3020 C CA . LEU B 1 180 ? 45.744 63.307 97.445 1.00 51.73 178 LEU B CA 1
ATOM 3021 C C . LEU B 1 180 ? 45.283 63.275 95.987 1.00 49.05 178 LEU B C 1
ATOM 3022 O O . LEU B 1 180 ? 45.866 63.945 95.130 1.00 53.83 178 LEU B O 1
ATOM 3027 N N . GLU B 1 181 ? 44.235 62.497 95.719 1.00 42.17 179 GLU B N 1
ATOM 3028 C CA . GLU B 1 181 ? 43.640 62.417 94.386 1.00 40.51 179 GLU B CA 1
ATOM 3029 C C . GLU B 1 181 ? 42.724 63.600 94.100 1.00 44.85 179 GLU B C 1
ATOM 3030 O O . GLU B 1 181 ? 42.649 64.073 92.963 1.00 58.08 179 GLU B O 1
ATOM 3036 N N . GLY B 1 182 ? 42.035 64.079 95.137 1.00 48.41 180 GLY B N 1
ATOM 3037 C CA . GLY B 1 182 ? 41.129 65.224 95.017 1.00 57.52 180 GLY B CA 1
ATOM 3038 C C . GLY B 1 182 ? 41.836 66.567 94.929 1.00 67.05 180 GLY B C 1
ATOM 3039 O O . GLY B 1 182 ? 41.213 67.617 95.101 1.00 71.66 180 GLY B O 1
ATOM 3040 N N . HIS B 1 183 ? 43.139 66.522 94.659 1.00 70.63 181 HIS B N 1
ATOM 3041 C CA . HIS B 1 183 ? 43.984 67.703 94.520 1.00 68.45 181 HIS B CA 1
ATOM 3042 C C . HIS B 1 183 ? 44.771 67.653 93.209 1.00 74.57 181 HIS B C 1
ATOM 3043 O O . HIS B 1 183 ? 45.718 68.419 93.008 1.00 84.85 181 HIS B O 1
ATOM 3050 N N . HIS B 1 184 ? 44.360 66.751 92.320 1.00 76.36 182 HIS B N 1
ATOM 3051 C CA . HIS B 1 184 ? 45.048 66.512 91.055 1.00 83.20 182 HIS B CA 1
ATOM 3052 C C . HIS B 1 184 ? 44.049 66.217 89.938 1.00 86.82 182 HIS B C 1
ATOM 3053 O O . HIS B 1 184 ? 43.034 66.901 89.799 1.00 93.19 182 HIS B O 1
ATOM 3060 N N . PRO C 1 6 ? 26.394 25.417 129.149 1.00 104.74 4 PRO C N 1
ATOM 3061 C CA . PRO C 1 6 ? 27.677 24.795 129.482 1.00 103.27 4 PRO C CA 1
ATOM 3062 C C . PRO C 1 6 ? 28.867 25.482 128.791 1.00 96.12 4 PRO C C 1
ATOM 3063 O O . PRO C 1 6 ? 29.064 26.691 128.957 1.00 96.94 4 PRO C O 1
ATOM 3067 N N . VAL C 1 7 ? 29.636 24.716 128.019 1.00 82.22 5 VAL C N 1
ATOM 3068 C CA . VAL C 1 7 ? 30.925 25.171 127.487 1.00 70.58 5 VAL C CA 1
ATOM 3069 C C . VAL C 1 7 ? 30.806 25.724 126.061 1.00 69.05 5 VAL C C 1
ATOM 3070 O O . VAL C 1 7 ? 30.168 25.115 125.198 1.00 68.28 5 VAL C O 1
ATOM 3074 N N . SER C 1 8 ? 31.428 26.882 125.832 1.00 72.70 6 SER C N 1
ATOM 3075 C CA . SER C 1 8 ? 31.375 27.572 124.539 1.00 84.21 6 SER C CA 1
ATOM 3076 C C . SER C 1 8 ? 32.653 27.414 123.702 1.00 81.07 6 SER C C 1
ATOM 3077 O O . SER C 1 8 ? 33.668 26.903 124.183 1.00 81.60 6 SER C O 1
ATOM 3080 N N . VAL C 1 9 ? 32.577 27.871 122.451 1.00 74.24 7 VAL C N 1
ATOM 3081 C CA . VAL C 1 9 ? 33.649 27.746 121.455 1.00 71.57 7 VAL C CA 1
ATOM 3082 C C . VAL C 1 9 ? 34.842 28.652 121.775 1.00 74.01 7 VAL C C 1
ATOM 3083 O O . VAL C 1 9 ? 35.995 28.211 121.732 1.00 71.00 7 VAL C O 1
ATOM 3087 N N . ASN C 1 10 ? 34.546 29.912 122.099 1.00 78.45 8 ASN C N 1
ATOM 3088 C CA . ASN C 1 10 ? 35.554 30.921 122.440 1.00 84.86 8 ASN C CA 1
ATOM 3089 C C . ASN C 1 10 ? 36.293 30.583 123.732 1.00 79.94 8 ASN C C 1
ATOM 3090 O O . ASN C 1 10 ? 37.455 30.950 123.906 1.00 74.57 8 ASN C O 1
ATOM 3095 N N . GLU C 1 11 ? 35.592 29.890 124.627 1.00 70.68 9 GLU C N 1
ATOM 3096 C CA . GLU C 1 11 ? 36.136 29.388 125.884 1.00 68.92 9 GLU C CA 1
ATOM 3097 C C . GLU C 1 11 ? 37.190 28.310 125.631 1.00 67.27 9 GLU C C 1
ATOM 3098 O O . GLU C 1 11 ? 38.215 28.266 126.313 1.00 42.24 9 GLU C O 1
ATOM 3104 N N . LYS C 1 12 ? 36.924 27.450 124.648 1.00 66.18 10 LYS C N 1
ATOM 3105 C CA . LYS C 1 12 ? 37.848 26.386 124.255 1.00 57.21 10 LYS C CA 1
ATOM 3106 C C . LYS C 1 12 ? 39.034 26.933 123.464 1.00 62.66 10 LYS C C 1
ATOM 3107 O O . LYS C 1 12 ? 40.174 26.529 123.703 1.00 65.06 10 LYS C O 1
ATOM 3113 N N . LYS C 1 13 ? 38.749 27.843 122.527 1.00 60.57 11 LYS C N 1
ATOM 3114 C CA . LYS C 1 13 ? 39.762 28.493 121.684 1.00 64.11 11 LYS C CA 1
ATOM 3115 C C . LYS C 1 13 ? 40.826 29.221 122.495 1.00 64.68 11 LYS C C 1
ATOM 3116 O O . LYS C 1 13 ? 42.024 29.076 122.240 1.00 64.80 11 LYS C O 1
ATOM 3122 N N . ASP C 1 14 ? 40.367 30.007 123.468 1.00 60.10 12 ASP C N 1
ATOM 3123 C CA . ASP C 1 14 ? 41.239 30.816 124.312 1.00 71.76 12 ASP C CA 1
ATOM 3124 C C . ASP C 1 14 ? 42.016 29.961 125.307 1.00 68.38 12 ASP C C 1
ATOM 3125 O O . ASP C 1 14 ? 43.114 30.337 125.717 1.00 54.03 12 ASP C O 1
ATOM 3130 N N . PHE C 1 15 ? 41.439 28.821 125.691 1.00 71.35 13 PHE C N 1
ATOM 3131 C CA . PHE C 1 15 ? 42.118 27.858 126.557 1.00 62.26 13 PHE C CA 1
ATOM 3132 C C . PHE C 1 15 ? 43.324 27.225 125.859 1.00 59.47 13 PHE C C 1
ATOM 3133 O O . PHE C 1 15 ? 44.390 27.110 126.461 1.00 45.73 13 PHE C O 1
ATOM 3141 N N . VAL C 1 16 ? 43.139 26.821 124.600 1.00 51.78 14 VAL C N 1
ATOM 3142 C CA . VAL C 1 16 ? 44.212 26.244 123.777 1.00 49.36 14 VAL C CA 1
ATOM 3143 C C . VAL C 1 16 ? 45.309 27.279 123.516 1.00 53.80 14 VAL C C 1
ATOM 3144 O O . VAL C 1 16 ? 46.501 26.965 123.597 1.00 44.40 14 VAL C O 1
ATOM 3148 N N . LYS C 1 17 ? 44.889 28.512 123.228 1.00 49.53 15 LYS C N 1
ATOM 3149 C CA . LYS C 1 17 ? 45.805 29.638 123.029 1.00 53.21 15 LYS C CA 1
ATOM 3150 C C . LYS C 1 17 ? 46.604 29.949 124.298 1.00 50.53 15 LYS C C 1
ATOM 3151 O O . LYS C 1 17 ? 47.791 30.272 124.221 1.00 37.23 15 LYS C O 1
ATOM 3157 N N . TRP C 1 18 ? 45.951 29.844 125.456 1.00 62.18 16 TRP C N 1
ATOM 3158 C CA . TRP C 1 18 ? 46.620 30.018 126.746 1.00 67.63 16 TRP C CA 1
ATOM 3159 C C . TRP C 1 18 ? 47.591 28.875 127.040 1.00 68.69 16 TRP C C 1
ATOM 3160 O O . TRP C 1 18 ? 48.724 29.115 127.467 1.00 65.67 16 TRP C O 1
ATOM 3171 N N . PHE C 1 19 ? 47.128 27.644 126.815 1.00 62.52 17 PHE C N 1
ATOM 3172 C CA . PHE C 1 19 ? 47.885 26.423 127.114 1.00 61.63 17 PHE C CA 1
ATOM 3173 C C . PHE C 1 19 ? 49.206 26.333 126.349 1.00 59.53 17 PHE C C 1
ATOM 3174 O O . PHE C 1 19 ? 50.230 25.934 126.911 1.00 57.61 17 PHE C O 1
ATOM 3182 N N . LEU C 1 20 ? 49.172 26.715 125.074 1.00 57.31 18 LEU C N 1
ATOM 3183 C CA . LEU C 1 20 ? 50.353 26.672 124.212 1.00 51.31 18 LEU C CA 1
ATOM 3184 C C . LEU C 1 20 ? 51.349 27.795 124.504 1.00 62.05 18 LEU C C 1
ATOM 3185 O O . LEU C 1 20 ? 52.526 27.695 124.148 1.00 73.39 18 LEU C O 1
ATOM 3190 N N . ASN C 1 21 ? 50.873 28.855 125.154 1.00 69.64 19 ASN C N 1
ATOM 3191 C CA . ASN C 1 21 ? 51.711 29.997 125.512 1.00 83.50 19 ASN C CA 1
ATOM 3192 C C . ASN C 1 21 ? 52.328 29.889 126.909 1.00 84.35 19 ASN C C 1
ATOM 3193 O O . ASN C 1 21 ? 53.158 30.718 127.293 1.00 86.76 19 ASN C O 1
ATOM 3198 N N . ASN C 1 22 ? 51.927 28.863 127.658 1.00 78.20 20 ASN C N 1
ATOM 3199 C CA . ASN C 1 22 ? 52.404 28.663 129.026 1.00 80.84 20 ASN C CA 1
ATOM 3200 C C . ASN C 1 22 ? 53.052 27.300 129.263 1.00 83.55 20 ASN C C 1
ATOM 3201 O O . ASN C 1 22 ? 53.880 27.149 130.165 1.00 78.85 20 ASN C O 1
ATOM 3206 N N . TYR C 1 23 ? 52.675 26.315 128.450 1.00 83.31 21 TYR C N 1
ATOM 3207 C CA . TYR C 1 23 ? 53.184 24.954 128.596 1.00 80.13 21 TYR C CA 1
ATOM 3208 C C . TYR C 1 23 ? 53.819 24.436 127.311 1.00 78.06 21 TYR C C 1
ATOM 3209 O O . TYR C 1 23 ? 53.290 24.639 126.214 1.00 60.90 21 TYR C O 1
ATOM 3218 N N . GLN C 1 24 ? 54.958 23.767 127.466 1.00 77.74 22 GLN C N 1
ATOM 3219 C CA . GLN C 1 24 ? 55.699 23.201 126.345 1.00 76.21 22 GLN C CA 1
ATOM 3220 C C . GLN C 1 24 ? 55.389 21.713 126.209 1.00 81.16 22 GLN C C 1
ATOM 3221 O O . GLN C 1 24 ? 55.735 20.921 127.088 1.00 84.97 22 GLN C O 1
ATOM 3227 N N . LEU C 1 25 ? 54.732 21.348 125.108 1.00 73.92 23 LEU C N 1
ATOM 3228 C CA . LEU C 1 25 ? 54.376 19.955 124.833 1.00 66.75 23 LEU C CA 1
ATOM 3229 C C . LEU C 1 25 ? 55.606 19.107 124.511 1.00 73.05 23 LEU C C 1
ATOM 3230 O O . LEU C 1 25 ? 56.565 19.598 123.908 1.00 82.86 23 LEU C O 1
ATOM 3235 N N . LYS C 1 26 ? 55.566 17.843 124.935 1.00 79.36 24 LYS C N 1
ATOM 3236 C CA . LYS C 1 26 ? 56.659 16.888 124.720 1.00 79.67 24 LYS C CA 1
ATOM 3237 C C . LYS C 1 26 ? 56.913 16.602 123.246 1.00 79.70 24 LYS C C 1
ATOM 3238 O O . LYS C 1 26 ? 58.064 16.537 122.807 1.00 73.43 24 LYS C O 1
ATOM 3244 N N . GLN C 1 27 ? 55.832 16.434 122.491 1.00 73.71 25 GLN C N 1
ATOM 3245 C CA . GLN C 1 27 ? 55.929 16.183 121.062 1.00 73.02 25 GLN C CA 1
ATOM 3246 C C . GLN C 1 27 ? 55.450 17.404 120.280 1.00 78.80 25 GLN C C 1
ATOM 3247 O O . GLN C 1 27 ? 54.397 17.976 120.573 1.00 89.09 25 GLN C O 1
ATOM 3253 N N . ARG C 1 28 ? 56.249 17.790 119.289 1.00 75.11 26 ARG C N 1
ATOM 3254 C CA . ARG C 1 28 ? 56.077 19.038 118.545 1.00 78.43 26 ARG C CA 1
ATOM 3255 C C . ARG C 1 28 ? 54.888 19.018 117.581 1.00 76.86 26 ARG C C 1
ATOM 3256 O O . ARG C 1 28 ? 54.280 20.057 117.318 1.00 85.87 26 ARG C O 1
ATOM 3264 N N . GLU C 1 29 ? 54.559 17.837 117.062 1.00 65.74 27 GLU C N 1
ATOM 3265 C CA . GLU C 1 29 ? 53.430 17.685 116.137 1.00 71.23 27 GLU C CA 1
ATOM 3266 C C . GLU C 1 29 ? 52.066 17.814 116.830 1.00 74.28 27 GLU C C 1
ATOM 3267 O O . GLU C 1 29 ? 51.057 18.074 116.174 1.00 74.42 27 GLU C O 1
ATOM 3273 N N . CYS C 1 30 ? 52.058 17.649 118.153 1.00 74.50 28 CYS C N 1
ATOM 3274 C CA . CYS C 1 30 ? 50.865 17.834 118.986 1.00 78.80 28 CYS C CA 1
ATOM 3275 C C . CYS C 1 30 ? 50.472 19.306 119.114 1.00 68.04 28 CYS C C 1
ATOM 3276 O O . CYS C 1 30 ? 49.293 19.625 119.293 1.00 60.74 28 CYS C O 1
ATOM 3279 N N . VAL C 1 31 ? 51.473 20.185 119.043 1.00 51.12 29 VAL C N 1
ATOM 3280 C CA . VAL C 1 31 ? 51.270 21.634 118.963 1.00 55.95 29 VAL C CA 1
ATOM 3281 C C . VAL C 1 31 ? 50.560 21.952 117.646 1.00 54.41 29 VAL C C 1
ATOM 3282 O O . VAL C 1 31 ? 49.656 22.790 117.599 1.00 42.26 29 VAL C O 1
ATOM 3286 N N . TRP C 1 32 ? 50.961 21.244 116.592 1.00 56.36 30 TRP C N 1
ATOM 3287 C CA . TRP C 1 32 ? 50.440 21.460 115.244 1.00 66.20 30 TRP C CA 1
ATOM 3288 C C . TRP C 1 32 ? 49.046 20.867 115.075 1.00 62.41 30 TRP C C 1
ATOM 3289 O O . TRP C 1 32 ? 48.269 21.338 114.242 1.00 66.84 30 TRP C O 1
ATOM 3300 N N . ILE C 1 33 ? 48.752 19.826 115.856 1.00 65.13 31 ILE C N 1
ATOM 3301 C CA . ILE C 1 33 ? 47.401 19.270 115.959 1.00 72.58 31 ILE C CA 1
ATOM 3302 C C . ILE C 1 33 ? 46.482 20.314 116.601 1.00 74.20 31 ILE C C 1
ATOM 3303 O O . ILE C 1 33 ? 45.386 20.577 116.098 1.00 75.37 31 ILE C O 1
ATOM 3308 N N . LEU C 1 34 ? 46.959 20.928 117.686 1.00 60.95 32 LEU C N 1
ATOM 3309 C CA . LEU C 1 34 ? 46.214 21.968 118.405 1.00 60.58 32 LEU C CA 1
ATOM 3310 C C . LEU C 1 34 ? 46.033 23.263 117.615 1.00 64.02 32 LEU C C 1
ATOM 3311 O O . LEU C 1 34 ? 44.955 23.856 117.654 1.00 59.65 32 LEU C O 1
ATOM 3316 N N . ASN C 1 35 ? 47.086 23.694 116.917 1.00 64.21 33 ASN C N 1
ATOM 3317 C CA . ASN C 1 35 ? 47.045 24.894 116.070 1.00 60.06 33 ASN C CA 1
ATOM 3318 C C . ASN C 1 35 ? 46.075 24.751 114.900 1.00 58.69 33 ASN C C 1
ATOM 3319 O O . ASN C 1 35 ? 45.446 25.726 114.480 1.00 72.72 33 ASN C O 1
ATOM 3324 N N . TYR C 1 36 ? 45.980 23.528 114.379 1.00 59.43 34 TYR C N 1
ATOM 3325 C CA . TYR C 1 36 ? 44.997 23.161 113.365 1.00 68.53 34 TYR C CA 1
ATOM 3326 C C . TYR C 1 36 ? 43.582 23.233 113.931 1.00 68.07 34 TYR C C 1
ATOM 3327 O O . TYR C 1 36 ? 42.674 23.750 113.280 1.00 76.52 34 TYR C O 1
ATOM 3336 N N . LEU C 1 37 ? 43.408 22.704 115.141 1.00 72.48 35 LEU C N 1
ATOM 3337 C CA . LEU C 1 37 ? 42.103 22.663 115.799 1.00 81.01 35 LEU C CA 1
ATOM 3338 C C . LEU C 1 37 ? 41.641 24.041 116.262 1.00 81.87 35 LEU C C 1
ATOM 3339 O O . LEU C 1 37 ? 40.444 24.326 116.259 1.00 83.75 35 LEU C O 1
ATOM 3344 N N . MET C 1 38 ? 42.596 24.888 116.642 1.00 85.12 36 MET C N 1
ATOM 3345 C CA . MET C 1 38 ? 42.313 26.259 117.068 1.00 86.14 36 MET C CA 1
ATOM 3346 C C . MET C 1 38 ? 41.934 27.145 115.884 1.00 99.26 36 MET C C 1
ATOM 3347 O O . MET C 1 38 ? 41.194 28.119 116.047 1.00 108.45 36 MET C O 1
ATOM 3352 N N . SER C 1 39 ? 42.462 26.809 114.706 1.00 99.38 37 SER C N 1
ATOM 3353 C CA . SER C 1 39 ? 42.101 27.483 113.464 1.00 100.12 37 SER C CA 1
ATOM 3354 C C . SER C 1 39 ? 40.633 27.213 113.142 1.00 110.07 37 SER C C 1
ATOM 3355 O O . SER C 1 39 ? 39.839 28.147 113.030 1.00 112.97 37 SER C O 1
ATOM 3358 N N . HIS C 1 40 ? 40.278 25.933 113.056 1.00 125.96 38 HIS C N 1
ATOM 3359 C CA . HIS C 1 40 ? 38.950 25.509 112.622 1.00 135.57 38 HIS C CA 1
ATOM 3360 C C . HIS C 1 40 ? 37.933 25.533 113.763 1.00 133.21 38 HIS C C 1
ATOM 3361 O O . HIS C 1 40 ? 37.955 24.678 114.652 1.00 135.38 38 HIS C O 1
ATOM 3368 N N . ASP C 1 41 ? 37.041 26.523 113.722 1.00 129.68 39 ASP C N 1
ATOM 3369 C CA . ASP C 1 41 ? 35.978 26.671 114.723 1.00 130.53 39 ASP C CA 1
ATOM 3370 C C . ASP C 1 41 ? 34.790 25.739 114.478 1.00 124.00 39 ASP C C 1
ATOM 3371 O O . ASP C 1 41 ? 33.904 25.613 115.328 1.00 121.88 39 ASP C O 1
ATOM 3376 N N . GLN C 1 42 ? 34.781 25.095 113.312 1.00 120.61 40 GLN C N 1
ATOM 3377 C CA . GLN C 1 42 ? 33.826 24.036 113.007 1.00 123.47 40 GLN C CA 1
ATOM 3378 C C . GLN C 1 42 ? 34.213 22.782 113.787 1.00 120.13 40 GLN C C 1
ATOM 3379 O O . GLN C 1 42 ? 33.348 22.026 114.237 1.00 114.30 40 GLN C O 1
ATOM 3385 N N . LEU C 1 43 ? 35.521 22.575 113.938 1.00 119.09 41 LEU C N 1
ATOM 3386 C CA . LEU C 1 43 ? 36.065 21.486 114.745 1.00 115.79 41 LEU C CA 1
ATOM 3387 C C . LEU C 1 43 ? 35.902 21.764 116.236 1.00 102.86 41 LEU C C 1
ATOM 3388 O O . LEU C 1 43 ? 35.685 20.837 117.021 1.00 98.96 41 LEU C O 1
ATOM 3393 N N . MET C 1 44 ? 35.995 23.042 116.608 1.00 84.19 42 MET C N 1
ATOM 3394 C CA . MET C 1 44 ? 36.020 23.455 118.015 1.00 73.95 42 MET C CA 1
ATOM 3395 C C . MET C 1 44 ? 34.721 23.259 118.800 1.00 73.92 42 MET C C 1
ATOM 3396 O O . MET C 1 44 ? 34.772 23.121 120.024 1.00 70.43 42 MET C O 1
ATOM 3401 N N . HIS C 1 45 ? 33.565 23.239 118.135 1.00 78.49 43 HIS C N 1
ATOM 3402 C CA . HIS C 1 45 ? 32.405 22.648 118.814 1.00 91.31 43 HIS C CA 1
ATOM 3403 C C . HIS C 1 45 ? 32.015 21.240 118.374 1.00 90.11 43 HIS C C 1
ATOM 3404 O O . HIS C 1 45 ? 30.843 20.899 118.172 1.00 94.91 43 HIS C O 1
ATOM 3411 N N . LYS C 1 46 ? 33.074 20.440 118.239 1.00 92.37 44 LYS C N 1
ATOM 3412 C CA . LYS C 1 46 ? 33.052 18.982 118.261 1.00 92.11 44 LYS C CA 1
ATOM 3413 C C . LYS C 1 46 ? 34.204 18.510 119.163 1.00 83.91 44 LYS C C 1
ATOM 3414 O O . LYS C 1 46 ? 34.309 17.329 119.489 1.00 91.76 44 LYS C O 1
ATOM 3420 N N . VAL C 1 47 ? 35.063 19.453 119.554 1.00 66.18 45 VAL C N 1
ATOM 3421 C CA . VAL C 1 47 ? 36.174 19.206 120.479 1.00 62.24 45 VAL C CA 1
ATOM 3422 C C . VAL C 1 47 ? 35.679 19.272 121.928 1.00 61.00 45 VAL C C 1
ATOM 3423 O O . VAL C 1 47 ? 34.963 20.205 122.305 1.00 63.49 45 VAL C O 1
ATOM 3427 N N . HIS C 1 48 ? 36.047 18.269 122.727 1.00 63.82 46 HIS C N 1
ATOM 3428 C CA . HIS C 1 48 ? 35.709 18.244 124.151 1.00 65.49 46 HIS C CA 1
ATOM 3429 C C . HIS C 1 48 ? 36.939 17.973 125.013 1.00 69.40 46 HIS C C 1
ATOM 3430 O O . HIS C 1 48 ? 37.706 17.047 124.739 1.00 77.39 46 HIS C O 1
ATOM 3437 N N . PHE C 1 49 ? 37.118 18.786 126.051 1.00 70.21 47 PHE C N 1
ATOM 3438 C CA . PHE C 1 49 ? 38.225 18.606 126.990 1.00 66.44 47 PHE C CA 1
ATOM 3439 C C . PHE C 1 49 ? 37.792 17.745 128.166 1.00 69.98 47 PHE C C 1
ATOM 3440 O O . PHE C 1 49 ? 36.784 18.019 128.818 1.00 69.26 47 PHE C O 1
ATOM 3448 N N . VAL C 1 50 ? 38.568 16.693 128.416 1.00 74.14 48 VAL C N 1
ATOM 3449 C CA . VAL C 1 50 ? 38.077 15.508 129.116 1.00 66.58 48 VAL C CA 1
ATOM 3450 C C . VAL C 1 50 ? 39.094 14.959 130.128 1.00 67.24 48 VAL C C 1
ATOM 3451 O O . VAL C 1 50 ? 40.299 15.124 129.951 1.00 61.69 48 VAL C O 1
ATOM 3455 N N . GLU C 1 51 ? 38.591 14.342 131.200 1.00 72.19 49 GLU C N 1
ATOM 3456 C CA . GLU C 1 51 ? 39.423 13.705 132.224 1.00 72.03 49 GLU C CA 1
ATOM 3457 C C . GLU C 1 51 ? 40.142 12.454 131.709 1.00 74.09 49 GLU C C 1
ATOM 3458 O O . GLU C 1 51 ? 41.373 12.385 131.737 1.00 78.15 49 GLU C O 1
ATOM 3464 N N . HIS C 1 52 ? 39.368 11.475 131.242 1.00 64.35 50 HIS C N 1
ATOM 3465 C CA . HIS C 1 52 ? 39.909 10.207 130.752 1.00 53.58 50 HIS C CA 1
ATOM 3466 C C . HIS C 1 52 ? 39.475 9.947 129.310 1.00 52.57 50 HIS C C 1
ATOM 3467 O O . HIS C 1 52 ? 38.367 9.465 129.055 1.00 53.26 50 HIS C O 1
ATOM 3474 N N . ALA C 1 53 ? 40.363 10.278 128.375 1.00 48.97 51 ALA C N 1
ATOM 3475 C CA . ALA C 1 53 ? 40.043 10.276 126.946 1.00 42.52 51 ALA C CA 1
ATOM 3476 C C . ALA C 1 53 ? 40.212 8.920 126.253 1.00 54.28 51 ALA C C 1
ATOM 3477 O O . ALA C 1 53 ? 39.792 8.758 125.109 1.00 47.28 51 ALA C O 1
ATOM 3479 N N . LYS C 1 54 ? 40.806 7.950 126.945 1.00 56.67 52 LYS C N 1
ATOM 3480 C CA . LYS C 1 54 ? 41.072 6.627 126.359 1.00 54.87 52 LYS C CA 1
ATOM 3481 C C . LYS C 1 54 ? 39.816 5.766 126.150 1.00 54.86 52 LYS C C 1
ATOM 3482 O O . LYS C 1 54 ? 39.843 4.795 125.389 1.00 57.68 52 LYS C O 1
ATOM 3488 N N . TYR C 1 55 ? 38.726 6.135 126.820 1.00 52.98 53 TYR C N 1
ATOM 3489 C CA . TYR C 1 55 ? 37.452 5.420 126.726 1.00 70.11 53 TYR C CA 1
ATOM 3490 C C . TYR C 1 55 ? 36.581 5.930 125.572 1.00 73.08 53 TYR C C 1
ATOM 3491 O O . TYR C 1 55 ? 35.510 5.382 125.301 1.00 68.26 53 TYR C O 1
ATOM 3500 N N . CYS C 1 56 ? 37.062 6.967 124.889 1.00 73.38 54 CYS C N 1
ATOM 3501 C CA . CYS C 1 56 ? 36.283 7.697 123.889 1.00 83.59 54 CYS C CA 1
ATOM 3502 C C . CYS C 1 56 ? 36.455 7.140 122.466 1.00 84.26 54 CYS C C 1
ATOM 3503 O O . CYS C 1 56 ? 37.487 6.530 122.169 1.00 92.50 54 CYS C O 1
ATOM 3506 N N . PRO C 1 57 ? 35.432 7.327 121.593 1.00 81.42 55 PRO C N 1
ATOM 3507 C CA . PRO C 1 57 ? 35.490 6.939 120.172 1.00 74.40 55 PRO C CA 1
ATOM 3508 C C . PRO C 1 57 ? 36.656 7.574 119.409 1.00 76.68 55 PRO C C 1
ATOM 3509 O O . PRO C 1 57 ? 37.295 6.904 118.596 1.00 76.49 55 PRO C O 1
ATOM 3513 N N . ARG C 1 58 ? 36.919 8.853 119.673 1.00 74.74 56 ARG C N 1
ATOM 3514 C CA . ARG C 1 58 ? 38.091 9.539 119.137 1.00 81.65 56 ARG C CA 1
ATOM 3515 C C . ARG C 1 58 ? 38.829 10.284 120.243 1.00 78.46 56 ARG C C 1
ATOM 3516 O O . ARG C 1 58 ? 38.724 11.507 120.374 1.00 82.90 56 ARG C O 1
ATOM 3524 N N . GLY C 1 59 ? 39.574 9.523 121.039 1.00 73.04 57 GLY C N 1
ATOM 3525 C CA . GLY C 1 59 ? 40.296 10.062 122.182 1.00 69.08 57 GLY C CA 1
ATOM 3526 C C . GLY C 1 59 ? 41.706 10.504 121.856 1.00 62.15 57 GLY C C 1
ATOM 3527 O O . GLY C 1 59 ? 42.471 9.762 121.243 1.00 64.75 57 GLY C O 1
ATOM 3528 N N . LEU C 1 60 ? 42.043 11.718 122.279 1.00 45.45 58 LEU C N 1
ATOM 3529 C CA . LEU C 1 60 ? 43.358 12.298 122.043 1.00 42.13 58 LEU C CA 1
ATOM 3530 C C . LEU C 1 60 ? 44.050 12.546 123.382 1.00 48.49 58 LEU C C 1
ATOM 3531 O O . LEU C 1 60 ? 43.498 13.213 124.259 1.00 39.77 58 LEU C O 1
ATOM 3536 N N . VAL C 1 61 ? 45.247 11.983 123.545 1.00 45.78 59 VAL C N 1
ATOM 3537 C CA . VAL C 1 61 ? 46.018 12.144 124.782 1.00 36.51 59 VAL C CA 1
ATOM 3538 C C . VAL C 1 61 ? 47.360 12.802 124.472 1.00 43.72 59 VAL C C 1
ATOM 3539 O O . VAL C 1 61 ? 48.163 12.259 123.711 1.00 61.46 59 VAL C O 1
ATOM 3543 N N . MET C 1 62 ? 47.591 13.974 125.058 1.00 28.86 60 MET C N 1
ATOM 3544 C CA . MET C 1 62 ? 48.829 14.722 124.841 1.00 38.29 60 MET C CA 1
ATOM 3545 C C . MET C 1 62 ? 49.408 15.239 126.154 1.00 31.32 60 MET C C 1
ATOM 3546 O O . MET C 1 62 ? 48.665 15.553 127.084 1.00 55.60 60 MET C O 1
ATOM 3551 N N . SER C 1 63 ? 50.734 15.325 126.224 1.00 23.34 61 SER C N 1
ATOM 3552 C CA . SER C 1 63 ? 51.412 15.667 127.473 1.00 39.75 61 SER C CA 1
ATOM 3553 C C . SER C 1 63 ? 52.498 16.723 127.314 1.00 40.13 61 SER C C 1
ATOM 3554 O O . SER C 1 63 ? 53.240 16.728 126.328 1.00 53.91 61 SER C O 1
ATOM 3557 N N . ALA C 1 64 ? 52.576 17.614 128.299 1.00 48.47 62 ALA C N 1
ATOM 3558 C CA . ALA C 1 64 ? 53.638 18.610 128.376 1.00 56.88 62 ALA C CA 1
ATOM 3559 C C . ALA C 1 64 ? 54.903 17.993 128.977 1.00 65.91 62 ALA C C 1
ATOM 3560 O O . ALA C 1 64 ? 54.858 16.898 129.545 1.00 65.74 62 ALA C O 1
ATOM 3562 N N . ASN C 1 65 ? 56.024 18.703 128.858 1.00 61.15 63 ASN C N 1
ATOM 3563 C CA . ASN C 1 65 ? 57.336 18.184 129.283 1.00 68.29 63 ASN C CA 1
ATOM 3564 C C . ASN C 1 65 ? 57.667 18.243 130.784 1.00 72.95 63 ASN C C 1
ATOM 3565 O O . ASN C 1 65 ? 58.790 17.935 131.194 1.00 90.71 63 ASN C O 1
ATOM 3570 N N . CYS C 1 66 ? 56.681 18.631 131.587 1.00 75.22 64 CYS C N 1
ATOM 3571 C CA . CYS C 1 66 ? 56.831 18.714 133.036 1.00 87.12 64 CYS C CA 1
ATOM 3572 C C . CYS C 1 66 ? 56.518 17.382 133.718 1.00 89.02 64 CYS C C 1
ATOM 3573 O O . CYS C 1 66 ? 57.371 16.824 134.413 1.00 87.81 64 CYS C O 1
ATOM 3576 N N . VAL C 1 67 ? 55.300 16.878 133.519 1.00 91.70 65 VAL C N 1
ATOM 3577 C CA . VAL C 1 67 ? 54.918 15.565 134.043 1.00 97.05 65 VAL C CA 1
ATOM 3578 C C . VAL C 1 67 ? 55.485 14.481 133.132 1.00 97.40 65 VAL C C 1
ATOM 3579 O O . VAL C 1 67 ? 55.674 14.705 131.932 1.00 106.78 65 VAL C O 1
ATOM 3583 N N . LYS C 1 68 ? 55.746 13.308 133.703 1.00 92.98 66 LYS C N 1
ATOM 3584 C CA . LYS C 1 68 ? 56.358 12.200 132.967 1.00 91.09 66 LYS C CA 1
ATOM 3585 C C . LYS C 1 68 ? 55.356 11.276 132.263 1.00 80.16 66 LYS C C 1
ATOM 3586 O O . LYS C 1 68 ? 55.628 10.086 132.075 1.00 81.66 66 LYS C O 1
ATOM 3592 N N . ASP C 1 69 ? 54.206 11.825 131.871 1.00 63.68 67 ASP C N 1
ATOM 3593 C CA . ASP C 1 69 ? 53.233 11.089 131.067 1.00 63.23 67 ASP C CA 1
ATOM 3594 C C . ASP C 1 69 ? 53.707 10.987 129.618 1.00 68.67 67 ASP C C 1
ATOM 3595 O O . ASP C 1 69 ? 54.512 11.804 129.162 1.00 59.71 67 ASP C O 1
ATOM 3600 N N . THR C 1 70 ? 53.206 9.974 128.913 1.00 71.13 68 THR C N 1
ATOM 3601 C CA . THR C 1 70 ? 53.566 9.702 127.518 1.00 67.50 68 THR C CA 1
ATOM 3602 C C . THR C 1 70 ? 53.123 10.831 126.575 1.00 66.38 68 THR C C 1
ATOM 3603 O O . THR C 1 70 ? 51.990 11.306 126.683 1.00 68.71 68 THR C O 1
ATOM 3607 N N . PRO C 1 71 ? 54.025 11.268 125.662 1.00 66.65 69 PRO C N 1
ATOM 3608 C CA . PRO C 1 71 ? 53.827 12.417 124.762 1.00 68.37 69 PRO C CA 1
ATOM 3609 C C . PRO C 1 71 ? 52.542 12.418 123.924 1.00 68.07 69 PRO C C 1
ATOM 3610 O O . PRO C 1 71 ? 51.802 13.402 123.957 1.00 82.99 69 PRO C O 1
ATOM 3614 N N . PHE C 1 72 ? 52.284 11.341 123.182 1.00 57.20 70 PHE C N 1
ATOM 3615 C CA . PHE C 1 72 ? 51.101 11.278 122.318 1.00 58.76 70 PHE C CA 1
ATOM 3616 C C . PHE C 1 72 ? 50.416 9.913 122.284 1.00 62.26 70 PHE C C 1
ATOM 3617 O O . PHE C 1 72 ? 51.079 8.874 122.252 1.00 68.11 70 PHE C O 1
ATOM 3625 N N . HIS C 1 73 ? 49.083 9.945 122.277 1.00 45.46 71 HIS C N 1
ATOM 3626 C CA . HIS C 1 73 ? 48.247 8.789 121.954 1.00 45.48 71 HIS C CA 1
ATOM 3627 C C . HIS C 1 73 ? 46.985 9.212 121.206 1.00 54.28 71 HIS C C 1
ATOM 3628 O O . HIS C 1 73 ? 46.459 10.307 121.427 1.00 64.56 71 HIS C O 1
ATOM 3635 N N . PHE C 1 74 ? 46.510 8.340 120.320 1.00 50.89 72 PHE C N 1
ATOM 3636 C CA . PHE C 1 74 ? 45.227 8.535 119.648 1.00 43.99 72 PHE C CA 1
ATOM 3637 C C . PHE C 1 74 ? 44.401 7.253 119.696 1.00 40.91 72 PHE C C 1
ATOM 3638 O O . PHE C 1 74 ? 44.829 6.201 119.216 1.00 56.63 72 PHE C O 1
ATOM 3646 N N . PHE C 1 75 ? 43.215 7.365 120.287 1.00 43.59 73 PHE C N 1
ATOM 3647 C CA . PHE C 1 75 ? 42.335 6.226 120.504 1.00 57.12 73 PHE C CA 1
ATOM 3648 C C . PHE C 1 75 ? 41.124 6.260 119.576 1.00 73.52 73 PHE C C 1
ATOM 3649 O O . PHE C 1 75 ? 40.081 6.832 119.911 1.00 86.72 73 PHE C O 1
ATOM 3657 N N . LYS C 1 76 ? 41.278 5.651 118.402 1.00 84.45 74 LYS C N 1
ATOM 3658 C CA . LYS C 1 76 ? 40.151 5.365 117.520 1.00 88.64 74 LYS C CA 1
ATOM 3659 C C . LYS C 1 76 ? 39.361 4.181 118.075 1.00 89.29 74 LYS C C 1
ATOM 3660 O O . LYS C 1 76 ? 39.839 3.484 118.979 1.00 94.54 74 LYS C O 1
ATOM 3666 N N . GLN C 1 77 ? 38.163 3.957 117.527 1.00 92.46 75 GLN C N 1
ATOM 3667 C CA . GLN C 1 77 ? 37.245 2.904 117.996 1.00 106.53 75 GLN C CA 1
ATOM 3668 C C . GLN C 1 77 ? 37.854 1.503 118.129 1.00 106.53 75 GLN C C 1
ATOM 3669 O O . GLN C 1 77 ? 37.451 0.731 119.002 1.00 104.21 75 GLN C O 1
ATOM 3675 N N . ASN C 1 78 ? 38.820 1.187 117.269 1.00 109.19 76 ASN C N 1
ATOM 3676 C CA . ASN C 1 78 ? 39.497 -0.110 117.300 1.00 108.11 76 ASN C CA 1
ATOM 3677 C C . ASN C 1 78 ? 40.999 -0.053 117.595 1.00 95.56 76 ASN C C 1
ATOM 3678 O O . ASN C 1 78 ? 41.573 -1.035 118.071 1.00 92.83 76 ASN C O 1
ATOM 3683 N N . VAL C 1 79 ? 41.628 1.090 117.322 1.00 85.88 77 VAL C N 1
ATOM 3684 C CA . VAL C 1 79 ? 43.091 1.207 117.407 1.00 85.57 77 VAL C CA 1
ATOM 3685 C C . VAL C 1 79 ? 43.610 2.247 118.404 1.00 78.80 77 VAL C C 1
ATOM 3686 O O . VAL C 1 79 ? 42.966 3.269 118.650 1.00 80.63 77 VAL C O 1
ATOM 3690 N N . MET C 1 80 ? 44.783 1.960 118.970 1.00 68.20 78 MET C N 1
ATOM 3691 C CA . MET C 1 80 ? 45.487 2.879 119.870 1.00 75.67 78 MET C CA 1
ATOM 3692 C C . MET C 1 80 ? 46.866 3.264 119.317 1.00 71.27 78 MET C C 1
ATOM 3693 O O . MET C 1 80 ? 47.905 2.775 119.774 1.00 81.17 78 MET C O 1
ATOM 3698 N N . THR C 1 81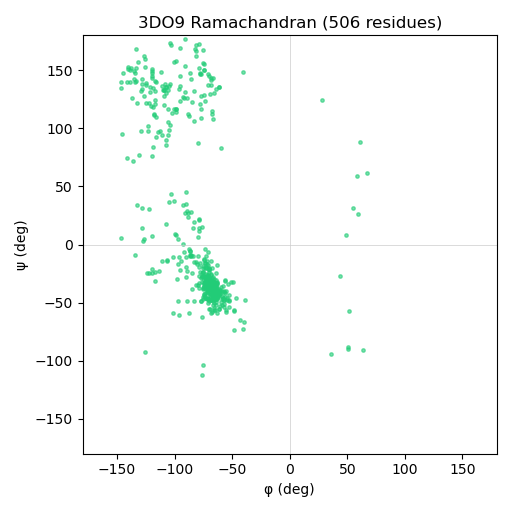 ? 46.859 4.151 118.326 1.00 69.57 79 THR C N 1
ATOM 3699 C CA . THR C 1 81 ? 48.086 4.579 117.648 1.00 63.71 79 THR C CA 1
ATOM 3700 C C . THR C 1 81 ? 48.905 5.581 118.468 1.00 53.82 79 THR C C 1
ATOM 3701 O O . THR C 1 81 ? 48.351 6.401 119.206 1.00 57.37 79 THR C O 1
ATOM 3705 N N . THR C 1 82 ? 50.227 5.494 118.328 1.00 52.32 80 THR C N 1
ATOM 3706 C CA . THR C 1 82 ? 51.157 6.400 119.004 1.00 57.51 80 THR C CA 1
ATOM 3707 C C . THR C 1 82 ? 51.777 7.413 118.035 1.00 57.91 80 THR C C 1
ATOM 3708 O O . THR C 1 82 ? 52.385 8.399 118.461 1.00 54.53 80 THR C O 1
ATOM 3712 N N . ASP C 1 83 ? 51.614 7.160 116.736 1.00 58.88 81 ASP C N 1
ATOM 3713 C CA . ASP C 1 83 ? 52.138 8.041 115.696 1.00 70.06 81 ASP C CA 1
ATOM 3714 C C . ASP C 1 83 ? 51.242 9.264 115.544 1.00 75.23 81 ASP C C 1
ATOM 3715 O O . ASP C 1 83 ? 50.048 9.138 115.262 1.00 70.86 81 ASP C O 1
ATOM 3720 N N . ALA C 1 84 ? 51.828 10.443 115.738 1.00 83.72 82 ALA C N 1
ATOM 3721 C CA . ALA C 1 84 ? 51.082 11.696 115.688 1.00 87.92 82 ALA C CA 1
ATOM 3722 C C . ALA C 1 84 ? 50.739 12.126 114.270 1.00 89.34 82 ALA C C 1
ATOM 3723 O O . ALA C 1 84 ? 49.652 12.643 114.035 1.00 83.13 82 ALA C O 1
ATOM 3725 N N . GLU C 1 85 ? 51.665 11.895 113.339 1.00 95.34 83 GLU C N 1
ATOM 3726 C CA . GLU C 1 85 ? 51.517 12.302 111.937 1.00 93.55 83 GLU C CA 1
ATOM 3727 C C . GLU C 1 85 ? 50.379 11.587 111.215 1.00 87.57 83 GLU C C 1
ATOM 3728 O O . GLU C 1 85 ? 49.631 12.214 110.464 1.00 91.44 83 GLU C O 1
ATOM 3734 N N . LYS C 1 86 ? 50.261 10.280 111.447 1.00 82.34 84 LYS C N 1
ATOM 3735 C CA . LYS C 1 86 ? 49.183 9.478 110.870 1.00 89.17 84 LYS C CA 1
ATOM 3736 C C . LYS C 1 86 ? 47.844 9.823 111.517 1.00 89.77 84 LYS C C 1
ATOM 3737 O O . LYS C 1 86 ? 46.809 9.793 110.856 1.00 95.86 84 LYS C O 1
ATOM 3743 N N . SER C 1 87 ? 47.882 10.168 112.804 1.00 90.81 85 SER C N 1
ATOM 3744 C CA . SER C 1 87 ? 46.698 10.611 113.538 1.00 91.15 85 SER C CA 1
ATOM 3745 C C . SER C 1 87 ? 46.288 12.034 113.160 1.00 91.26 85 SER C C 1
ATOM 3746 O O . SER C 1 87 ? 45.101 12.359 113.166 1.00 94.56 85 SER C O 1
ATOM 3749 N N . PHE C 1 88 ? 47.279 12.872 112.850 1.00 86.25 86 PHE C N 1
ATOM 3750 C CA . PHE C 1 88 ? 47.056 14.246 112.392 1.00 86.86 86 PHE C CA 1
ATOM 3751 C C . PHE C 1 88 ? 46.439 14.226 110.999 1.00 92.58 86 PHE C C 1
ATOM 3752 O O . PHE C 1 88 ? 45.487 14.961 110.732 1.00 79.51 86 PHE C O 1
ATOM 3760 N N . HIS C 1 89 ? 46.978 13.368 110.131 1.00 104.90 87 HIS C N 1
ATOM 3761 C CA . HIS C 1 89 ? 46.430 13.140 108.794 1.00 121.02 87 HIS C CA 1
ATOM 3762 C C . HIS C 1 89 ? 45.071 12.424 108.852 1.00 119.14 87 HIS C C 1
ATOM 3763 O O . HIS C 1 89 ? 44.247 12.576 107.950 1.00 120.52 87 HIS C O 1
ATOM 3770 N N . ASP C 1 90 ? 44.840 11.662 109.922 1.00 117.29 88 ASP C N 1
ATOM 3771 C CA . ASP C 1 90 ? 43.549 11.004 110.153 1.00 115.99 88 ASP C CA 1
ATOM 3772 C C . ASP C 1 90 ? 42.448 12.011 110.494 1.00 112.51 88 ASP C C 1
ATOM 3773 O O . ASP C 1 90 ? 41.41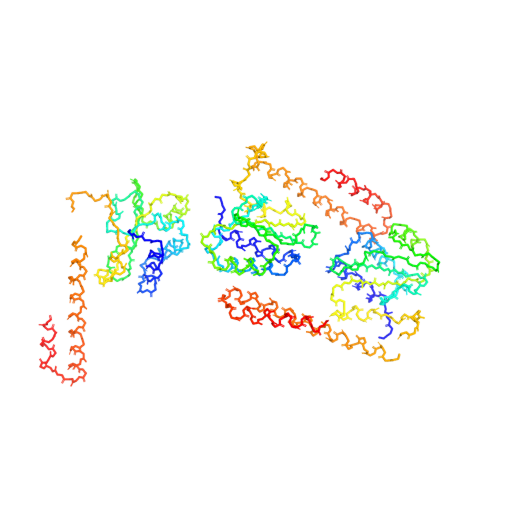4 12.045 109.823 1.00 117.10 88 ASP C O 1
ATOM 3778 N N . ILE C 1 91 ? 42.679 12.829 111.525 1.00 107.76 89 ILE C N 1
ATOM 3779 C CA . ILE C 1 91 ? 41.691 13.823 111.986 1.00 110.30 89 ILE C CA 1
ATOM 3780 C C . ILE C 1 91 ? 41.518 14.996 111.010 1.00 112.15 89 ILE C C 1
ATOM 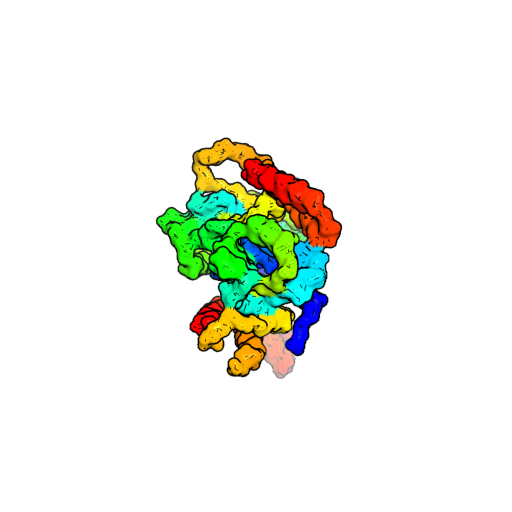3781 O O . ILE C 1 91 ? 40.523 15.729 111.075 1.00 110.59 89 ILE C O 1
ATOM 3786 N N . ARG C 1 92 ? 42.485 15.165 110.115 1.00 112.64 90 ARG C N 1
ATOM 3787 C CA . ARG C 1 92 ? 42.344 16.093 108.999 1.00 110.49 90 ARG C CA 1
ATOM 3788 C C . ARG C 1 92 ? 41.135 15.741 108.139 1.00 107.58 90 ARG C C 1
ATOM 3789 O O . ARG C 1 92 ? 40.451 16.624 107.620 1.00 110.51 90 ARG C O 1
ATOM 3797 N N . LEU C 1 93 ? 40.876 14.446 107.992 1.00 109.19 91 LEU C N 1
ATOM 3798 C CA . LEU C 1 93 ? 40.031 13.951 106.912 1.00 109.83 91 LEU C CA 1
ATOM 3799 C C . LEU C 1 93 ? 38.624 13.640 107.411 1.00 107.54 91 LEU C C 1
ATOM 3800 O O . LEU C 1 93 ? 37.713 13.396 106.620 1.00 110.20 91 LEU C O 1
ATOM 3805 N N . ASN C 1 94 ? 38.454 13.650 108.729 1.00 108.38 92 ASN C N 1
ATOM 3806 C CA . ASN C 1 94 ? 37.451 12.815 109.379 1.00 113.85 92 ASN C CA 1
ATOM 3807 C C . ASN C 1 94 ? 36.238 13.620 109.833 1.00 111.57 92 ASN C C 1
ATOM 3808 O O . ASN C 1 94 ? 35.656 13.345 110.883 1.00 111.36 92 ASN C O 1
ATOM 3813 N N . ARG C 1 95 ? 35.861 14.614 109.035 1.00 108.03 93 ARG C N 1
ATOM 3814 C CA . ARG C 1 95 ? 35.970 16.009 109.446 1.00 108.70 93 ARG C CA 1
ATOM 3815 C C . ARG C 1 95 ? 34.833 16.397 110.386 1.00 106.02 93 ARG C C 1
ATOM 3816 O O . ARG C 1 95 ? 34.597 17.579 110.635 1.00 102.08 93 ARG C O 1
ATOM 3824 N N . ASP C 1 96 ? 34.133 15.393 110.905 1.00 107.14 94 ASP C N 1
ATOM 3825 C CA . ASP C 1 96 ? 32.727 15.544 111.260 1.00 112.72 94 ASP C CA 1
ATOM 3826 C C . ASP C 1 96 ? 32.376 14.708 112.487 1.00 115.87 94 ASP C C 1
ATOM 3827 O O . ASP C 1 96 ? 31.213 14.629 112.884 1.00 115.48 94 ASP C O 1
ATOM 3832 N N . GLU C 1 97 ? 33.388 14.087 113.083 1.00 115.34 95 GLU C N 1
ATOM 3833 C CA . GLU C 1 97 ? 33.214 13.373 114.348 1.00 110.81 95 GLU C CA 1
ATOM 3834 C C . GLU C 1 97 ? 33.700 14.181 115.549 1.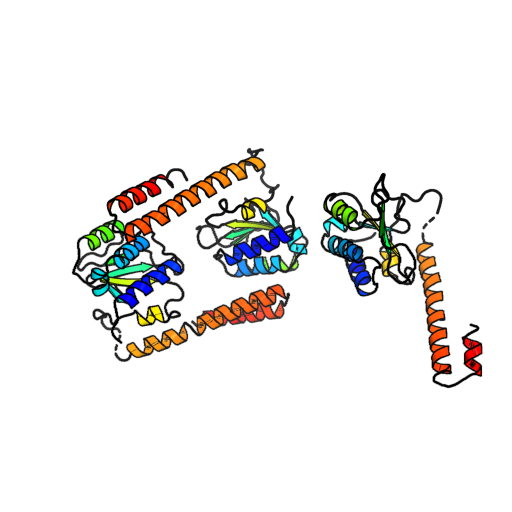00 103.48 95 GLU C C 1
ATOM 3835 O O . GLU C 1 97 ? 34.530 15.083 115.410 1.00 99.46 95 GLU C O 1
ATOM 3841 N N . ASP C 1 98 ? 33.169 13.847 116.724 1.00 93.16 96 ASP C N 1
ATOM 3842 C CA . ASP C 1 98 ? 33.575 14.475 117.977 1.00 85.11 96 ASP C CA 1
ATOM 3843 C C . ASP C 1 98 ? 34.944 13.976 118.432 1.00 81.64 96 ASP C C 1
ATOM 3844 O O . ASP C 1 98 ? 35.182 12.767 118.499 1.00 83.60 96 ASP C O 1
ATOM 3849 N N . ILE C 1 99 ? 35.841 14.913 118.734 1.00 73.40 97 ILE C N 1
ATOM 3850 C CA . ILE C 1 99 ? 37.163 14.579 119.263 1.00 70.06 97 ILE C CA 1
ATOM 3851 C C . ILE C 1 99 ? 37.200 14.869 120.761 1.00 74.54 97 ILE C C 1
ATOM 3852 O O . ILE C 1 99 ? 36.674 15.887 121.218 1.00 87.28 97 ILE C O 1
ATOM 3857 N N . TYR C 1 100 ? 37.816 13.966 121.517 1.00 67.90 98 TYR C N 1
ATOM 3858 C CA . TYR C 1 100 ? 37.942 14.114 122.961 1.00 52.42 98 TYR C CA 1
ATOM 3859 C C . TYR C 1 100 ? 39.414 14.210 123.359 1.00 54.92 98 TYR C C 1
ATOM 3860 O O . TYR C 1 100 ? 40.158 13.237 123.248 1.00 59.13 98 TYR C O 1
ATOM 3869 N N . ILE C 1 101 ? 39.825 15.389 123.821 1.00 41.95 99 ILE C N 1
ATOM 3870 C CA . ILE C 1 101 ? 41.232 15.653 124.128 1.00 35.06 99 ILE C CA 1
ATOM 3871 C C . ILE C 1 101 ? 41.482 15.763 125.634 1.00 40.69 99 ILE C C 1
ATOM 3872 O O . ILE C 1 101 ? 40.738 16.440 126.346 1.00 48.61 99 ILE C O 1
ATOM 3877 N N . GLN C 1 102 ? 42.523 15.081 126.110 1.00 27.78 100 GLN C N 1
ATOM 3878 C CA . GLN C 1 102 ? 43.039 15.309 127.459 1.00 38.73 100 GLN C CA 1
ATOM 3879 C C . GLN C 1 102 ? 44.479 15.828 127.415 1.00 39.95 100 GLN C C 1
ATOM 3880 O O . GLN C 1 102 ? 45.285 15.404 126.579 1.00 45.64 100 GLN C O 1
ATOM 3886 N N . LEU C 1 103 ? 44.779 16.775 128.301 1.00 41.58 101 LEU C N 1
ATOM 3887 C CA . LEU C 1 103 ? 46.119 17.344 128.398 1.00 46.06 101 LEU C CA 1
ATOM 3888 C C . LEU C 1 103 ? 46.749 17.049 129.752 1.00 54.08 101 LEU C C 1
ATOM 3889 O O . LEU C 1 103 ? 46.118 17.233 130.796 1.00 60.84 101 LEU C O 1
ATOM 3894 N N . ASN C 1 104 ? 47.996 16.587 129.721 1.00 43.27 102 ASN C N 1
ATOM 3895 C CA . ASN C 1 104 ? 48.754 16.320 130.938 1.00 44.18 102 ASN C CA 1
ATOM 3896 C C . ASN C 1 104 ? 49.820 17.390 131.170 1.00 51.61 102 ASN C C 1
ATOM 3897 O O . ASN C 1 104 ? 50.848 17.417 130.489 1.00 64.33 102 ASN C O 1
ATOM 3902 N N . PHE C 1 105 ? 49.555 18.274 132.129 1.00 54.47 103 PHE C N 1
ATOM 3903 C CA . PHE C 1 105 ? 50.479 19.356 132.482 1.00 58.86 103 PHE C CA 1
ATOM 3904 C C . PHE C 1 105 ? 50.532 19.577 133.997 1.00 67.01 103 PHE C C 1
ATOM 3905 O O . PHE C 1 105 ? 49.549 19.318 134.694 1.00 71.25 103 PHE C O 1
ATOM 3913 N N . LYS C 1 106 ? 51.687 20.048 134.479 1.00 70.63 104 LYS C N 1
ATOM 3914 C CA . LYS C 1 106 ? 52.084 20.010 135.905 1.00 77.82 104 LYS C CA 1
ATOM 3915 C C . LYS C 1 106 ? 51.012 20.383 136.926 1.00 85.13 104 LYS C C 1
ATOM 3916 O O . LYS C 1 106 ? 50.602 19.549 137.738 1.00 98.02 104 LYS C O 1
ATOM 3922 N N . SER C 1 107 ? 50.576 21.638 136.875 1.00 79.68 105 SER C N 1
ATOM 3923 C CA . SER C 1 107 ? 49.622 22.176 137.834 1.00 70.09 105 SER C CA 1
ATOM 3924 C C . SER C 1 107 ? 48.216 21.616 137.620 1.00 62.29 105 SER C C 1
ATOM 3925 O O . SER C 1 107 ? 47.574 21.181 138.580 1.00 74.95 105 SER C O 1
ATOM 3928 N N . SER C 1 108 ? 47.774 21.614 136.358 1.00 55.38 106 SER C N 1
ATOM 3929 C CA . SER C 1 108 ? 46.438 21.154 135.936 1.00 64.83 106 SER C CA 1
ATOM 3930 C C . SER C 1 108 ? 45.282 21.768 136.733 1.00 65.53 106 SER C C 1
ATOM 3931 O O . SER C 1 108 ? 44.753 22.819 136.364 1.00 67.58 106 SER C O 1
ATOM 3934 N N . PHE C 1 109 ? 44.927 21.120 137.842 1.00 65.26 107 PHE C N 1
ATOM 3935 C CA . PHE C 1 109 ? 43.820 21.550 138.699 1.00 59.82 107 PHE C CA 1
ATOM 3936 C C . PHE C 1 109 ? 44.152 22.717 139.640 1.00 70.88 107 PHE C C 1
ATOM 3937 O O . PHE C 1 109 ? 43.482 22.917 140.656 1.00 79.05 107 PHE C O 1
ATOM 3945 N N . GLN C 1 110 ? 45.192 23.474 139.295 1.00 74.16 108 GLN C N 1
ATOM 3946 C CA . GLN C 1 110 ? 45.502 24.744 139.939 1.00 71.19 108 GLN C CA 1
ATOM 3947 C C . GLN C 1 110 ? 44.890 25.871 139.100 1.00 68.92 108 GLN C C 1
ATOM 3948 O O . GLN C 1 110 ? 44.639 26.972 139.598 1.00 86.54 108 GLN C O 1
ATOM 3954 N N . ASN C 1 111 ? 44.642 25.574 137.826 1.00 60.50 109 ASN C N 1
ATOM 3955 C CA . ASN C 1 111 ? 44.132 26.559 136.875 1.00 56.83 109 ASN C CA 1
ATOM 3956 C C . ASN C 1 111 ? 42.621 26.455 136.682 1.00 56.28 109 ASN C C 1
ATOM 3957 O O . ASN C 1 111 ? 42.116 25.439 136.192 1.00 51.36 109 ASN C O 1
ATOM 3962 N N . ALA C 1 112 ? 41.923 27.524 137.063 1.00 47.65 110 ALA C N 1
ATOM 3963 C CA . ALA C 1 112 ? 40.458 27.602 137.047 1.00 52.92 110 ALA C CA 1
ATOM 3964 C C . ALA C 1 112 ? 39.842 27.445 135.657 1.00 53.25 110 ALA C C 1
ATOM 3965 O O . ALA C 1 112 ? 38.793 26.818 135.506 1.00 47.29 110 ALA C O 1
ATOM 3967 N N . ASN C 1 113 ? 40.507 28.023 134.658 1.00 52.91 111 ASN C N 1
ATOM 3968 C CA . ASN C 1 113 ? 40.076 27.964 133.260 1.00 52.47 111 ASN C CA 1
ATOM 3969 C C . ASN C 1 113 ? 40.127 26.566 132.642 1.00 51.85 111 ASN C C 1
ATOM 3970 O O . ASN C 1 113 ? 39.307 26.239 131.782 1.00 49.88 111 ASN C O 1
ATOM 3975 N N . TYR C 1 114 ? 41.092 25.757 133.080 1.00 44.98 112 TYR C N 1
ATOM 3976 C CA . TYR C 1 114 ? 41.186 24.357 132.665 1.00 50.51 112 TYR C CA 1
ATOM 3977 C C . TYR C 1 114 ? 40.068 23.534 133.301 1.00 46.04 112 TYR C C 1
ATOM 3978 O O . TYR C 1 114 ? 39.491 22.661 132.651 1.00 33.87 112 TYR C O 1
ATOM 3987 N N . VAL C 1 115 ? 39.766 23.827 134.566 1.00 46.72 113 VAL C N 1
ATOM 3988 C CA . VAL C 1 115 ? 38.667 23.181 135.291 1.00 45.89 113 VAL C CA 1
ATOM 3989 C C . VAL C 1 115 ? 37.315 23.582 134.680 1.00 54.05 113 VAL C C 1
ATOM 3990 O O . VAL C 1 115 ? 36.398 22.759 134.584 1.00 43.29 113 VAL C O 1
ATOM 3994 N N . ALA C 1 116 ? 37.215 24.837 134.243 1.00 59.40 114 ALA C N 1
ATOM 3995 C CA . ALA C 1 116 ? 36.008 25.353 133.593 1.00 57.44 114 ALA C CA 1
ATOM 3996 C C . ALA C 1 116 ? 35.784 24.783 132.189 1.00 60.37 114 ALA C C 1
ATOM 3997 O O . ALA C 1 116 ? 34.640 24.643 131.753 1.00 63.18 114 ALA C O 1
ATOM 3999 N N . VAL C 1 117 ? 36.871 24.454 131.491 1.00 56.64 115 VAL C N 1
ATOM 4000 C CA . VAL C 1 117 ? 36.782 23.935 130.121 1.00 47.44 115 VAL C CA 1
ATOM 4001 C C . VAL C 1 117 ? 36.495 22.423 130.081 1.00 33.26 115 VAL C C 1
ATOM 4002 O O . VAL C 1 117 ? 36.093 21.887 129.042 1.00 23.11 115 VAL C O 1
ATOM 4006 N N . LEU C 1 118 ? 36.684 21.755 131.221 1.00 27.27 116 LEU C N 1
ATOM 4007 C CA . LEU C 1 118 ? 36.472 20.309 131.339 1.00 44.42 116 LEU C CA 1
ATOM 4008 C C . LEU C 1 118 ? 35.005 19.908 131.221 1.00 44.16 116 LEU C C 1
ATOM 4009 O O . LEU C 1 118 ? 34.115 20.600 131.722 1.00 52.57 116 LEU C O 1
ATOM 4014 N N . GLU C 1 119 ? 34.773 18.781 130.552 1.00 47.49 117 GLU C N 1
ATOM 4015 C CA . GLU C 1 119 ? 33.426 18.303 130.257 1.00 59.32 117 GLU C CA 1
ATOM 4016 C C . GLU C 1 119 ? 33.212 16.872 130.740 1.00 59.10 117 GLU C C 1
ATOM 4017 O O . GLU C 1 119 ? 34.162 16.089 130.848 1.00 68.82 117 GLU C O 1
ATOM 4023 N N . GLU C 1 120 ? 31.953 16.554 131.036 1.00 62.88 118 GLU C N 1
ATOM 4024 C CA . GLU C 1 120 ? 31.529 15.204 131.396 1.00 66.88 118 GLU C CA 1
ATOM 4025 C C . GLU C 1 120 ? 31.677 14.250 130.215 1.00 72.82 118 GLU C C 1
ATOM 4026 O O . GLU C 1 120 ? 30.914 14.332 129.247 1.00 83.84 118 GLU C O 1
ATOM 4032 N N . ASN C 1 121 ? 32.665 13.360 130.282 1.00 69.33 119 ASN C N 1
ATOM 4033 C CA . ASN C 1 121 ? 32.772 12.310 129.274 1.00 71.15 119 ASN C CA 1
ATOM 4034 C C . ASN C 1 121 ? 31.886 11.127 129.665 1.00 68.25 119 ASN C C 1
ATOM 4035 O O . ASN C 1 121 ? 32.013 10.578 130.766 1.00 72.21 119 ASN C O 1
ATOM 4040 N N . PRO C 1 122 ? 30.945 10.763 128.774 1.00 70.22 120 PRO C N 1
ATOM 4041 C CA . PRO C 1 122 ? 29.939 9.743 129.050 1.00 73.08 120 PRO C CA 1
ATOM 4042 C C . PRO C 1 122 ? 30.384 8.332 128.655 1.00 78.51 120 PRO C C 1
ATOM 4043 O O . PRO C 1 122 ? 29.562 7.518 128.222 1.00 84.65 120 PRO C O 1
ATOM 4047 N N . TYR C 1 123 ? 31.676 8.054 128.811 1.00 79.28 121 TYR C N 1
ATOM 4048 C CA . TYR C 1 123 ? 32.243 6.751 128.477 1.00 82.26 121 TYR C CA 1
ATOM 4049 C C . TYR C 1 123 ? 33.021 6.172 129.656 1.00 83.43 121 TYR C C 1
ATOM 4050 O O . TYR C 1 123 ? 33.644 5.111 129.545 1.00 92.19 121 TYR C O 1
ATOM 4059 N N . LEU C 1 124 ? 32.974 6.886 130.780 1.00 80.55 122 LEU C N 1
ATOM 4060 C CA . LEU C 1 124 ? 33.460 6.384 132.060 1.00 85.54 122 LEU C CA 1
ATOM 4061 C C . LEU C 1 124 ? 32.601 5.209 132.518 1.00 99.20 122 LEU C C 1
ATOM 4062 O O . LEU C 1 124 ? 31.370 5.302 132.504 1.00 101.11 122 LEU C O 1
ATOM 4067 N N . PRO C 1 125 ? 33.248 4.090 132.900 1.00 106.87 123 PRO C N 1
ATOM 4068 C CA . PRO C 1 125 ? 32.517 2.899 133.336 1.00 112.87 123 PRO C CA 1
ATOM 4069 C C . PRO C 1 125 ? 31.933 3.009 134.755 1.00 116.24 123 PRO C C 1
ATOM 4070 O O . PRO C 1 125 ? 31.014 3.801 134.979 1.00 114.66 123 PRO C O 1
ATOM 4074 N N . LYS C 1 126 ? 32.457 2.228 135.697 1.00 120.27 124 LYS C N 1
ATOM 4075 C CA . LYS C 1 126 ? 31.845 2.102 137.024 1.00 115.66 124 LYS C CA 1
ATOM 4076 C C . LYS C 1 126 ? 32.546 2.941 138.097 1.00 116.52 124 LYS C C 1
ATOM 4077 O O . LYS C 1 126 ? 32.678 2.506 139.248 1.00 113.47 124 LYS C O 1
ATOM 4083 N N . HIS C 1 127 ? 32.994 4.140 137.723 1.00 122.88 125 HIS C N 1
ATOM 4084 C CA . HIS C 1 127 ? 33.643 5.051 138.671 1.00 127.85 125 HIS C CA 1
ATOM 4085 C C . HIS C 1 127 ? 33.089 6.467 138.530 1.00 125.86 125 HIS C C 1
ATOM 4086 O O . HIS C 1 127 ? 33.147 7.264 139.467 1.00 124.82 125 HIS C O 1
ATOM 4093 N N . ARG C 1 135 ? 30.869 17.896 140.923 1.00 131.52 133 ARG C N 1
ATOM 4094 C CA . ARG C 1 135 ? 30.847 18.845 142.032 1.00 136.25 133 ARG C CA 1
ATOM 4095 C C . ARG C 1 135 ? 32.065 18.674 142.938 1.00 133.91 133 ARG C C 1
ATOM 4096 O O . ARG C 1 135 ? 32.498 19.623 143.599 1.00 132.32 133 ARG C O 1
ATOM 4104 N N . LEU C 1 136 ? 32.608 17.456 142.960 1.00 129.21 134 LEU C N 1
ATOM 4105 C CA . LEU C 1 136 ? 33.898 17.184 143.592 1.00 123.13 134 LEU C CA 1
ATOM 4106 C C . LEU C 1 136 ? 35.020 17.824 142.773 1.00 115.09 134 LEU C C 1
ATOM 4107 O O . LEU C 1 136 ? 36.110 18.057 143.285 1.00 108.87 134 LEU C O 1
ATOM 4112 N N . LEU C 1 137 ? 34.719 18.095 141.499 1.00 107.79 135 LEU C N 1
ATOM 4113 C CA . LEU C 1 137 ? 35.571 18.849 140.571 1.00 99.46 135 LEU C CA 1
ATOM 4114 C C . LEU C 1 137 ? 35.957 20.230 141.101 1.00 98.37 135 LEU C C 1
ATOM 4115 O O . LEU C 1 137 ? 37.095 20.673 140.925 1.00 88.96 135 LEU C O 1
ATOM 4120 N N . ALA C 1 138 ? 34.999 20.903 141.741 1.00 97.95 136 ALA C N 1
ATOM 4121 C CA . ALA C 1 138 ? 35.242 22.183 142.402 1.00 87.65 136 ALA C CA 1
ATOM 4122 C C . ALA C 1 138 ? 36.080 22.010 143.668 1.00 82.96 136 ALA C C 1
ATOM 4123 O O . ALA C 1 138 ? 36.786 22.933 144.086 1.00 72.77 136 ALA C O 1
ATOM 4125 N N . GLU C 1 139 ? 36.001 20.823 144.268 1.00 79.55 137 GLU C N 1
ATOM 4126 C CA . GLU C 1 139 ? 36.736 20.521 145.495 1.00 78.69 137 GLU C CA 1
ATOM 4127 C C . GLU C 1 139 ? 38.176 20.057 145.247 1.00 74.08 137 GLU C C 1
ATOM 4128 O O . GLU C 1 139 ? 39.021 20.205 146.131 1.00 68.51 137 GLU C O 1
ATOM 4134 N N . ARG C 1 140 ? 38.453 19.502 144.063 1.00 60.53 138 ARG C N 1
ATOM 4135 C CA . ARG C 1 140 ? 39.833 19.157 143.676 1.00 67.94 138 ARG C CA 1
ATOM 4136 C C . ARG C 1 140 ? 40.622 20.428 143.386 1.00 66.65 138 ARG C C 1
ATOM 4137 O O . ARG C 1 140 ? 41.821 20.501 143.661 1.00 65.72 138 ARG C O 1
ATOM 4145 N N . PHE C 1 141 ? 39.928 21.417 142.825 1.00 73.68 139 PHE C N 1
ATOM 4146 C CA . PHE C 1 141 ? 40.508 22.717 142.513 1.00 74.72 139 PHE C CA 1
ATOM 4147 C C . PHE C 1 141 ? 40.876 23.498 143.777 1.00 75.93 139 PHE C C 1
ATOM 4148 O O . PHE C 1 141 ? 41.913 24.159 143.808 1.00 64.45 139 PHE C O 1
ATOM 4156 N N . LEU C 1 142 ? 40.034 23.406 144.810 1.00 77.61 140 LEU C N 1
ATOM 4157 C CA . LEU C 1 142 ? 40.312 24.023 146.112 1.00 80.51 140 LEU C CA 1
ATOM 4158 C C . LEU C 1 142 ? 41.485 23.315 146.791 1.00 83.38 140 LEU C C 1
ATOM 4159 O O . LEU C 1 142 ? 42.408 23.970 147.280 1.00 73.76 140 LEU C O 1
ATOM 4164 N N . GLU C 1 143 ? 41.424 21.980 146.807 1.00 83.57 141 GLU C N 1
ATOM 4165 C CA . GLU C 1 143 ? 42.463 21.105 147.368 1.00 86.88 141 GLU C CA 1
ATOM 4166 C C . GLU C 1 143 ? 43.864 21.380 146.826 1.00 81.71 141 GLU C C 1
ATOM 4167 O O . GLU C 1 143 ? 44.821 21.501 147.594 1.00 77.76 141 GLU C O 1
ATOM 4173 N N . GLU C 1 144 ? 43.966 21.477 145.502 1.00 78.06 142 GLU C N 1
ATOM 4174 C CA . GLU C 1 144 ? 45.243 21.688 144.821 1.00 85.64 142 GLU C CA 1
ATOM 4175 C C . GLU C 1 144 ? 45.742 23.129 144.937 1.00 84.35 142 GLU C C 1
ATOM 4176 O O . GLU C 1 144 ? 46.952 23.364 144.975 1.00 82.77 142 GLU C O 1
ATOM 4182 N N . SER C 1 145 ? 44.814 24.086 144.989 1.00 83.29 143 SER C N 1
ATOM 4183 C CA . SER C 1 145 ? 45.169 25.503 145.131 1.00 81.73 143 SER C CA 1
ATOM 4184 C C . SER C 1 145 ? 45.607 25.855 146.551 1.00 79.18 143 SER C C 1
ATOM 4185 O O . SER C 1 145 ? 46.373 26.803 146.746 1.00 67.17 143 SER C O 1
ATOM 4188 N N . VAL C 1 146 ? 45.107 25.101 147.532 1.00 79.59 144 VAL C N 1
ATOM 4189 C CA . VAL C 1 146 ? 45.577 25.200 148.917 1.00 83.31 144 VAL C CA 1
ATOM 4190 C C . VAL C 1 146 ? 47.029 24.716 148.993 1.00 89.73 144 VAL C C 1
ATOM 4191 O O . VAL C 1 146 ? 47.881 25.398 149.569 1.00 83.26 144 VAL C O 1
ATOM 4195 N N . PHE C 1 147 ? 47.296 23.564 148.372 1.00 93.03 145 PHE C N 1
ATOM 4196 C CA . PHE C 1 147 ? 48.619 22.927 148.367 1.00 90.45 145 PHE C CA 1
ATOM 4197 C C . PHE C 1 147 ? 49.707 23.783 147.716 1.00 83.96 145 PHE C C 1
ATOM 4198 O O . PHE C 1 147 ? 50.736 24.061 148.338 1.00 70.56 145 PHE C O 1
ATOM 4206 N N . SER C 1 148 ? 49.468 24.192 146.470 1.00 88.62 146 SER C N 1
ATOM 4207 C CA . SER C 1 148 ? 50.459 24.916 145.662 1.00 104.93 146 SER C CA 1
ATOM 4208 C C . SER C 1 148 ? 50.722 26.354 146.126 1.00 107.55 146 SER C C 1
ATOM 4209 O O . SER C 1 148 ? 51.621 27.025 145.607 1.00 105.88 146 SER C O 1
ATOM 4212 N N . PHE C 1 149 ? 49.939 26.817 147.100 1.00 113.67 147 PHE C N 1
ATOM 4213 C CA . PHE C 1 149 ? 50.140 28.127 147.710 1.00 114.24 147 PHE C CA 1
ATOM 4214 C C . PHE C 1 149 ? 51.098 28.052 148.900 1.00 113.10 147 PHE C C 1
ATOM 4215 O O . PHE C 1 149 ? 52.028 28.856 149.000 1.00 113.19 147 PHE C O 1
ATOM 4223 N N . ARG C 1 150 ? 50.863 27.093 149.798 1.00 109.25 148 ARG C N 1
ATOM 4224 C CA . ARG C 1 150 ? 51.743 26.880 150.956 1.00 101.09 148 ARG C CA 1
ATOM 4225 C C . ARG C 1 150 ? 53.083 26.239 150.568 1.00 99.61 148 ARG C C 1
ATOM 4226 O O . ARG C 1 150 ? 54.003 26.158 151.382 1.00 89.45 148 ARG C O 1
ATOM 4234 N N . ARG C 1 151 ? 53.176 25.795 149.316 1.00 100.38 149 ARG C N 1
ATOM 4235 C CA . ARG C 1 151 ? 54.425 25.339 148.717 1.00 107.99 149 ARG C CA 1
ATOM 4236 C C . ARG C 1 151 ? 55.302 26.534 148.326 1.00 115.18 149 ARG C C 1
ATOM 4237 O O . ARG C 1 151 ? 56.496 26.565 148.643 1.00 119.77 149 ARG C O 1
ATOM 4245 N N . GLU C 1 152 ? 54.697 27.508 147.641 1.00 120.81 150 GLU C N 1
ATOM 4246 C CA . GLU C 1 152 ? 55.379 28.742 147.229 1.00 126.34 150 GLU C CA 1
ATOM 4247 C C . GLU C 1 152 ? 55.636 29.668 148.418 1.00 129.16 150 GLU C C 1
ATOM 4248 O O . GLU C 1 152 ? 56.483 30.564 148.351 1.00 127.18 150 GLU C O 1
ATOM 4254 N N . ARG C 1 153 ? 54.879 29.445 149.491 1.00 136.43 151 ARG C N 1
ATOM 4255 C CA . ARG C 1 153 ? 55.077 30.098 150.779 1.00 137.03 151 ARG C CA 1
ATOM 4256 C C . ARG C 1 153 ? 56.424 29.699 151.369 1.00 137.28 151 ARG C C 1
ATOM 4257 O O . ARG C 1 153 ? 57.231 30.558 151.733 1.00 135.57 151 ARG C O 1
ATOM 4265 N N . LEU C 1 154 ? 56.654 28.389 151.441 1.00 133.78 152 LEU C N 1
ATOM 4266 C CA . LEU C 1 154 ? 57.842 27.819 152.073 1.00 124.92 152 LEU C CA 1
ATOM 4267 C C . LEU C 1 154 ? 59.140 28.054 151.305 1.00 127.00 152 LEU C C 1
ATOM 4268 O O . LEU C 1 154 ? 60.207 28.127 151.912 1.00 127.01 152 LEU C O 1
ATOM 4273 N N . LEU C 1 155 ? 59.043 28.176 149.983 1.00 131.62 153 LEU C N 1
ATOM 4274 C CA . LEU C 1 155 ? 60.203 28.489 149.149 1.00 137.78 153 LEU C CA 1
ATOM 4275 C C . LEU C 1 155 ? 60.665 29.937 149.316 1.00 146.14 153 LEU C C 1
ATOM 4276 O O . LEU C 1 155 ? 61.867 30.210 149.302 1.00 147.55 153 LEU C O 1
ATOM 4281 N N . LYS C 1 156 ? 59.710 30.851 149.489 1.00 151.80 154 LYS C N 1
ATOM 4282 C CA . LYS C 1 156 ? 60.020 32.265 149.712 1.00 151.56 154 LYS C CA 1
ATOM 4283 C C . LYS C 1 156 ? 60.464 32.526 151.147 1.00 151.66 154 LYS C C 1
ATOM 4284 O O . LYS C 1 156 ? 61.160 33.505 151.424 1.00 152.92 154 LYS C O 1
ATOM 4290 N N . GLN C 1 157 ? 60.054 31.639 152.051 1.00 148.39 155 GLN C N 1
ATOM 4291 C CA . GLN C 1 157 ? 60.520 31.658 153.431 1.00 147.96 155 GLN C CA 1
ATOM 4292 C C . GLN C 1 157 ? 61.958 31.147 153.528 1.00 150.50 155 GLN C C 1
ATOM 4293 O O . GLN C 1 157 ? 62.766 31.725 154.251 1.00 147.29 155 GLN C O 1
ATOM 4299 N N . ILE C 1 158 ? 62.258 30.068 152.798 1.00 154.92 156 ILE C N 1
ATOM 4300 C CA . ILE C 1 158 ? 63.609 29.492 152.717 1.00 157.16 156 ILE C CA 1
ATOM 4301 C C . ILE C 1 158 ? 64.599 30.487 152.099 1.00 159.92 156 ILE C C 1
ATOM 4302 O O . ILE C 1 158 ? 65.702 30.687 152.619 1.00 163.24 156 ILE C O 1
ATOM 4307 N N . ASP C 1 159 ? 64.176 31.135 151.016 1.00 159.76 157 ASP C N 1
ATOM 4308 C CA . ASP C 1 159 ? 65.043 32.048 150.277 1.00 158.86 157 ASP C CA 1
ATOM 4309 C C . ASP C 1 159 ? 65.226 33.427 150.891 1.00 158.18 157 ASP C C 1
ATOM 4310 O O . ASP C 1 159 ? 66.137 34.153 150.502 1.00 155.38 157 ASP C O 1
ATOM 4315 N N . GLU C 1 160 ? 64.363 33.797 151.829 1.00 161.13 158 GLU C N 1
ATOM 4316 C CA . GLU C 1 160 ? 64.577 35.026 152.586 1.00 161.56 158 GLU C CA 1
ATOM 4317 C C . GLU C 1 160 ? 65.012 34.701 154.021 1.00 164.83 158 GLU C C 1
ATOM 4318 O O . GLU C 1 160 ? 64.940 35.539 154.929 1.00 164.41 158 GLU C O 1
ATOM 4324 N N . ALA C 1 161 ? 65.458 33.457 154.193 1.00 168.02 159 ALA C N 1
ATOM 4325 C CA . ALA C 1 161 ? 66.191 33.014 155.372 1.00 169.36 159 ALA C CA 1
ATOM 4326 C C . ALA C 1 161 ? 67.616 32.652 154.960 1.00 171.01 159 ALA C C 1
ATOM 4327 O O . ALA C 1 161 ? 68.521 32.641 155.790 1.00 169.55 159 ALA C O 1
ATOM 4329 N N . LEU C 1 162 ? 67.797 32.343 153.676 1.00 173.66 160 LEU C N 1
ATOM 4330 C CA . LEU C 1 162 ? 69.121 32.093 153.099 1.00 172.60 160 LEU C CA 1
ATOM 4331 C C . LEU C 1 162 ? 69.829 33.388 152.720 1.00 175.31 160 LEU C C 1
ATOM 4332 O O . LEU C 1 162 ? 71.001 33.581 153.053 1.00 172.65 160 LEU C O 1
ATOM 4337 N N . ASP C 1 163 ? 69.106 34.257 152.010 1.00 180.40 161 ASP C N 1
ATOM 4338 C CA . ASP C 1 163 ? 69.582 35.589 151.625 1.00 185.71 161 ASP C CA 1
ATOM 4339 C C . ASP C 1 163 ? 69.827 36.452 152.865 1.00 189.39 161 ASP C C 1
ATOM 4340 O O . ASP C 1 163 ? 70.753 37.267 152.899 1.00 189.63 161 ASP C O 1
ATOM 4345 N N . LYS C 1 164 ? 68.999 36.239 153.886 1.00 193.78 162 LYS C N 1
ATOM 4346 C CA . LYS C 1 164 ? 69.145 36.889 155.183 1.00 195.40 162 LYS C CA 1
ATOM 4347 C C . LYS C 1 164 ? 70.238 36.233 156.034 1.00 195.36 162 LYS C C 1
ATOM 4348 O O . LYS C 1 164 ? 70.745 36.856 156.975 1.00 195.99 162 LYS C O 1
ATOM 4354 N N . GLN C 1 165 ? 70.590 34.990 155.685 1.00 192.51 163 GLN C N 1
ATOM 4355 C CA . GLN C 1 165 ? 71.466 34.105 156.477 1.00 190.15 163 GLN C CA 1
ATOM 4356 C C . GLN C 1 165 ? 70.878 33.795 157.860 1.00 186.63 163 GLN C C 1
ATOM 4357 O O . GLN C 1 165 ? 71.141 34.501 158.839 1.00 187.50 163 GLN C O 1
ATOM 4363 N N . ASP C 1 166 ? 70.072 32.736 157.915 1.00 181.26 164 ASP C N 1
ATOM 4364 C CA . ASP C 1 166 ? 69.374 32.325 159.129 1.00 174.51 164 ASP C CA 1
ATOM 4365 C C . ASP C 1 166 ? 69.281 30.798 159.159 1.00 173.67 164 ASP C C 1
ATOM 4366 O O . ASP C 1 166 ? 68.370 30.203 158.575 1.00 175.00 164 ASP C O 1
ATOM 4371 N N . LYS C 1 167 ? 70.242 30.177 159.842 1.00 171.87 165 LYS C N 1
ATOM 4372 C CA . LYS C 1 167 ? 70.356 28.719 159.913 1.00 171.24 165 LYS C CA 1
ATOM 4373 C C . LYS C 1 167 ? 69.326 28.111 160.864 1.00 171.03 165 LYS C C 1
ATOM 4374 O O . LYS C 1 167 ? 68.975 26.932 160.740 1.00 166.62 165 LYS C O 1
ATOM 4380 N N . GLU C 1 168 ? 68.869 28.925 161.818 1.00 171.75 166 GLU C N 1
ATOM 4381 C CA . GLU C 1 168 ? 67.733 28.603 162.680 1.00 170.84 166 GLU C CA 1
ATOM 4382 C C . GLU C 1 168 ? 66.493 28.331 161.836 1.00 171.52 166 GLU C C 1
ATOM 4383 O O . GLU C 1 168 ? 65.781 27.347 162.052 1.00 173.13 166 GLU C O 1
ATOM 4389 N N . ALA C 1 169 ? 66.258 29.212 160.867 1.00 172.00 167 ALA C N 1
ATOM 4390 C CA . ALA C 1 169 ? 65.087 29.135 160.008 1.00 172.75 167 ALA C CA 1
ATOM 4391 C C . ALA C 1 169 ? 65.208 28.090 158.901 1.00 171.24 167 ALA C C 1
ATOM 4392 O O . ALA C 1 169 ? 64.222 27.434 158.586 1.00 172.48 167 ALA C O 1
ATOM 4394 N N . PHE C 1 170 ? 66.403 27.930 158.328 1.00 166.73 168 PHE C N 1
ATOM 4395 C CA . PHE C 1 170 ? 66.595 27.056 157.159 1.00 164.31 168 PHE C CA 1
ATOM 4396 C C . PHE C 1 170 ? 66.124 25.619 157.377 1.00 161.47 168 PHE C C 1
ATOM 4397 O O . PHE C 1 170 ? 65.262 25.138 156.642 1.00 164.78 168 PHE C O 1
ATOM 4405 N N . HIS C 1 171 ? 66.683 24.953 158.387 1.00 155.42 169 HIS C N 1
ATOM 4406 C CA . HIS C 1 171 ? 66.335 23.565 158.706 1.00 146.38 169 HIS C CA 1
ATOM 4407 C C . HIS C 1 171 ? 64.924 23.431 159.279 1.00 138.33 169 HIS C C 1
ATOM 4408 O O . HIS C 1 171 ? 64.320 22.359 159.211 1.00 136.39 169 HIS C O 1
ATOM 4415 N N . ARG C 1 172 ? 64.416 24.523 159.849 1.00 132.32 170 ARG C N 1
ATOM 4416 C CA . ARG C 1 172 ? 63.023 24.614 160.273 1.00 129.35 170 ARG C CA 1
ATOM 4417 C C . ARG C 1 172 ? 62.070 24.652 159.076 1.00 131.40 170 ARG C C 1
ATOM 4418 O O . ARG C 1 172 ? 61.024 24.005 159.097 1.00 133.46 170 ARG C O 1
ATOM 4426 N N . LEU C 1 173 ? 62.443 25.400 158.037 1.00 133.92 171 LEU C N 1
ATOM 4427 C CA . LEU C 1 173 ? 61.585 25.589 156.862 1.00 134.36 171 LEU C CA 1
ATOM 4428 C C . LEU C 1 173 ? 61.814 24.539 155.762 1.00 141.24 171 LEU C C 1
ATOM 4429 O O . LEU C 1 173 ? 60.956 24.349 154.897 1.00 138.74 171 LEU C O 1
ATOM 4434 N N . THR C 1 174 ? 62.965 23.865 155.794 1.00 148.68 172 THR C N 1
ATOM 4435 C CA . THR C 1 174 ? 63.230 22.737 154.892 1.00 150.92 172 THR C CA 1
ATOM 4436 C C . THR C 1 174 ? 62.440 21.512 155.365 1.00 154.70 172 THR C C 1
ATOM 4437 O O . THR C 1 174 ? 61.910 20.749 154.551 1.00 158.28 172 THR C O 1
ATOM 4441 N N . ALA C 1 175 ? 62.338 21.353 156.685 1.00 155.22 173 ALA C N 1
ATOM 4442 C CA . ALA C 1 175 ? 61.526 20.293 157.285 1.00 153.51 173 ALA C CA 1
ATOM 4443 C C . ALA C 1 175 ? 60.079 20.747 157.532 1.00 151.90 173 ALA C C 1
ATOM 4444 O O . ALA C 1 175 ? 59.506 20.495 158.596 1.00 154.08 173 ALA C O 1
ATOM 4446 N N . GLU C 1 176 ? 59.502 21.413 156.532 1.00 148.52 174 GLU C N 1
ATOM 4447 C CA . GLU C 1 176 ? 58.110 21.861 156.562 1.00 144.98 174 GLU C CA 1
ATOM 4448 C C . GLU C 1 176 ? 57.478 21.735 155.180 1.00 142.39 174 GLU C C 1
ATOM 4449 O O . GLU C 1 176 ? 56.502 21.007 154.997 1.00 137.74 174 GLU C O 1
#

Solvent-accessible surface area: 31739 Å² total; per-residue (Å²): 186,42,50,18,107,69,9,59,87,7,2,126,65,1,34,120,89,44,122,10,72,57,73,38,0,29,6,1,0,16,6,0,45,24,18,65,73,6,0,30,48,0,36,2,2,48,82,0,118,71,5,41,8,0,2,16,0,0,0,71,41,48,171,64,76,46,3,51,4,27,71,153,152,96,145,38,95,76,2,106,119,2,11,95,52,3,27,119,55,98,103,96,59,0,20,0,30,5,28,5,133,20,22,8,72,16,63,62,7,25,57,0,18,48,121,7,88,89,21,80,143,68,64,158,53,143,88,64,118,188,68,50,55,94,92,58,118,87,34,34,64,28,8,134,134,81,115,94,21,41,122,64,0,60,64,8,13,100,148,105,62,113,122,11,12,101,132,20,13,58,86,0,112,114,21,68,63,139,127,182,122,39,54,34,108,71,8,62,90,4,0,119,61,1,38,110,93,40,125,11,72,53,90,36,1,28,9,0,0,20,6,0,46,30,30,70,125,5,0,104,56,0,39,2,2,50,98,0,127,87,6,40,4,0,0,18,0,1,0,70,43,52,174,62,83,43,4,58,2,31,60,153,139,95,139,37,93,78,4,103,132,2,14,102,35,0,40,120,55,119,93,104,61,0,19,0,19,4,30,3,132,17,25,14,70,16,58,61,11,26,58,0,21,48,161,19,94,89,66,80,168,149,184,105,102,124,171,62,38,64,105,73,61,114,123,42,33,56,24,11,133,126,63,110,131,16,39,132,53,0,54,91,8,6,107,158,105,42,93,150,12,9,98,141,13,17,49,83,0,113,129,40,53,61,160,131,187,41,52,34,108,69,8,45,90,6,2,120,67,1,37,114,93,42,122,10,70,53,162,35,0,34,118,1,0,70,18,0,43,43,24,18,119,1,0,118,63,0,38,1,2,49,91,0,118,88,7,43,4,0,1,16,0,0,0,88,50,42,192,60,78,47,4,45,2,36,61,152,149,94,150,40,95,74,3,116,134,2,37,105,43,1,117,118,42,106,94,91,60,0,21,0,28,5,29,4,139,26,23,18,77,18,56,66,14,26,59,0,21,38,169,13,93,88,67,69,175,163,250,117,57,66,120,88,60,115,124,77,36,66,126,24,128,155,134,108,121,37,97,134,73,30,77,83,6,101,108,147,162,60,168,133,6,60,123,135,19,85,86,143

InterPro domains:
  IPR011188 Peptidoglycan synthesis regulatory protein ReoY-like [MF_00760] (2-178)
  IPR011188 Peptidoglycan synthesis regulatory protein ReoY-like [PIRSF007165] (1-178)
  IPR014957 IDEAL domain [PF08858] (139-175)
  IPR014957 IDEAL domain [SM00914] (139-175)
  IPR014963 Peptidoglycan synthesis regulatory protein ReoY-like, N-terminal domain [PF08864] (9-113)
  IPR027393 Virus scaffolding protein, C-terminal [G3DSA:4.10.810.10] (124-178)
  IPR038091 Peptidoglycan synthesis regulatory protein ReoY-like, N-terminal domain superfamily [G3DSA:3.40.1530.30] (1-123)

Secondary structure (DSSP, 8-state):
---HHHHHHHHHHHHHH--BSSTHHHHHHHHHHH-TTTTTTEEE-S-GGGSTEEEEEEBSSS-S-SEEEEESS-EE--HHHHHHHHHHH-SS-EEEEEE-SSGGG-HHHHHHB---TT--STT--TTTTTSSHHHHHHHHHHHHHHHHHHHHHHHHHHTT-HHHHHHHHHHHHHHGGG-/----HHHHHHHHHHHHHH--BSSTHHHHHHHHHHH-TTTTTTEEE-S-GGGSTTEEEEEBSSS-S-SEEEE-SS-EE--HHHHHHHHHH--SS-EEEEEE-SSSTT-HHHHHHB---TT------TTTHHHHHHHHHHHHHHHHHHHHHHHHHHHHHT-HHHHHHHHHHHHHHHTT-/---HHHHHHHHHHHHHH--BSSTHHHHHHHHHHH-HHHHTTEEE-S-GGGSTTEEEEEBSSS-S-SEEEE-SS-EE--HHHHHHHHHH-TTS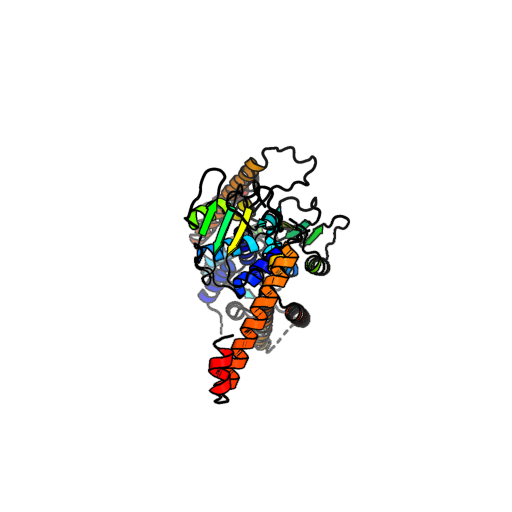-EEEEEE-SSSTT-HHHHHHB---TT-----HHHHHHHHHHHHHHHHHHHHHHHHHHHTTT-HHHHHHHHT-

Radius of gyration: 34.52 Å; Cα contacts (8 Å, |Δi|>4): 693; chains: 3; bounding box: 58×80×112 Å

B-factor: mean 86.02, std 36.51, range [2.0, 202.75]

Nearest PDB structures (foldseek):
  3do9-assembly1_A  TM=1.006E+00  e=2.299E-33  Bacillus anthracis
  3do9-assembly2_B  TM=9.942E-01  e=6.807E-31  Bacillus anthracis
  3do9-assembly3_C  TM=9.918E-01  e=2.477E-29  Bacillus anthracis
  3do9-assembly3_C  TM=1.006E+00  e=4.255E-33  Bacillus anthracis
  3do9-assembly2_B  TM=9.980E-01  e=1.838E-30  Bacillus anthracis

Organism: Bacillus anthracis (NCBI:txid1392)